Protein AF-A0A3M6TRU9-F1 (afdb_monomer)

Solvent-accessible surface area (backbone atoms only — not comparable to full-atom values): 25345 Å² total; per-residue (Å²): 114,70,69,61,53,51,52,53,50,52,50,51,53,52,49,52,50,52,54,48,52,51,54,49,50,52,52,50,31,44,65,35,56,44,31,37,96,50,96,88,47,47,78,50,64,45,60,24,43,26,52,50,21,55,48,72,69,45,82,69,74,41,58,93,42,72,67,52,50,52,57,71,60,41,39,19,52,58,57,55,55,77,76,75,67,90,88,66,91,62,97,53,48,71,50,69,52,65,97,65,50,74,43,33,30,21,78,49,79,62,82,77,49,56,65,69,57,49,50,55,36,52,53,52,25,51,42,65,53,27,77,64,22,76,40,46,79,45,83,46,95,45,66,94,75,28,46,30,33,36,21,47,31,48,31,82,28,37,47,77,98,42,88,65,47,94,74,55,43,80,36,68,54,43,36,51,28,37,48,30,41,35,93,60,14,36,30,42,34,31,59,49,46,56,50,29,73,100,41,76,64,64,44,31,44,44,62,54,45,35,32,35,48,40,25,25,56,9,38,46,50,42,69,48,81,83,28,57,38,19,51,59,66,84,67,56,62,85,87,70,69,81,27,70,63,47,48,52,41,48,21,72,71,58,40,77,80,75,70,85,58,98,64,77,84,72,81,74,79,76,78,78,85,83,81,84,89,82,82,88,84,86,90,87,78,89,81,80,84,80,82,86,83,93,79,85,89,76,87,49,66,68,60,55,48,52,53,47,35,44,64,29,22,40,31,32,94,50,99,87,41,54,73,51,64,43,61,23,40,26,51,51,21,54,75,73,69,46,81,69,74,36,59,92,40,72,67,53,50,54,61,68,71,50,88,73,77,87,63,52,79,29,44,78,84,48,51,82,59,99,72,80,81,71,88,75,76,94,66,46,78,42,28,30,18,77,56,75,65,89,93,53,60,63,72,56,51,52,52,51,53,53,51,58,52,45,63,48,30,78,76,66,77,34,45,80,44,81,34,97,39,66,90,69,22,77,41,76,44,116

Nearest PDB structures (foldseek):
  5ue3-assembly1_A  TM=8.868E-01  e=1.217E-22  Homo sapiens
  5th6-assembly1_A  TM=9.039E-01  e=9.394E-22  Homo sapiens
  8h78-assembly1_A  TM=9.437E-01  e=1.225E-17  Homo sapiens
  2xs3-assembly2_B  TM=9.083E-01  e=6.452E-16  Tannerella forsythia
  4r3v-assembly2_B  TM=8.430E-01  e=5.299E-15  Tannerella forsythia 92A2

Structure (mmCIF, N/CA/C/O backbone):
data_AF-A0A3M6TRU9-F1
#
_entry.id   AF-A0A3M6TRU9-F1
#
loop_
_atom_site.group_PDB
_atom_site.id
_atom_site.type_symbol
_atom_site.label_atom_id
_atom_site.label_alt_id
_atom_site.label_comp_id
_atom_site.label_asym_id
_atom_site.label_entity_id
_atom_site.label_seq_id
_atom_site.pdbx_PDB_ins_code
_atom_site.Cartn_x
_atom_site.Cartn_y
_atom_site.Cartn_z
_atom_site.occupancy
_atom_site.B_iso_or_equiv
_atom_site.auth_seq_id
_atom_site.auth_comp_id
_atom_site.auth_asym_id
_atom_site.auth_atom_id
_atom_site.pdbx_PDB_model_num
ATOM 1 N N . MET A 1 1 ? -45.581 21.529 14.603 1.00 54.41 1 MET A N 1
ATOM 2 C CA . MET A 1 1 ? -45.260 21.279 13.176 1.00 54.41 1 MET A CA 1
ATOM 3 C C . MET A 1 1 ? -43.757 21.265 12.889 1.00 54.41 1 MET A C 1
ATOM 5 O O . MET A 1 1 ? -43.325 20.360 12.195 1.00 54.41 1 MET A O 1
ATOM 9 N N . LEU A 1 2 ? -42.941 22.164 13.459 1.00 49.53 2 LEU A N 1
ATOM 10 C CA . LEU A 1 2 ? -41.478 22.194 13.240 1.00 49.53 2 LEU A CA 1
ATOM 11 C C . LEU A 1 2 ? -40.724 20.913 13.668 1.00 49.53 2 LEU A C 1
ATOM 13 O O . LEU A 1 2 ? -39.857 20.449 12.937 1.00 49.53 2 LEU A O 1
ATOM 17 N N . CYS A 1 3 ? -41.087 20.295 14.799 1.00 45.25 3 CYS A N 1
ATOM 18 C CA . CYS A 1 3 ? -40.410 19.084 15.295 1.00 45.25 3 CYS A CA 1
ATOM 19 C C . CYS A 1 3 ? -40.640 17.851 14.391 1.00 45.25 3 CYS A C 1
ATOM 21 O O . CYS A 1 3 ? -39.724 17.075 14.136 1.00 45.25 3 CYS A O 1
ATOM 23 N N . SER A 1 4 ? -41.846 17.706 13.829 1.00 47.38 4 SER A N 1
ATOM 24 C CA . SER A 1 4 ? -42.196 16.598 12.927 1.00 47.38 4 SER A CA 1
ATOM 25 C C . SER A 1 4 ? -41.513 16.713 11.559 1.00 47.38 4 SER A C 1
ATOM 27 O O . SER A 1 4 ? -41.102 15.702 10.999 1.00 47.38 4 SER A O 1
ATOM 29 N N . VAL A 1 5 ? -41.340 17.936 11.042 1.00 54.66 5 VAL A N 1
ATOM 30 C CA . VAL A 1 5 ? -40.625 18.194 9.778 1.00 54.66 5 VAL A CA 1
ATOM 31 C C . VAL A 1 5 ? -39.122 17.930 9.933 1.00 54.66 5 VAL A C 1
ATOM 33 O O . VAL A 1 5 ? -38.517 17.337 9.046 1.00 54.66 5 VAL A O 1
ATOM 36 N N . LEU A 1 6 ? -38.530 18.282 11.081 1.00 45.75 6 LEU A N 1
ATOM 37 C CA . LEU A 1 6 ? -37.118 18.006 11.371 1.00 45.75 6 LEU A CA 1
ATOM 38 C C . LEU A 1 6 ? -36.835 16.496 11.496 1.00 45.75 6 LEU A C 1
ATOM 40 O O . LEU A 1 6 ? -35.834 16.010 10.977 1.00 45.75 6 LEU A O 1
ATOM 44 N N . LEU A 1 7 ? -37.742 15.738 12.123 1.00 45.69 7 LEU A N 1
ATOM 45 C CA . LEU A 1 7 ? -37.625 14.281 12.261 1.00 45.69 7 LEU A CA 1
ATOM 46 C C . LEU A 1 7 ? -37.757 13.556 10.905 1.00 45.69 7 LEU A C 1
ATOM 48 O O . LEU A 1 7 ? -37.008 12.622 10.620 1.00 45.69 7 LEU A O 1
ATOM 52 N N . LEU A 1 8 ? -38.666 14.014 10.037 1.00 46.66 8 LEU A N 1
ATOM 53 C CA . LEU A 1 8 ? -38.823 13.516 8.661 1.00 46.66 8 LEU A CA 1
ATOM 54 C C . LEU A 1 8 ? -37.617 13.870 7.767 1.00 46.66 8 LEU A C 1
ATOM 56 O O . LEU A 1 8 ? -37.179 13.057 6.952 1.00 46.66 8 LEU A O 1
ATOM 60 N N . ALA A 1 9 ? -37.029 15.056 7.940 1.00 50.78 9 ALA A N 1
ATOM 61 C CA . ALA A 1 9 ? -35.818 15.458 7.225 1.00 50.78 9 ALA A CA 1
ATOM 62 C C . ALA A 1 9 ? -34.584 14.646 7.666 1.00 50.78 9 ALA A C 1
ATOM 64 O O . ALA A 1 9 ? -33.807 14.201 6.826 1.00 50.78 9 AL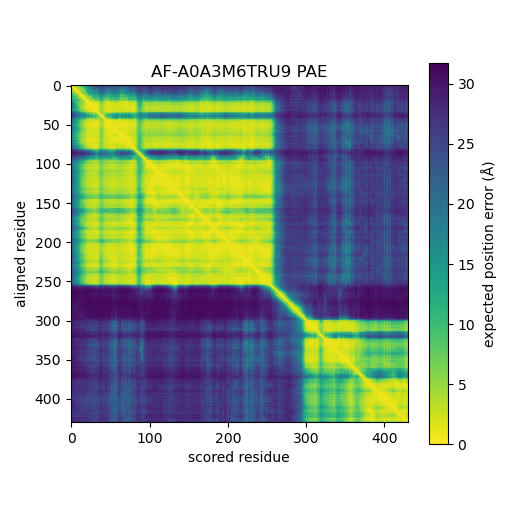A A O 1
ATOM 65 N N . LEU A 1 10 ? -34.415 14.393 8.967 1.00 49.97 10 LEU A N 1
ATOM 66 C CA . LEU A 1 10 ? -33.306 13.584 9.487 1.00 49.97 10 LEU A CA 1
ATOM 67 C C . LEU A 1 10 ? -33.413 12.112 9.067 1.00 49.97 10 LEU A C 1
ATOM 69 O O . LEU A 1 10 ? -32.410 11.503 8.700 1.00 49.97 10 LEU A O 1
ATOM 73 N N . THR A 1 11 ? -34.623 11.548 9.070 1.00 56.81 11 THR A N 1
ATOM 74 C CA . THR A 1 11 ? -34.861 10.161 8.633 1.00 56.81 11 THR A CA 1
ATOM 75 C C . THR A 1 11 ? -34.669 9.980 7.128 1.00 56.81 11 THR A C 1
ATOM 77 O O . THR A 1 11 ? -34.072 8.988 6.719 1.00 56.81 11 THR A O 1
ATOM 80 N N . SER A 1 12 ? -35.076 10.948 6.300 1.00 52.72 12 SER A N 1
ATOM 81 C CA . SER A 1 12 ? -34.818 10.917 4.850 1.00 52.72 12 SER A CA 1
ATOM 82 C C . SER A 1 12 ? -33.333 11.068 4.504 1.00 52.72 12 SER A C 1
ATOM 84 O O . SER A 1 12 ? -32.842 10.334 3.650 1.00 52.72 12 SER A O 1
ATOM 86 N N . HIS A 1 13 ? -32.585 11.930 5.202 1.00 53.56 13 HIS A N 1
ATOM 87 C CA . HIS A 1 13 ? -31.131 12.040 5.019 1.00 53.56 13 HIS A CA 1
ATOM 88 C C . HIS A 1 13 ? -30.382 10.790 5.498 1.00 53.56 13 HIS A C 1
ATOM 90 O O . HIS A 1 13 ? -29.443 10.349 4.838 1.00 53.56 13 HIS A O 1
ATOM 96 N N . ALA A 1 14 ? -30.791 10.200 6.625 1.00 56.88 14 ALA A N 1
ATOM 97 C CA . ALA A 1 14 ? -30.213 8.951 7.117 1.00 56.88 14 ALA A CA 1
ATOM 98 C C . ALA A 1 14 ? -30.498 7.780 6.164 1.00 56.88 14 ALA A C 1
ATOM 100 O O . ALA A 1 14 ? -29.607 6.979 5.901 1.00 56.88 14 ALA A O 1
ATOM 101 N N . PHE A 1 15 ? -31.709 7.712 5.601 1.00 52.09 15 PHE A N 1
ATOM 102 C CA . PHE A 1 15 ? -32.072 6.703 4.609 1.00 52.09 15 PHE A CA 1
ATOM 103 C C . PHE A 1 15 ? -31.295 6.879 3.297 1.00 52.09 15 PHE A C 1
ATOM 105 O O . PHE A 1 15 ? -30.758 5.907 2.778 1.00 52.09 15 PHE A O 1
ATOM 112 N N . ALA A 1 16 ? -31.161 8.110 2.794 1.00 53.97 16 ALA A N 1
ATOM 113 C CA . ALA A 1 16 ? -30.365 8.390 1.599 1.00 53.97 16 ALA A CA 1
ATOM 114 C C . ALA A 1 16 ? -28.883 8.023 1.795 1.00 53.97 16 ALA A C 1
ATOM 116 O O . ALA A 1 16 ? -28.309 7.350 0.945 1.00 53.97 16 ALA A O 1
ATOM 117 N N . ARG A 1 17 ? -28.290 8.382 2.945 1.00 58.81 17 ARG A N 1
ATOM 118 C CA . ARG A 1 17 ? -26.924 7.969 3.310 1.00 58.81 17 ARG A CA 1
ATOM 119 C C . ARG A 1 17 ? -26.775 6.453 3.411 1.00 58.81 17 ARG A C 1
ATOM 121 O O . ARG A 1 17 ? -25.788 5.911 2.940 1.00 58.81 17 ARG A O 1
ATOM 128 N N . TYR A 1 18 ? -27.757 5.767 3.987 1.00 57.12 18 TYR A N 1
ATOM 129 C CA . TYR A 1 18 ? -27.739 4.309 4.100 1.00 57.12 18 TYR A CA 1
ATOM 130 C C . TYR A 1 18 ? -27.767 3.611 2.730 1.00 57.12 18 TYR A C 1
ATOM 132 O O . TYR A 1 18 ? -27.031 2.650 2.512 1.00 57.12 18 TYR A O 1
ATOM 140 N N . VAL A 1 19 ? -28.593 4.097 1.797 1.00 58.22 19 VAL A N 1
ATOM 141 C CA . VAL A 1 19 ? -28.664 3.567 0.422 1.00 58.22 19 VAL A CA 1
ATOM 142 C C . VAL A 1 19 ? -27.365 3.842 -0.348 1.00 58.22 19 VAL A C 1
ATOM 144 O O . VAL A 1 19 ? -26.898 2.977 -1.094 1.00 58.22 19 VAL A O 1
ATOM 147 N N . ASP A 1 20 ? -26.757 5.009 -0.133 1.00 77.31 20 ASP A N 1
ATOM 148 C CA . ASP A 1 20 ? -25.454 5.374 -0.698 1.00 77.31 20 ASP A CA 1
ATOM 149 C C . ASP A 1 20 ? -24.331 4.462 -0.170 1.00 77.31 20 ASP A C 1
ATOM 151 O O . ASP A 1 20 ? -23.614 3.843 -0.954 1.00 77.31 20 ASP A O 1
ATOM 155 N N . ASP A 1 21 ? -24.261 4.256 1.150 1.00 76.94 21 ASP A N 1
ATOM 156 C CA . ASP A 1 21 ? -23.263 3.393 1.794 1.00 76.94 21 ASP A CA 1
ATOM 157 C C . ASP A 1 21 ? -23.361 1.929 1.335 1.00 76.94 21 ASP A C 1
ATOM 159 O O . ASP A 1 21 ? -22.338 1.271 1.135 1.00 76.94 21 ASP A O 1
ATOM 163 N N . GLN A 1 22 ? -24.574 1.406 1.126 1.00 76.62 22 GLN A N 1
ATOM 164 C CA . GLN A 1 22 ? -24.759 0.061 0.573 1.00 76.62 22 GLN A CA 1
ATOM 165 C C . GLN A 1 22 ? -24.294 -0.043 -0.879 1.00 76.62 22 GLN A C 1
ATOM 167 O O . GLN A 1 22 ? -23.639 -1.021 -1.243 1.00 76.62 22 GLN A O 1
ATOM 172 N N . SER A 1 23 ? -24.621 0.953 -1.702 1.00 76.25 23 SER A N 1
ATOM 173 C CA . SER A 1 23 ? -24.220 0.987 -3.113 1.00 76.25 23 SER A CA 1
ATOM 174 C C . SER A 1 23 ? -22.699 1.084 -3.238 1.00 76.25 23 SER A C 1
ATOM 176 O O . SER A 1 23 ? -22.082 0.324 -3.987 1.00 76.25 23 SER A O 1
ATOM 178 N N . PHE A 1 24 ? -22.085 1.952 -2.433 1.00 83.44 24 PHE A N 1
ATOM 179 C CA . PHE A 1 24 ? -20.639 2.064 -2.297 1.00 83.44 24 PHE A CA 1
ATOM 180 C C . PHE A 1 24 ? -20.002 0.732 -1.878 1.00 83.44 24 PHE A C 1
ATOM 182 O O . PHE A 1 24 ? -19.100 0.247 -2.557 1.00 83.44 24 PHE A O 1
ATOM 189 N N . ALA A 1 25 ? -20.501 0.094 -0.814 1.00 85.00 25 ALA A N 1
ATOM 190 C CA . ALA A 1 25 ? -19.953 -1.169 -0.322 1.00 85.00 25 ALA A CA 1
ATOM 191 C C . ALA A 1 25 ? -20.075 -2.308 -1.347 1.00 85.00 25 ALA A C 1
ATOM 193 O O . ALA A 1 25 ? -19.165 -3.125 -1.471 1.00 85.00 25 ALA A O 1
ATOM 194 N N . LEU A 1 26 ? -21.168 -2.368 -2.111 1.00 82.75 26 LEU A N 1
ATOM 195 C CA . LEU A 1 26 ? -21.329 -3.348 -3.188 1.00 82.75 26 LEU A CA 1
ATOM 196 C C . LEU A 1 26 ? -20.301 -3.140 -4.303 1.00 82.75 26 LEU A C 1
ATOM 198 O O . LEU A 1 26 ? -19.664 -4.104 -4.731 1.00 82.75 26 LEU A O 1
ATOM 202 N N . ASN A 1 27 ? -20.107 -1.891 -4.733 1.00 81.06 27 ASN A N 1
ATOM 203 C CA . ASN A 1 27 ? -19.100 -1.549 -5.735 1.00 81.06 27 ASN A CA 1
ATOM 204 C C . ASN A 1 27 ? -17.692 -1.884 -5.238 1.00 81.06 27 ASN A C 1
ATOM 206 O O . ASN A 1 27 ? -16.941 -2.539 -5.955 1.00 81.06 27 ASN A O 1
ATOM 210 N N . PHE A 1 28 ? -17.378 -1.529 -3.990 1.00 87.50 28 PHE A N 1
ATOM 211 C CA . PHE A 1 28 ? -16.123 -1.868 -3.324 1.00 87.50 28 PHE A CA 1
ATOM 212 C C . PHE A 1 28 ? -15.882 -3.383 -3.317 1.00 87.50 28 PHE A C 1
ATOM 214 O O . PHE A 1 28 ? -14.852 -3.867 -3.783 1.00 87.50 28 PHE A O 1
ATOM 221 N N . LEU A 1 29 ? -16.848 -4.163 -2.825 1.00 87.06 29 LEU A N 1
ATOM 222 C CA . LEU A 1 29 ? -16.696 -5.611 -2.688 1.00 87.06 29 LEU A CA 1
ATOM 223 C C . LEU A 1 29 ? -16.584 -6.307 -4.049 1.00 87.06 29 LEU A C 1
ATOM 225 O O . LEU A 1 29 ? -15.910 -7.328 -4.145 1.00 87.06 29 LEU A O 1
ATOM 229 N N . ASN A 1 30 ? -17.214 -5.774 -5.096 1.00 82.12 30 ASN A N 1
ATOM 230 C CA . ASN A 1 30 ? -17.050 -6.278 -6.457 1.00 82.12 30 ASN A CA 1
ATOM 231 C C . ASN A 1 30 ? -15.680 -5.901 -7.047 1.00 82.12 30 ASN A C 1
ATOM 233 O O . ASN A 1 30 ? -14.997 -6.760 -7.599 1.00 82.12 30 ASN A O 1
ATOM 237 N N . HIS A 1 31 ? -15.262 -4.642 -6.891 1.00 81.44 31 HIS A N 1
ATOM 238 C CA . HIS A 1 31 ? -13.984 -4.133 -7.394 1.00 81.44 31 HIS A CA 1
ATOM 239 C C . HIS A 1 31 ? -12.798 -4.908 -6.798 1.00 81.44 31 HIS A C 1
ATOM 241 O O . HIS A 1 31 ? -11.970 -5.441 -7.534 1.00 81.44 31 HIS A O 1
ATOM 247 N N . TYR A 1 32 ? -12.787 -5.094 -5.474 1.00 85.06 32 TYR A N 1
ATOM 248 C CA . TYR A 1 32 ? -11.740 -5.837 -4.765 1.00 85.06 32 TYR A CA 1
ATOM 249 C C . TYR A 1 32 ? -11.974 -7.359 -4.710 1.00 85.06 32 TYR A C 1
ATOM 251 O O . TYR A 1 32 ? -11.288 -8.064 -3.974 1.00 85.06 32 TYR A O 1
ATOM 259 N N . GLN A 1 33 ? -12.917 -7.878 -5.508 1.00 83.50 33 GLN A N 1
ATOM 260 C CA . GLN A 1 33 ? -13.198 -9.308 -5.720 1.00 83.50 33 GLN A CA 1
ATOM 261 C C . GLN A 1 33 ? -13.670 -10.109 -4.490 1.00 83.50 33 GLN A C 1
ATOM 263 O O . GLN A 1 33 ? -13.622 -11.344 -4.478 1.00 83.50 33 GLN A O 1
ATOM 268 N N . TYR A 1 34 ? -14.212 -9.436 -3.475 1.00 81.69 34 TYR A N 1
ATOM 269 C CA . TYR A 1 34 ? -14.930 -10.089 -2.375 1.00 81.69 34 TYR A CA 1
ATOM 270 C C . TYR A 1 34 ? -16.265 -10.700 -2.820 1.00 81.69 34 TYR A C 1
ATOM 272 O O . TYR A 1 34 ? -16.681 -11.758 -2.322 1.00 81.69 34 TYR A O 1
ATOM 280 N N . LEU A 1 35 ? -16.909 -10.035 -3.780 1.00 79.81 35 LEU A N 1
ATOM 281 C CA . LEU A 1 35 ? -18.018 -10.539 -4.575 1.00 79.81 35 LEU A CA 1
ATOM 282 C C . LEU A 1 35 ? -17.511 -10.919 -5.965 1.00 79.81 35 LEU A C 1
ATOM 284 O O . LEU A 1 35 ? -16.601 -10.294 -6.504 1.00 79.81 35 LEU A O 1
ATOM 288 N N . SER A 1 36 ? -18.101 -11.957 -6.550 1.00 69.12 36 SER A N 1
ATOM 289 C CA . SER A 1 36 ? -17.770 -12.386 -7.904 1.00 69.12 36 SER A CA 1
ATOM 290 C C . SER A 1 36 ? -18.999 -12.297 -8.798 1.00 69.12 36 SER A C 1
ATOM 292 O O . SER A 1 36 ? -20.025 -12.881 -8.460 1.00 69.12 36 SER A O 1
ATOM 294 N N . PRO A 1 37 ? -18.894 -11.686 -9.987 1.00 57.47 37 PRO A N 1
ATOM 295 C CA . PRO A 1 37 ? -19.997 -11.645 -10.944 1.00 57.47 37 PRO A CA 1
ATOM 296 C C . PRO A 1 37 ? -20.242 -13.003 -11.631 1.00 57.47 37 PRO A C 1
ATOM 298 O O . PRO A 1 37 ? -21.228 -13.182 -12.344 1.00 57.47 37 PRO A O 1
ATOM 301 N N . THR A 1 38 ? -19.351 -13.985 -11.452 1.00 62.38 38 THR A N 1
ATOM 302 C CA . THR A 1 38 ? -19.461 -15.300 -12.102 1.00 62.38 38 THR A CA 1
ATOM 303 C C . THR A 1 38 ? -20.422 -16.216 -11.351 1.00 62.38 38 THR A C 1
ATOM 305 O O . THR A 1 38 ? -20.398 -16.255 -10.126 1.00 62.38 38 THR A O 1
ATOM 308 N N . ARG A 1 39 ? -21.216 -17.043 -12.052 1.00 56.22 39 ARG A N 1
ATOM 309 C CA . ARG A 1 39 ? -22.189 -17.968 -11.419 1.00 56.22 39 ARG A CA 1
ATOM 310 C C . ARG A 1 39 ? -21.586 -18.894 -10.347 1.00 56.22 39 ARG A C 1
ATOM 312 O O . ARG A 1 39 ? -22.315 -19.337 -9.473 1.00 56.22 39 ARG A O 1
ATOM 319 N N . ALA A 1 40 ? -20.286 -19.184 -10.420 1.00 52.88 40 ALA A N 1
ATOM 320 C CA . ALA A 1 40 ? -19.575 -20.060 -9.487 1.00 52.88 40 ALA A CA 1
ATOM 321 C C . ALA A 1 40 ? -18.878 -19.323 -8.325 1.00 52.88 40 ALA A C 1
ATOM 323 O O . ALA A 1 40 ? -18.284 -19.970 -7.465 1.00 52.88 40 ALA A O 1
ATOM 324 N N . GLY A 1 41 ? -18.887 -17.989 -8.314 1.00 57.75 41 GLY A N 1
ATOM 325 C CA . GLY A 1 41 ? -18.201 -17.195 -7.302 1.00 57.75 41 GLY A CA 1
ATOM 326 C C . GLY A 1 41 ? -19.087 -16.783 -6.122 1.00 57.75 41 GLY A C 1
ATOM 327 O O . GLY A 1 41 ? -20.241 -17.192 -6.011 1.00 57.75 41 GLY A O 1
ATOM 328 N N . ASN A 1 42 ? -18.525 -16.003 -5.194 1.00 62.09 42 ASN A N 1
ATOM 329 C CA . ASN A 1 42 ? -19.256 -15.551 -4.012 1.00 62.09 42 ASN A CA 1
ATOM 330 C C . ASN A 1 42 ? -20.270 -14.457 -4.379 1.00 62.09 42 ASN A C 1
ATOM 332 O O . ASN A 1 42 ? -19.865 -13.349 -4.721 1.00 62.09 42 ASN A O 1
ATOM 336 N N . HIS A 1 43 ? -21.561 -14.762 -4.256 1.00 70.50 43 HIS A N 1
ATOM 337 C CA . HIS A 1 43 ? -22.666 -13.803 -4.419 1.00 70.50 43 HIS A CA 1
ATOM 338 C C . HIS A 1 43 ? -23.230 -13.317 -3.080 1.00 70.50 43 HIS A C 1
ATOM 340 O O . HIS A 1 43 ? -24.136 -12.490 -3.049 1.00 70.50 43 HIS A O 1
ATOM 346 N N . ASP A 1 44 ? -22.728 -13.855 -1.967 1.00 82.12 44 ASP A N 1
ATOM 347 C CA . ASP A 1 44 ? -23.236 -13.557 -0.635 1.00 82.12 44 ASP A CA 1
ATOM 348 C C . ASP A 1 44 ? -22.512 -12.335 -0.053 1.00 82.12 44 ASP A C 1
ATOM 350 O O . ASP A 1 44 ? -21.312 -12.370 0.250 1.00 82.12 44 ASP A O 1
ATOM 354 N N . LEU A 1 45 ? -23.274 -11.250 0.106 1.00 83.19 45 LEU A N 1
ATOM 355 C CA . LEU A 1 45 ? -22.813 -9.979 0.659 1.00 83.19 45 LEU A CA 1
ATOM 356 C C . LEU A 1 45 ? -22.295 -10.117 2.097 1.00 83.19 45 LEU A C 1
ATOM 358 O O . LEU A 1 45 ? -21.269 -9.534 2.437 1.00 83.19 45 LEU A O 1
ATOM 362 N N . VAL A 1 46 ? -22.960 -10.905 2.942 1.00 82.19 46 VAL A N 1
ATOM 363 C CA . VAL A 1 46 ? -22.544 -11.099 4.339 1.00 82.19 46 VAL A CA 1
ATOM 364 C C . VAL A 1 46 ? -21.219 -11.851 4.383 1.00 82.19 46 VAL A C 1
ATOM 366 O O . VAL A 1 46 ? -20.325 -11.486 5.144 1.00 82.19 46 VAL A O 1
ATOM 369 N N . VAL A 1 47 ? -21.056 -12.876 3.545 1.00 82.50 47 VAL A N 1
ATOM 370 C CA . VAL A 1 47 ? -19.786 -13.608 3.422 1.00 82.50 47 VAL A CA 1
ATOM 371 C C . VAL A 1 47 ? -18.680 -12.705 2.875 1.00 82.50 47 VAL A C 1
ATOM 373 O O . VAL A 1 47 ? -17.557 -12.760 3.373 1.00 82.50 47 VAL A O 1
ATOM 376 N N . ALA A 1 48 ? -18.982 -11.860 1.887 1.00 84.12 48 ALA A N 1
ATOM 377 C CA . ALA A 1 48 ? -18.028 -10.903 1.331 1.00 84.12 48 ALA A CA 1
ATOM 378 C C . ALA A 1 48 ? -17.538 -9.910 2.399 1.00 84.12 48 ALA A C 1
ATOM 380 O O . ALA A 1 48 ? -16.331 -9.735 2.562 1.00 84.12 48 ALA A O 1
ATOM 381 N N . ILE A 1 49 ? -18.459 -9.347 3.189 1.00 85.12 49 ILE A N 1
ATOM 382 C CA . ILE A 1 49 ? -18.132 -8.453 4.308 1.00 85.12 49 ILE A CA 1
ATOM 383 C C . ILE A 1 49 ? -17.273 -9.172 5.352 1.00 85.12 49 ILE A C 1
ATOM 385 O O . ILE A 1 49 ? -16.268 -8.620 5.789 1.00 85.12 49 ILE A O 1
ATOM 389 N N . LYS A 1 50 ? -17.617 -10.412 5.729 1.00 81.50 50 LYS A N 1
ATOM 390 C CA . LYS A 1 50 ? -16.813 -11.182 6.694 1.00 81.50 50 LYS A CA 1
ATOM 391 C C . LYS A 1 50 ? -15.386 -11.400 6.205 1.00 81.50 50 LYS A C 1
ATOM 393 O O . LYS A 1 50 ? -14.457 -11.186 6.969 1.00 81.50 50 LYS A O 1
ATOM 398 N N . LYS A 1 51 ? -15.208 -11.765 4.933 1.00 82.50 51 LYS A N 1
ATOM 399 C CA . LYS A 1 51 ? -13.876 -11.952 4.341 1.00 82.50 51 LYS A CA 1
ATOM 400 C C . LYS A 1 51 ? -13.068 -10.659 4.319 1.00 82.50 51 LYS A C 1
ATOM 402 O O . LYS A 1 51 ? -11.882 -10.685 4.621 1.00 82.50 51 LYS A O 1
ATOM 407 N N . PHE A 1 52 ? -13.708 -9.536 4.004 1.00 86.56 52 PHE A N 1
ATOM 408 C CA . PHE A 1 52 ? -13.072 -8.222 4.074 1.00 86.56 52 PHE A CA 1
ATOM 409 C C . PHE A 1 52 ? -12.635 -7.869 5.503 1.00 86.56 52 PHE A C 1
ATOM 411 O O . PHE A 1 52 ? -11.501 -7.439 5.725 1.00 86.56 52 PHE A O 1
ATOM 418 N N . GLN A 1 53 ? -13.509 -8.095 6.485 1.00 85.12 53 GLN A N 1
ATOM 419 C CA . GLN A 1 53 ? -13.204 -7.868 7.898 1.00 85.12 53 GLN A CA 1
ATOM 420 C C . GLN A 1 53 ? -12.053 -8.760 8.374 1.00 85.12 53 GLN A C 1
ATOM 422 O O . GLN A 1 53 ? -11.119 -8.264 8.995 1.00 85.12 53 GLN A O 1
ATOM 427 N N . GLU A 1 54 ? -12.078 -10.050 8.032 1.00 81.38 54 GLU A N 1
ATOM 428 C CA . GLU A 1 54 ? -10.990 -10.992 8.315 1.00 81.38 54 GLU A CA 1
ATOM 429 C C . GLU A 1 54 ? -9.662 -10.519 7.712 1.00 81.38 54 GLU A C 1
ATOM 431 O O . GLU A 1 54 ? -8.657 -10.462 8.417 1.00 81.38 54 GLU A O 1
ATOM 436 N N . PHE A 1 55 ? -9.658 -10.133 6.434 1.00 81.06 55 PHE A N 1
ATOM 437 C CA . PHE A 1 55 ? -8.450 -9.724 5.718 1.00 81.06 55 PHE A CA 1
ATOM 438 C C . PHE A 1 55 ? -7.821 -8.445 6.292 1.00 81.06 55 PHE A C 1
ATOM 440 O O . PHE A 1 55 ? -6.604 -8.351 6.438 1.00 81.06 55 PHE A O 1
ATOM 447 N N . THR A 1 56 ? -8.654 -7.474 6.665 1.00 80.25 56 THR A N 1
ATOM 448 C CA . THR A 1 56 ? -8.212 -6.199 7.254 1.00 80.25 56 THR A CA 1
ATOM 449 C C . THR A 1 56 ? -7.993 -6.264 8.770 1.00 80.25 56 THR A C 1
ATOM 451 O O . THR A 1 56 ? -7.524 -5.296 9.374 1.00 80.25 56 THR A O 1
ATOM 454 N N . GLY A 1 57 ? -8.311 -7.386 9.420 1.00 78.56 57 GLY A N 1
ATOM 455 C CA . GLY A 1 57 ? -8.204 -7.555 10.872 1.00 78.56 57 GLY A CA 1
ATOM 456 C C . GLY A 1 57 ? -9.259 -6.789 11.681 1.00 78.56 57 GLY A C 1
ATOM 457 O O . GLY A 1 57 ? -9.013 -6.438 12.835 1.00 78.56 57 GLY A O 1
ATOM 458 N N . LEU A 1 58 ? -10.416 -6.496 11.087 1.00 76.94 58 LEU A N 1
ATOM 459 C CA . LEU A 1 58 ? -11.579 -5.946 11.786 1.00 76.94 58 LEU A CA 1
ATOM 460 C C . LEU A 1 58 ? -12.363 -7.049 12.526 1.00 76.94 58 LEU A C 1
ATOM 462 O O . LEU A 1 58 ? -12.266 -8.229 12.178 1.00 76.94 58 LEU A O 1
ATOM 466 N N . PRO A 1 59 ? -13.204 -6.693 13.518 1.00 77.69 59 PRO A N 1
ATOM 467 C CA . PRO A 1 59 ? -14.168 -7.630 14.084 1.00 77.69 59 PRO A CA 1
ATOM 468 C C . PRO A 1 59 ? -15.076 -8.226 12.998 1.00 77.69 59 PRO A C 1
ATOM 470 O O . PRO A 1 59 ? -15.717 -7.501 12.240 1.00 77.69 59 PRO A O 1
ATOM 473 N N . VAL A 1 60 ? -15.159 -9.558 12.942 1.00 83.12 60 VAL A N 1
ATOM 474 C CA . VAL A 1 60 ? -15.895 -10.291 11.898 1.00 83.12 60 VAL A CA 1
ATOM 475 C C . VAL A 1 60 ? -17.393 -10.332 12.220 1.00 83.12 60 VAL A C 1
ATOM 477 O O . VAL A 1 60 ? -17.944 -11.341 12.665 1.00 83.12 60 VAL A O 1
ATOM 480 N N . THR A 1 61 ? -18.069 -9.199 12.045 1.00 78.25 61 THR A N 1
ATOM 481 C CA . THR A 1 61 ? -19.504 -9.036 12.318 1.00 78.25 61 THR A CA 1
ATOM 482 C C . THR A 1 61 ? -20.380 -9.511 11.157 1.00 78.25 61 THR A C 1
ATOM 484 O O . THR A 1 61 ? -21.538 -9.878 11.368 1.00 78.25 61 THR A O 1
ATOM 487 N N . GLY A 1 62 ? -19.848 -9.507 9.930 1.00 79.62 62 GLY A N 1
ATOM 488 C CA . GLY A 1 62 ? -20.619 -9.678 8.696 1.00 79.62 62 GLY A CA 1
ATOM 489 C C . GLY A 1 62 ? -21.615 -8.550 8.431 1.00 79.62 62 GLY A C 1
ATOM 490 O O . GLY A 1 62 ? -22.545 -8.730 7.648 1.00 79.62 62 GLY A O 1
ATOM 491 N N . LYS A 1 63 ? -21.457 -7.412 9.112 1.00 83.19 63 LYS A N 1
ATOM 492 C CA . LYS A 1 63 ? -22.309 -6.232 8.984 1.00 83.19 63 LYS A CA 1
ATOM 493 C C . LYS A 1 63 ? -21.502 -5.073 8.423 1.00 83.19 63 LYS A C 1
ATOM 495 O O . LYS A 1 63 ? -20.322 -4.930 8.716 1.00 83.19 63 LYS A O 1
ATOM 500 N N . LEU A 1 64 ? -22.178 -4.216 7.669 1.00 77.31 64 LEU A N 1
ATOM 501 C CA . LEU A 1 64 ? -21.633 -2.948 7.201 1.00 77.31 64 LEU A CA 1
ATOM 502 C C . LEU A 1 64 ? -21.674 -1.912 8.342 1.00 77.31 64 LEU A C 1
ATOM 504 O O . LEU A 1 64 ? -22.465 -0.975 8.325 1.00 77.31 64 LEU A O 1
ATOM 508 N N . ASP A 1 65 ? -20.905 -2.169 9.401 1.00 77.56 65 ASP A N 1
ATOM 509 C CA . ASP A 1 65 ? -20.780 -1.284 10.562 1.00 77.56 65 ASP A CA 1
ATOM 510 C C . ASP A 1 65 ? -19.837 -0.095 10.292 1.00 77.56 65 ASP A C 1
ATOM 512 O O . ASP A 1 65 ? -19.172 -0.031 9.256 1.00 77.56 65 ASP A O 1
ATOM 516 N N . GLU A 1 66 ? -19.795 0.875 11.216 1.00 78.50 66 GLU A N 1
ATOM 517 C CA . GLU A 1 66 ? -19.021 2.119 11.046 1.00 78.50 66 GLU A CA 1
ATOM 518 C C . GLU A 1 66 ? -17.535 1.840 10.779 1.00 78.50 66 GLU A C 1
ATOM 520 O O . GLU A 1 66 ? -16.940 2.491 9.924 1.00 78.50 66 GLU A O 1
ATOM 525 N N . LEU A 1 67 ? -16.941 0.849 11.456 1.00 75.75 67 LEU A N 1
ATOM 526 C CA . LEU A 1 67 ? -15.535 0.481 11.260 1.00 75.75 67 LEU A CA 1
ATOM 527 C C . LEU A 1 67 ? -15.301 -0.145 9.886 1.00 75.75 67 LEU A C 1
ATOM 529 O O . LEU A 1 67 ? -14.316 0.178 9.225 1.00 75.75 67 LEU A O 1
ATOM 533 N N . THR A 1 68 ? -16.217 -1.005 9.444 1.00 79.56 68 THR A N 1
ATOM 534 C CA . THR A 1 68 ? -16.163 -1.623 8.118 1.00 79.56 68 THR A CA 1
ATOM 535 C C . THR A 1 68 ? -16.250 -0.564 7.023 1.00 79.56 68 THR A C 1
ATOM 537 O O . THR A 1 68 ? -15.405 -0.546 6.132 1.00 79.56 68 THR A O 1
ATOM 540 N N . LEU A 1 69 ? -17.208 0.363 7.111 1.00 81.81 69 LEU A N 1
ATOM 541 C CA . LEU A 1 69 ? -17.343 1.459 6.145 1.00 81.81 69 LEU A CA 1
ATOM 542 C C . LEU A 1 69 ? -16.156 2.417 6.176 1.00 81.81 69 LEU A C 1
ATOM 544 O O . LEU A 1 69 ? -15.671 2.812 5.119 1.00 81.81 69 LEU A O 1
ATOM 548 N N . ALA A 1 70 ? -15.671 2.778 7.365 1.00 80.31 70 ALA A N 1
ATOM 549 C CA . ALA A 1 70 ? -14.499 3.635 7.503 1.00 80.31 70 ALA A CA 1
ATOM 550 C C . ALA A 1 70 ? -13.261 2.990 6.866 1.00 80.31 70 ALA A C 1
ATOM 552 O O . ALA A 1 70 ? -12.519 3.667 6.161 1.00 80.31 70 ALA A O 1
ATOM 553 N N . GLN A 1 71 ? -13.073 1.680 7.052 1.00 87.25 71 GLN A N 1
ATOM 554 C CA . GLN A 1 71 ? -11.995 0.943 6.401 1.00 87.25 71 GLN A CA 1
ATOM 555 C C . GLN A 1 71 ? -12.210 0.850 4.886 1.00 87.25 71 GLN A C 1
ATOM 557 O O . GLN A 1 71 ? -11.250 1.010 4.150 1.00 87.25 71 GLN A O 1
ATOM 562 N N . MET A 1 72 ? -13.430 0.637 4.382 1.00 88.00 72 MET A N 1
ATOM 563 C CA . MET A 1 72 ? -13.690 0.623 2.931 1.00 88.00 72 MET A CA 1
ATOM 564 C C . MET A 1 72 ? -13.417 1.980 2.266 1.00 88.00 72 MET A C 1
ATOM 566 O O . MET A 1 72 ? -12.956 2.012 1.132 1.00 88.00 72 MET A O 1
ATOM 570 N N . LYS A 1 73 ? -13.681 3.087 2.971 1.00 85.31 73 LYS A N 1
ATOM 571 C CA . LYS A 1 73 ? -13.460 4.463 2.491 1.00 85.31 73 LYS A CA 1
ATOM 572 C C . LYS A 1 73 ? -12.028 4.966 2.699 1.00 85.31 73 LYS A C 1
ATOM 574 O O . LYS A 1 73 ? -11.717 6.077 2.281 1.00 85.31 73 LYS A O 1
ATOM 579 N N . ALA A 1 74 ? -11.180 4.206 3.391 1.00 86.62 74 ALA A N 1
ATOM 580 C CA . ALA A 1 74 ? -9.800 4.605 3.622 1.00 86.62 74 ALA A CA 1
ATOM 581 C C . ALA A 1 74 ? -8.981 4.494 2.319 1.00 86.62 74 ALA A C 1
ATOM 583 O O . ALA A 1 74 ? -9.171 3.520 1.586 1.00 86.62 74 ALA A O 1
ATOM 584 N N . PRO A 1 75 ? -8.056 5.437 2.054 1.00 91.56 75 PRO A N 1
ATOM 585 C CA . PRO A 1 75 ? -7.239 5.409 0.847 1.00 91.56 75 PRO A CA 1
ATOM 586 C C . PRO A 1 75 ? -6.410 4.126 0.746 1.00 91.56 75 PRO A C 1
ATOM 588 O O . PRO A 1 75 ? -5.829 3.672 1.741 1.00 91.56 75 PRO A O 1
ATOM 591 N N . ARG A 1 76 ? -6.350 3.533 -0.445 1.00 96.56 76 ARG A N 1
ATOM 592 C CA . ARG A 1 76 ? -5.729 2.227 -0.677 1.00 96.56 76 ARG A CA 1
ATOM 593 C C . ARG A 1 76 ? -5.270 2.020 -2.121 1.00 96.56 76 ARG A C 1
ATOM 595 O O . ARG A 1 76 ? -5.596 2.800 -3.010 1.00 96.56 76 ARG A O 1
ATOM 602 N N . CYS A 1 77 ? -4.549 0.927 -2.343 1.00 96.75 77 CYS A N 1
ATOM 603 C CA . CYS A 1 77 ? -4.290 0.373 -3.668 1.00 96.75 77 CYS A CA 1
ATOM 604 C C . CYS A 1 77 ? -5.585 -0.176 -4.300 1.00 96.75 77 CYS A C 1
ATOM 606 O O . CYS A 1 77 ? -6.428 -0.771 -3.612 1.00 96.75 77 CYS A O 1
ATOM 608 N N . GLY A 1 78 ? -5.713 -0.000 -5.619 1.00 91.25 78 GLY A N 1
ATOM 609 C CA . GLY A 1 78 ? -6.806 -0.467 -6.480 1.00 91.25 78 GLY A CA 1
ATOM 610 C C . GLY A 1 78 ? -6.722 -1.942 -6.878 1.00 91.25 78 GLY A C 1
ATOM 611 O O . GLY A 1 78 ? -7.598 -2.453 -7.571 1.00 91.25 78 GLY A O 1
ATOM 612 N N . MET A 1 79 ? -5.685 -2.662 -6.448 1.00 88.94 79 MET A N 1
ATOM 613 C CA . MET A 1 79 ? -5.551 -4.082 -6.758 1.00 88.94 79 MET A CA 1
ATOM 614 C C . MET A 1 79 ? -6.536 -4.951 -5.962 1.00 88.94 79 MET A C 1
ATOM 616 O O . MET A 1 79 ? -6.791 -4.681 -4.786 1.00 88.94 79 MET A O 1
ATOM 620 N N . PRO A 1 80 ? -7.078 -6.035 -6.552 1.00 85.06 80 PRO A N 1
ATOM 621 C CA . PRO A 1 80 ? -7.914 -6.980 -5.818 1.00 85.06 80 PRO A CA 1
ATOM 622 C C . PRO A 1 80 ? -7.194 -7.625 -4.631 1.00 85.06 80 PRO A C 1
ATOM 624 O O . PRO A 1 80 ? -6.020 -7.993 -4.725 1.00 85.06 80 PRO A O 1
ATOM 627 N N . ASP A 1 81 ? -7.927 -7.847 -3.539 1.00 84.94 81 ASP A N 1
ATOM 628 C CA . ASP A 1 81 ? -7.386 -8.518 -2.358 1.00 84.94 81 ASP A CA 1
ATOM 629 C C . ASP A 1 81 ? -7.275 -10.040 -2.588 1.00 84.94 81 ASP A C 1
ATOM 631 O O . ASP A 1 81 ? -8.124 -10.646 -3.256 1.00 84.94 81 ASP A O 1
ATOM 635 N N . PRO A 1 82 ? -6.235 -10.712 -2.057 1.00 72.75 82 PRO A N 1
ATOM 636 C CA . PRO A 1 82 ? -6.039 -12.141 -2.258 1.00 72.75 82 PRO A CA 1
ATOM 637 C C . PRO A 1 82 ? -7.107 -12.949 -1.516 1.00 72.75 82 PRO A C 1
ATOM 639 O O . PRO A 1 82 ? -7.015 -13.248 -0.326 1.00 72.75 82 PRO A O 1
ATOM 642 N N . MET A 1 83 ? -8.114 -13.389 -2.261 1.00 64.06 83 MET A N 1
ATOM 643 C CA . MET A 1 83 ? -9.138 -14.305 -1.775 1.00 64.06 83 MET A CA 1
ATOM 644 C C . MET A 1 83 ? -8.563 -15.724 -1.778 1.00 64.06 83 MET A C 1
ATOM 646 O O . MET A 1 83 ? -8.562 -16.413 -2.801 1.00 64.06 83 MET A O 1
ATOM 650 N N . GLY A 1 84 ? -8.006 -16.155 -0.643 1.00 52.34 84 GLY A N 1
ATOM 651 C CA . GLY A 1 84 ? -7.372 -17.467 -0.510 1.00 52.34 84 GLY A CA 1
ATOM 652 C C . GLY A 1 84 ? -8.251 -18.601 -1.056 1.00 52.34 84 GLY A C 1
ATOM 653 O O . GLY A 1 84 ? -9.429 -18.718 -0.712 1.00 52.34 84 GLY A O 1
ATOM 654 N N . LYS A 1 85 ? -7.682 -19.479 -1.895 1.00 38.50 85 LYS A N 1
ATOM 655 C CA . LYS A 1 85 ? -8.320 -20.771 -2.185 1.00 38.50 85 LYS A CA 1
ATOM 656 C C . LYS A 1 85 ? -8.370 -21.556 -0.873 1.00 38.50 85 LYS A C 1
ATOM 658 O O . LYS A 1 85 ? -7.339 -21.715 -0.219 1.00 38.50 85 LYS A O 1
ATOM 663 N N . GLN A 1 86 ? -9.554 -22.034 -0.484 1.00 31.33 86 GLN A N 1
ATOM 664 C CA . GLN A 1 86 ? -9.719 -22.915 0.676 1.00 31.33 86 GLN A CA 1
ATOM 665 C C . GLN A 1 86 ? -8.691 -24.059 0.600 1.00 31.33 86 GLN A C 1
ATOM 667 O O . GLN A 1 86 ? -8.689 -24.816 -0.369 1.00 31.33 86 GLN A O 1
ATOM 672 N N . GLY A 1 87 ? -7.801 -24.166 1.595 1.00 34.00 87 GLY A N 1
ATOM 673 C CA . GLY A 1 87 ? -6.954 -25.355 1.777 1.00 34.00 87 GLY A CA 1
ATOM 674 C C . GLY A 1 87 ? -5.474 -25.148 2.117 1.00 34.00 87 GLY A C 1
ATOM 675 O O . GLY A 1 87 ? -4.834 -26.109 2.536 1.00 34.00 87 GLY A O 1
ATOM 676 N N . ARG A 1 88 ? -4.892 -23.947 1.995 1.00 31.73 88 ARG A N 1
ATOM 677 C CA . ARG A 1 88 ? -3.544 -23.663 2.536 1.00 31.73 88 ARG A CA 1
ATOM 678 C C . ARG A 1 88 ? -3.316 -22.156 2.643 1.00 31.73 88 ARG A C 1
ATOM 680 O O . ARG A 1 88 ? -3.240 -21.480 1.622 1.00 31.73 88 ARG A O 1
ATOM 687 N N . VAL A 1 89 ? -3.186 -21.637 3.864 1.00 37.53 89 VAL A N 1
ATOM 688 C CA . VAL A 1 89 ? -2.756 -20.249 4.097 1.00 37.53 89 VAL A CA 1
ATOM 689 C C . VAL A 1 89 ? -1.293 -20.157 3.662 1.00 37.53 89 VAL A C 1
ATOM 691 O O . VAL A 1 89 ? -0.407 -20.687 4.334 1.00 37.53 89 VAL A O 1
ATOM 694 N N . LYS A 1 90 ? -1.019 -19.573 2.492 1.00 40.31 90 LYS A N 1
ATOM 695 C CA . LYS A 1 90 ? 0.349 -19.158 2.168 1.00 40.31 90 LYS A CA 1
ATOM 696 C C . LYS A 1 90 ? 0.652 -17.916 3.008 1.00 40.31 90 LYS A C 1
ATOM 698 O O . LYS A 1 90 ? -0.196 -17.040 3.102 1.00 40.31 90 LYS A O 1
ATOM 703 N N . ARG A 1 91 ? 1.839 -17.871 3.624 1.00 44.22 91 ARG A N 1
ATOM 704 C CA . ARG A 1 91 ? 2.289 -16.753 4.480 1.00 44.22 91 ARG A CA 1
ATOM 705 C C . ARG A 1 91 ? 2.280 -15.410 3.738 1.00 44.22 91 ARG A C 1
ATOM 707 O O . ARG A 1 91 ? 1.936 -14.405 4.326 1.00 44.22 91 ARG A O 1
ATOM 714 N N . TYR A 1 92 ? 2.576 -15.462 2.444 1.00 47.91 92 TYR A N 1
ATOM 715 C CA . TYR A 1 92 ? 2.537 -14.373 1.477 1.00 47.91 92 TYR A CA 1
ATOM 716 C C . TYR A 1 92 ? 1.907 -14.907 0.188 1.00 47.91 92 TYR A C 1
ATOM 718 O O . TYR A 1 92 ? 1.999 -16.109 -0.105 1.00 47.91 92 TYR A O 1
ATOM 726 N N . SER A 1 93 ? 1.287 -14.038 -0.602 1.00 57.44 93 SER A N 1
ATOM 727 C CA . SER A 1 93 ? 0.658 -14.446 -1.855 1.00 57.44 93 SER A CA 1
ATOM 728 C C . SER A 1 93 ? 1.348 -13.804 -3.052 1.00 57.44 93 SER A C 1
ATOM 730 O O . SER A 1 93 ? 1.753 -12.647 -3.006 1.00 57.44 93 SER A O 1
ATOM 732 N N . THR A 1 94 ? 1.550 -14.584 -4.112 1.00 62.75 94 THR A N 1
ATOM 733 C CA . THR A 1 94 ? 2.296 -14.163 -5.302 1.00 62.75 94 THR A CA 1
ATOM 734 C C . THR A 1 94 ? 1.557 -14.549 -6.575 1.00 62.75 94 THR A C 1
ATOM 736 O O . THR A 1 94 ? 0.834 -15.549 -6.611 1.00 62.75 94 THR A O 1
ATOM 739 N N . SER A 1 95 ? 1.740 -13.754 -7.626 1.00 67.81 95 SER A N 1
ATOM 740 C CA . SER A 1 95 ? 1.092 -13.916 -8.924 1.00 67.81 95 SER A CA 1
ATOM 741 C C . SER A 1 95 ? 2.121 -13.751 -10.043 1.00 67.81 95 SER A C 1
ATOM 743 O O . SER A 1 95 ? 2.360 -12.658 -10.551 1.00 67.81 95 SER A O 1
ATOM 745 N N . GLY A 1 96 ? 2.758 -14.863 -10.413 1.00 80.31 96 GLY A N 1
ATOM 746 C CA . GLY A 1 96 ? 3.790 -14.888 -11.450 1.00 80.31 96 GLY A CA 1
ATOM 747 C C . GLY A 1 96 ? 5.127 -14.275 -11.019 1.00 80.31 96 GLY A C 1
ATOM 748 O O . GLY A 1 96 ? 5.332 -13.913 -9.863 1.00 80.31 96 GLY A O 1
ATOM 749 N N . ARG A 1 97 ? 6.071 -14.226 -11.964 1.00 88.69 97 ARG A N 1
ATOM 750 C CA . ARG A 1 97 ? 7.382 -13.581 -11.813 1.00 88.69 97 ARG A CA 1
ATOM 751 C C . ARG A 1 97 ? 7.960 -13.214 -13.172 1.00 88.69 97 ARG A C 1
ATOM 753 O O . ARG A 1 97 ? 7.633 -13.850 -14.174 1.00 88.69 97 ARG A O 1
ATOM 760 N N . TRP A 1 98 ? 8.902 -12.281 -13.190 1.00 93.50 98 TRP A N 1
ATOM 761 C CA . TRP A 1 98 ? 9.757 -12.071 -14.352 1.00 93.50 98 TRP A CA 1
ATOM 762 C C . TRP A 1 98 ? 10.767 -13.217 -14.503 1.00 93.50 98 TRP A C 1
ATOM 764 O O . TRP A 1 98 ? 11.385 -13.668 -13.537 1.00 93.50 98 TRP A O 1
ATOM 774 N N . ASN A 1 99 ? 10.972 -13.680 -15.737 1.00 93.06 99 ASN A N 1
ATOM 775 C CA . ASN A 1 99 ? 11.953 -14.733 -16.041 1.00 93.06 99 ASN A CA 1
ATOM 776 C C . ASN A 1 99 ? 13.385 -14.202 -16.215 1.00 93.06 99 ASN A C 1
ATOM 778 O O . ASN A 1 99 ? 14.314 -14.981 -16.415 1.00 93.06 99 ASN A O 1
ATOM 782 N N . LYS A 1 100 ? 13.573 -12.884 -16.114 1.00 93.88 100 LYS A N 1
ATOM 783 C CA . LYS A 1 100 ? 14.870 -12.207 -16.171 1.00 93.88 100 LYS A CA 1
ATOM 784 C C . LYS A 1 100 ? 15.158 -11.470 -14.863 1.00 93.88 100 LYS A C 1
ATOM 786 O O . LYS A 1 100 ? 14.278 -11.334 -14.018 1.00 93.88 100 LYS A O 1
ATOM 791 N N . ARG A 1 101 ? 16.416 -11.062 -14.675 1.00 94.31 101 ARG A N 1
ATOM 792 C CA . ARG A 1 101 ? 16.894 -10.382 -13.455 1.00 94.31 101 ARG A CA 1
ATOM 793 C C . ARG A 1 101 ? 17.154 -8.891 -13.639 1.00 94.31 101 ARG A C 1
ATOM 795 O O . ARG A 1 101 ? 17.132 -8.155 -12.662 1.00 94.31 101 ARG A O 1
ATOM 802 N N . HIS A 1 102 ? 17.390 -8.459 -14.872 1.00 98.00 102 HIS A N 1
ATOM 803 C CA . HIS A 1 102 ? 17.490 -7.048 -15.210 1.00 98.00 102 HIS A CA 1
ATOM 804 C C . HIS A 1 102 ? 16.185 -6.597 -15.858 1.00 98.00 102 HIS A C 1
ATOM 806 O O . HIS A 1 102 ? 15.792 -7.165 -16.881 1.00 98.00 102 HIS A O 1
ATOM 812 N N . LEU A 1 103 ? 15.521 -5.625 -15.241 1.00 98.31 103 LEU A N 1
ATOM 813 C CA . LEU A 1 103 ? 14.260 -5.054 -15.700 1.00 98.31 103 LEU A CA 1
ATOM 814 C C . LEU A 1 103 ? 14.474 -3.590 -16.087 1.00 98.31 103 LEU A C 1
ATOM 816 O O . LEU A 1 103 ? 15.173 -2.852 -15.396 1.00 98.31 103 LEU A O 1
ATOM 820 N N . THR A 1 104 ? 13.878 -3.160 -17.190 1.00 98.38 104 THR A N 1
ATOM 821 C CA . THR A 1 104 ? 13.899 -1.758 -17.616 1.00 98.38 104 THR A CA 1
ATOM 822 C C . THR A 1 104 ? 12.595 -1.071 -17.240 1.00 98.38 104 THR A C 1
ATOM 824 O O . THR A 1 104 ? 11.540 -1.707 -17.231 1.00 98.38 104 THR A O 1
ATOM 827 N N . TYR A 1 105 ? 12.643 0.230 -16.956 1.00 98.50 105 TYR A N 1
ATOM 828 C CA . TYR A 1 105 ? 11.438 1.008 -16.683 1.00 98.50 105 TYR A CA 1
ATOM 829 C C . TYR A 1 105 ? 11.375 2.317 -17.469 1.00 98.50 105 TYR A C 1
ATOM 831 O O . TYR A 1 105 ? 12.397 2.939 -17.765 1.00 98.50 105 TYR A O 1
ATOM 839 N N . PHE A 1 106 ? 10.155 2.710 -17.829 1.00 98.44 106 PHE A N 1
ATOM 840 C CA . PHE A 1 106 ? 9.833 3.965 -18.505 1.00 98.44 106 PHE A CA 1
ATOM 841 C C . PHE A 1 106 ? 8.806 4.736 -17.677 1.00 98.44 106 PHE A C 1
ATOM 843 O O . PHE A 1 106 ? 7.881 4.127 -17.139 1.00 98.44 106 PHE A O 1
ATOM 850 N N . VAL A 1 107 ? 8.960 6.060 -17.611 1.00 98.06 107 VAL A N 1
ATOM 851 C CA . VAL A 1 107 ? 8.102 6.952 -16.825 1.00 98.06 107 VAL A CA 1
ATOM 852 C C . VAL A 1 107 ? 7.441 7.981 -17.737 1.00 98.06 107 VAL A C 1
ATOM 854 O O . VAL A 1 107 ? 8.114 8.747 -18.429 1.00 98.06 107 VAL A O 1
ATOM 857 N N . GLU A 1 108 ? 6.116 8.022 -17.698 1.00 97.56 108 GLU A N 1
ATOM 858 C CA . GLU A 1 108 ? 5.315 9.171 -18.100 1.00 97.56 108 GLU A CA 1
ATOM 859 C C . GLU A 1 108 ? 4.935 9.941 -16.831 1.00 97.56 108 GLU A C 1
ATOM 861 O O . GLU A 1 108 ? 4.275 9.400 -15.954 1.00 97.56 108 GLU A O 1
ATOM 866 N N . TYR A 1 109 ? 5.451 11.162 -16.693 1.00 98.25 109 TYR A N 1
ATOM 867 C CA . TYR A 1 109 ? 5.472 11.906 -15.429 1.00 98.25 109 TYR A CA 1
ATOM 868 C C . TYR A 1 109 ? 4.144 12.600 -15.108 1.00 98.25 109 TYR A C 1
ATOM 870 O O . TYR A 1 109 ? 3.544 13.192 -16.006 1.00 98.25 109 TYR A O 1
ATOM 878 N N . GLY A 1 110 ? 3.782 12.627 -13.823 1.00 97.62 110 GLY A N 1
ATOM 879 C CA . GLY A 1 110 ? 2.677 13.431 -13.283 1.00 97.62 110 GLY A CA 1
ATOM 880 C C . GLY A 1 110 ? 3.051 14.906 -13.085 1.00 97.62 110 GLY A C 1
ATOM 881 O O . GLY A 1 110 ? 4.192 15.313 -13.345 1.00 97.62 110 GLY A O 1
ATOM 882 N N . ALA A 1 111 ? 2.102 15.715 -12.615 1.00 97.81 111 ALA A N 1
ATOM 883 C CA . ALA A 1 111 ? 2.212 17.172 -12.533 1.00 97.81 111 ALA A CA 1
ATOM 884 C C . ALA A 1 111 ? 2.712 17.712 -11.179 1.00 97.81 111 ALA A C 1
ATOM 886 O O . ALA A 1 111 ? 3.355 18.765 -11.156 1.00 97.81 111 ALA A O 1
ATOM 887 N N . ASP A 1 112 ? 2.450 17.019 -10.067 1.00 97.81 112 ASP A N 1
ATOM 888 C CA . ASP A 1 112 ? 2.653 17.571 -8.713 1.00 97.81 112 ASP A CA 1
ATOM 889 C C . ASP A 1 112 ? 4.121 17.749 -8.305 1.00 97.81 112 ASP A C 1
ATOM 891 O O . ASP A 1 112 ? 4.480 18.668 -7.562 1.00 97.81 112 ASP A O 1
ATOM 895 N N . LEU A 1 113 ? 4.993 16.861 -8.785 1.00 97.94 113 LEU A N 1
ATOM 896 C CA . LEU A 1 113 ? 6.424 16.858 -8.484 1.00 97.94 113 LEU A CA 1
ATOM 897 C C . LEU A 1 113 ? 7.234 17.107 -9.755 1.00 97.94 113 LEU A C 1
ATOM 899 O O . LEU A 1 113 ? 6.852 16.700 -10.850 1.00 97.94 113 LEU A O 1
ATOM 903 N N . SER A 1 114 ? 8.411 17.724 -9.628 1.00 98.50 114 SER A N 1
ATOM 904 C CA . SER A 1 114 ? 9.312 17.865 -10.777 1.00 98.50 114 SER A CA 1
ATOM 905 C C . SER A 1 114 ? 9.740 16.492 -11.309 1.00 98.50 114 SER A C 1
ATOM 907 O O . SER A 1 114 ? 9.886 15.542 -10.540 1.00 98.50 114 SER A O 1
ATOM 909 N N . ARG A 1 115 ? 10.010 16.389 -12.617 1.00 98.31 115 ARG A N 1
ATOM 910 C CA . ARG A 1 115 ? 10.454 15.127 -13.246 1.00 98.31 115 ARG A CA 1
ATOM 911 C C . ARG A 1 115 ? 11.654 14.508 -12.529 1.00 98.31 115 ARG A C 1
ATOM 913 O O . ARG A 1 115 ? 11.613 13.341 -12.180 1.00 98.31 115 ARG A O 1
ATOM 920 N N . SER A 1 116 ? 12.653 15.328 -12.193 1.00 98.31 116 SER A N 1
ATOM 921 C CA . SER A 1 116 ? 13.826 14.884 -11.428 1.00 98.31 116 SER A CA 1
ATOM 922 C C . SER A 1 116 ? 13.466 14.345 -10.042 1.00 98.31 116 SER A C 1
ATOM 924 O O . SER A 1 116 ? 14.090 13.397 -9.587 1.00 98.31 116 SER A O 1
ATOM 926 N N . LYS A 1 117 ? 12.470 14.924 -9.359 1.00 98.56 117 LYS A N 1
ATOM 927 C CA . LYS A 1 117 ? 12.024 14.412 -8.060 1.00 98.56 117 LYS A CA 1
ATOM 928 C C . LYS A 1 117 ? 11.290 13.079 -8.212 1.00 98.56 117 LYS A C 1
ATOM 930 O O . LYS A 1 117 ? 11.488 12.192 -7.391 1.00 98.56 117 LYS A O 1
ATOM 935 N N . GLN A 1 118 ? 10.472 12.936 -9.252 1.00 98.62 118 GLN A N 1
ATOM 936 C CA . GLN A 1 118 ? 9.818 11.666 -9.570 1.00 98.62 118 GLN A CA 1
ATOM 937 C C . GLN A 1 118 ? 10.852 10.585 -9.922 1.00 98.62 118 GLN A C 1
ATOM 939 O O . GLN A 1 118 ? 10.752 9.477 -9.406 1.00 98.62 118 GLN A O 1
ATOM 944 N N . ASP A 1 119 ? 11.884 10.921 -10.704 1.00 98.50 119 ASP A N 1
ATOM 945 C CA . ASP A 1 119 ? 13.005 10.019 -11.006 1.00 98.50 119 ASP A CA 1
ATOM 946 C C . ASP A 1 119 ? 13.702 9.535 -9.721 1.00 98.50 119 ASP A C 1
ATOM 948 O O . ASP A 1 119 ? 13.817 8.326 -9.519 1.00 98.50 119 ASP A O 1
ATOM 952 N N . ASP A 1 120 ? 14.076 10.453 -8.813 1.00 98.44 120 ASP A N 1
ATOM 953 C CA . ASP A 1 120 ? 14.679 10.106 -7.513 1.00 98.44 120 ASP A CA 1
ATOM 954 C C . ASP A 1 120 ? 13.791 9.128 -6.719 1.00 98.44 120 ASP A C 1
ATOM 956 O O . ASP A 1 120 ? 14.270 8.168 -6.108 1.00 98.44 120 ASP A O 1
ATOM 960 N N . VAL A 1 121 ? 12.480 9.396 -6.692 1.00 98.50 121 VAL A N 1
ATOM 961 C CA . VAL A 1 121 ? 11.500 8.604 -5.941 1.00 98.50 121 VAL A CA 1
ATOM 962 C C . VAL A 1 121 ? 11.352 7.210 -6.541 1.00 98.50 121 VAL A C 1
ATOM 964 O O . VAL A 1 121 ? 11.394 6.231 -5.795 1.00 98.50 121 VAL A O 1
ATOM 967 N N . PHE A 1 122 ? 11.209 7.093 -7.861 1.00 98.75 122 PHE A N 1
ATOM 968 C CA . PHE A 1 122 ? 11.028 5.803 -8.524 1.00 98.75 122 PHE A CA 1
ATOM 969 C C . PHE A 1 122 ? 12.297 4.951 -8.492 1.00 98.75 122 PHE A C 1
ATOM 971 O O . PHE A 1 122 ? 12.211 3.747 -8.240 1.00 98.75 122 PHE A O 1
ATOM 978 N N . GLU A 1 123 ? 13.475 5.560 -8.648 1.00 98.44 123 GLU A N 1
ATOM 979 C CA . GLU A 1 123 ? 14.749 4.866 -8.453 1.00 98.44 123 GLU A CA 1
ATOM 980 C C . GLU A 1 123 ? 14.855 4.324 -7.023 1.00 98.44 123 GLU A C 1
ATOM 982 O O . GLU A 1 123 ? 15.126 3.137 -6.819 1.00 98.44 123 GLU A O 1
ATOM 987 N N . LYS A 1 124 ? 14.564 5.162 -6.021 1.00 98.31 124 LYS A N 1
ATOM 988 C CA . LYS A 1 124 ? 14.567 4.750 -4.614 1.00 98.31 124 LYS A CA 1
ATOM 989 C C . LYS A 1 124 ? 13.537 3.655 -4.334 1.00 98.31 124 LYS A C 1
ATOM 991 O O . LYS A 1 124 ? 13.838 2.726 -3.586 1.00 98.31 124 LYS A O 1
ATOM 996 N N . ALA A 1 125 ? 12.351 3.734 -4.932 1.00 98.50 125 ALA A N 1
ATOM 997 C CA . ALA A 1 125 ? 11.302 2.738 -4.761 1.00 98.50 125 ALA A CA 1
ATOM 998 C C . ALA A 1 125 ? 11.722 1.362 -5.301 1.00 98.50 125 ALA A C 1
ATOM 1000 O O . ALA A 1 125 ? 11.578 0.350 -4.616 1.00 98.50 125 ALA A O 1
ATOM 1001 N N . LEU A 1 126 ? 12.312 1.318 -6.498 1.00 98.44 126 LEU A N 1
ATOM 1002 C CA . LEU A 1 126 ? 12.860 0.087 -7.077 1.00 98.44 126 LEU A CA 1
ATOM 1003 C C . LEU A 1 126 ? 14.064 -0.434 -6.287 1.00 98.44 126 LEU A C 1
ATOM 1005 O O . LEU A 1 126 ? 14.247 -1.650 -6.180 1.00 98.44 126 LEU A O 1
ATOM 1009 N N . LYS A 1 127 ? 14.844 0.467 -5.677 1.00 97.06 127 LYS A N 1
ATOM 1010 C CA . LYS A 1 127 ? 15.982 0.097 -4.836 1.00 97.06 127 LYS A CA 1
ATOM 1011 C C . LYS A 1 127 ? 15.574 -0.751 -3.627 1.00 97.06 127 LYS A C 1
ATOM 1013 O O . LYS A 1 127 ? 16.250 -1.738 -3.340 1.00 97.06 127 LYS A O 1
ATOM 1018 N N . PHE A 1 128 ? 14.453 -0.431 -2.966 1.00 97.44 128 PHE A N 1
ATOM 1019 C CA . PHE A 1 128 ? 13.923 -1.261 -1.871 1.00 97.44 128 PHE A CA 1
ATOM 1020 C C . PHE A 1 128 ? 13.806 -2.730 -2.283 1.00 97.44 128 PHE A C 1
ATOM 1022 O O . PHE A 1 128 ? 14.198 -3.621 -1.533 1.00 97.44 128 PHE A O 1
ATOM 1029 N N . TRP A 1 129 ? 13.315 -2.981 -3.497 1.00 97.31 129 TRP A N 1
ATOM 1030 C CA . TRP A 1 129 ? 13.139 -4.330 -4.014 1.00 97.31 129 TRP A CA 1
ATOM 1031 C C . TRP A 1 129 ? 14.438 -4.952 -4.532 1.00 97.31 129 TRP A C 1
ATOM 1033 O O . TRP A 1 129 ? 14.661 -6.144 -4.303 1.00 97.31 129 TRP A O 1
ATOM 1043 N N . SER A 1 130 ? 15.317 -4.198 -5.205 1.00 96.81 130 SER A N 1
ATOM 1044 C CA . SER A 1 130 ? 16.596 -4.744 -5.694 1.00 96.81 130 SER A CA 1
ATOM 1045 C C . SER A 1 130 ? 17.500 -5.211 -4.556 1.00 96.81 130 SER A C 1
ATOM 1047 O O . SER A 1 130 ? 18.133 -6.260 -4.680 1.00 96.81 130 SER A O 1
ATOM 1049 N N . ASP A 1 131 ? 17.505 -4.480 -3.436 1.00 94.81 131 ASP A N 1
ATOM 1050 C CA . ASP A 1 131 ? 18.380 -4.741 -2.285 1.00 94.81 131 ASP A CA 1
ATOM 1051 C C . ASP A 1 131 ? 18.152 -6.126 -1.656 1.00 94.81 131 ASP A C 1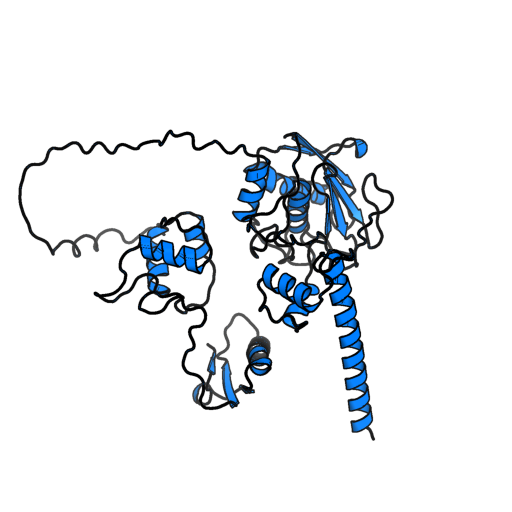
ATOM 1053 O O . ASP A 1 131 ? 19.057 -6.675 -1.030 1.00 94.81 131 ASP A O 1
ATOM 1057 N N . VAL A 1 132 ? 16.968 -6.720 -1.848 1.00 91.44 132 VAL A N 1
ATOM 1058 C CA . VAL A 1 132 ? 16.572 -7.977 -1.190 1.00 91.44 132 VAL A CA 1
ATOM 1059 C C . VAL A 1 132 ? 16.217 -9.119 -2.148 1.00 91.44 132 VAL A C 1
ATOM 1061 O O . VAL A 1 132 ? 15.901 -10.213 -1.681 1.00 91.44 132 VAL A O 1
ATOM 1064 N N . SER A 1 133 ? 16.253 -8.907 -3.469 1.00 88.69 133 SER A N 1
ATOM 1065 C CA . SER A 1 133 ? 15.728 -9.873 -4.459 1.00 88.69 133 SER A CA 1
ATOM 1066 C C . SER A 1 133 ? 16.733 -10.367 -5.503 1.00 88.69 133 SER A C 1
ATOM 1068 O O . SER A 1 133 ? 16.457 -11.344 -6.203 1.00 88.69 133 SER A O 1
ATOM 1070 N N . GLY A 1 134 ? 17.882 -9.698 -5.646 1.00 91.81 134 GLY A N 1
ATOM 1071 C CA . GLY A 1 134 ? 18.822 -9.952 -6.744 1.00 91.81 134 GLY A CA 1
ATOM 1072 C C . GLY A 1 134 ? 18.328 -9.463 -8.114 1.00 91.81 134 GLY A C 1
ATOM 1073 O O . GLY A 1 134 ? 18.893 -9.841 -9.143 1.00 91.81 134 GLY A O 1
ATOM 1074 N N . LEU A 1 135 ? 17.262 -8.656 -8.146 1.00 96.44 135 LEU A N 1
ATOM 1075 C CA . LEU A 1 135 ? 16.847 -7.902 -9.326 1.00 96.44 135 LEU A CA 1
ATOM 1076 C C . LEU A 1 135 ? 17.695 -6.638 -9.488 1.00 96.44 135 LEU A C 1
ATOM 1078 O O . LEU A 1 135 ? 18.237 -6.105 -8.525 1.00 96.44 135 LEU A O 1
ATOM 1082 N N . SER A 1 136 ? 17.781 -6.138 -10.716 1.00 97.75 136 SER A N 1
ATOM 1083 C CA . SER A 1 136 ? 18.398 -4.850 -11.037 1.00 97.75 136 SER A CA 1
ATOM 1084 C C . SER A 1 136 ? 17.520 -4.082 -12.013 1.00 97.75 136 SER A C 1
ATOM 1086 O O . SER A 1 136 ? 16.812 -4.690 -12.821 1.00 97.75 136 SER A O 1
ATOM 1088 N N . PHE A 1 137 ? 17.588 -2.755 -11.944 1.00 98.56 137 PHE A N 1
ATOM 1089 C CA . PHE A 1 137 ? 16.711 -1.872 -12.699 1.00 98.56 137 PHE A CA 1
ATOM 1090 C C . PHE A 1 137 ? 17.505 -0.809 -13.451 1.00 98.56 137 PHE A C 1
ATOM 1092 O O . PHE A 1 137 ? 18.531 -0.339 -12.962 1.00 98.56 137 PHE A O 1
ATOM 1099 N N . SER A 1 138 ? 17.039 -0.427 -14.637 1.00 98.00 138 SER A N 1
ATOM 1100 C CA . SER A 1 138 ? 17.561 0.729 -15.372 1.00 98.00 138 SER A CA 1
ATOM 1101 C C . SER A 1 138 ? 16.449 1.467 -16.112 1.00 98.00 138 SER A C 1
ATOM 1103 O O . SER A 1 138 ? 15.445 0.872 -16.512 1.00 98.00 138 SER A O 1
ATOM 1105 N N . THR A 1 139 ? 16.612 2.775 -16.294 1.00 97.38 139 THR A N 1
ATOM 1106 C CA . THR A 1 139 ? 15.680 3.569 -17.098 1.00 97.38 139 THR A CA 1
ATOM 1107 C C . THR A 1 139 ? 15.850 3.262 -18.586 1.00 97.38 139 THR A C 1
ATOM 1109 O O . THR A 1 139 ? 16.949 2.993 -19.074 1.00 97.38 139 THR A O 1
ATOM 1112 N N . THR A 1 140 ? 14.760 3.349 -19.344 1.00 96.69 140 THR A N 1
ATOM 1113 C CA . THR A 1 140 ? 14.779 3.354 -20.811 1.00 96.69 140 THR A CA 1
ATOM 1114 C C . THR A 1 140 ? 13.985 4.539 -21.347 1.00 96.69 140 THR A C 1
ATOM 1116 O O . THR A 1 140 ? 13.035 5.002 -20.726 1.00 96.69 140 THR A O 1
ATOM 1119 N N . ARG A 1 141 ? 14.358 5.032 -22.533 1.00 93.81 141 ARG A N 1
ATOM 1120 C CA . ARG A 1 141 ? 13.610 6.080 -23.256 1.00 93.81 141 ARG A CA 1
ATOM 1121 C C . ARG A 1 141 ? 12.523 5.514 -24.170 1.00 93.81 141 ARG A C 1
ATOM 1123 O O . ARG A 1 141 ? 11.789 6.275 -24.788 1.00 93.81 141 ARG A O 1
ATOM 1130 N N . SER A 1 142 ? 12.452 4.191 -24.303 1.00 94.25 142 SER A N 1
ATOM 1131 C CA . SER A 1 142 ? 11.521 3.511 -25.199 1.00 94.25 142 SER A CA 1
ATOM 1132 C C . SER A 1 142 ? 10.475 2.750 -24.393 1.00 94.25 142 SER A C 1
ATOM 1134 O O . SER A 1 142 ? 10.732 1.647 -23.910 1.00 94.25 142 SER A O 1
ATOM 1136 N N . ALA A 1 143 ? 9.274 3.325 -24.318 1.00 92.69 143 ALA A N 1
ATOM 1137 C CA . ALA A 1 143 ? 8.099 2.713 -23.701 1.00 92.69 143 ALA A CA 1
ATOM 1138 C C . ALA A 1 143 ? 7.816 1.287 -24.211 1.00 92.69 143 ALA A C 1
ATOM 1140 O O . ALA A 1 143 ? 7.513 0.392 -23.426 1.00 92.69 143 ALA A O 1
ATOM 1141 N N . SER A 1 144 ? 7.985 1.045 -25.516 1.00 89.94 144 SER A N 1
ATOM 1142 C CA . SER A 1 144 ? 7.717 -0.255 -26.150 1.00 89.94 144 SER A CA 1
ATOM 1143 C C . SER A 1 144 ? 8.657 -1.379 -25.709 1.00 89.94 144 SER A C 1
ATOM 1145 O O . SER A 1 144 ? 8.353 -2.546 -25.927 1.00 89.94 144 SER A O 1
ATOM 1147 N N . THR A 1 145 ? 9.812 -1.042 -25.130 1.00 90.44 145 THR A N 1
ATOM 1148 C CA . THR A 1 145 ? 10.815 -2.018 -24.662 1.00 90.44 145 THR A CA 1
ATOM 1149 C C . THR A 1 145 ? 10.943 -2.056 -23.140 1.00 90.44 145 THR A C 1
ATOM 1151 O O . THR A 1 145 ? 11.766 -2.807 -22.617 1.00 90.44 145 THR A O 1
ATOM 1154 N N . ALA A 1 146 ? 10.158 -1.240 -22.433 1.00 96.94 146 ALA A N 1
ATOM 1155 C CA . ALA A 1 146 ? 10.160 -1.183 -20.982 1.00 96.94 146 ALA A CA 1
ATOM 1156 C C . ALA A 1 146 ? 9.398 -2.373 -20.389 1.00 96.94 146 ALA A C 1
ATOM 1158 O O . ALA A 1 146 ? 8.269 -2.668 -20.798 1.00 96.94 146 ALA A O 1
ATOM 1159 N N . ASP A 1 147 ? 10.000 -3.029 -19.398 1.00 97.19 147 ASP A N 1
ATOM 1160 C CA . ASP A 1 147 ? 9.309 -4.051 -18.612 1.00 97.19 147 ASP A CA 1
ATOM 1161 C C . ASP A 1 147 ? 8.284 -3.405 -17.694 1.00 97.19 147 ASP A C 1
ATOM 1163 O O . ASP A 1 147 ? 7.120 -3.795 -17.710 1.00 97.19 147 ASP A O 1
ATOM 1167 N N . LEU A 1 148 ? 8.717 -2.386 -16.948 1.00 97.88 148 LEU A N 1
ATOM 1168 C CA . LEU A 1 148 ? 7.860 -1.608 -16.068 1.00 97.88 148 LEU A CA 1
ATOM 1169 C C . LEU A 1 1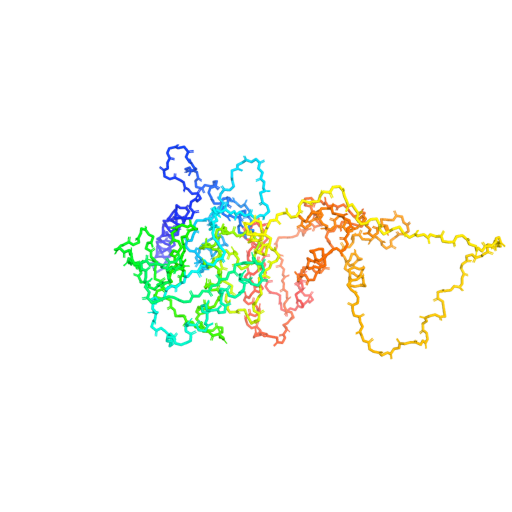48 ? 7.473 -0.290 -16.738 1.00 97.88 148 LEU A C 1
ATOM 1171 O O . LEU A 1 148 ? 8.326 0.451 -17.229 1.00 97.88 148 LEU A O 1
ATOM 1175 N N . LYS A 1 149 ? 6.179 0.007 -16.773 1.00 97.81 149 LYS A N 1
ATOM 1176 C CA . LYS A 1 149 ? 5.633 1.184 -17.457 1.00 97.81 149 LYS A CA 1
ATOM 1177 C C . LYS A 1 149 ? 4.851 2.006 -16.445 1.00 97.81 149 LYS A C 1
ATOM 1179 O O . LYS A 1 149 ? 3.787 1.587 -16.005 1.00 97.81 149 LYS A O 1
ATOM 1184 N N . ILE A 1 150 ? 5.419 3.133 -16.047 1.00 98.56 150 ILE A N 1
ATOM 1185 C CA . ILE A 1 150 ? 4.903 3.983 -14.979 1.00 98.56 150 ILE A CA 1
ATOM 1186 C C . ILE A 1 150 ? 4.199 5.169 -15.623 1.00 98.56 150 ILE A C 1
ATOM 1188 O O . ILE A 1 150 ? 4.795 5.842 -16.465 1.00 98.56 150 ILE A O 1
ATOM 1192 N N . SER A 1 151 ? 2.951 5.416 -15.248 1.00 97.75 151 SER A N 1
ATOM 1193 C CA . SER A 1 151 ? 2.178 6.545 -15.764 1.00 97.75 151 SER A CA 1
ATOM 1194 C C . SER A 1 151 ? 1.200 7.082 -14.736 1.00 97.75 151 SER A C 1
ATOM 1196 O O . SER A 1 151 ? 0.846 6.394 -13.783 1.00 97.75 151 SER A O 1
ATOM 1198 N N . PHE A 1 152 ? 0.722 8.294 -14.972 1.00 98.38 152 PHE A N 1
ATOM 1199 C CA . PHE A 1 152 ? -0.314 8.917 -14.169 1.00 98.38 152 PHE A CA 1
ATOM 1200 C C . PHE A 1 152 ? -1.559 9.148 -15.019 1.00 98.38 152 PHE A C 1
ATOM 1202 O O . PHE A 1 152 ? -1.462 9.387 -16.225 1.00 98.38 152 PHE A O 1
ATOM 1209 N N . GLY A 1 153 ? -2.734 9.059 -14.410 1.00 96.25 153 GLY A N 1
ATOM 1210 C CA . GLY A 1 153 ? -3.994 9.291 -15.103 1.00 96.25 153 GLY A CA 1
ATOM 1211 C C . GLY A 1 153 ? -5.111 9.591 -14.122 1.00 96.25 153 GLY A C 1
ATOM 1212 O O . GLY A 1 153 ? -5.051 9.161 -12.985 1.00 96.25 153 GLY A O 1
ATOM 1213 N N . SER A 1 154 ? -6.132 10.319 -14.564 1.00 94.88 154 SER A N 1
ATOM 1214 C CA . SER A 1 154 ? -7.292 10.676 -13.740 1.00 94.88 154 SER A CA 1
ATOM 1215 C C . SER A 1 154 ? -8.522 9.911 -14.213 1.00 94.88 154 SER A C 1
ATOM 1217 O O . SER A 1 154 ? -8.772 9.801 -15.418 1.00 94.88 154 SER A O 1
ATOM 1219 N N . ARG A 1 155 ? -9.311 9.388 -13.268 1.00 91.88 155 ARG A N 1
ATOM 1220 C CA . ARG A 1 155 ? -10.582 8.684 -13.518 1.00 91.88 155 ARG A CA 1
ATOM 1221 C C . ARG A 1 155 ? -10.486 7.660 -14.656 1.00 91.88 155 ARG A C 1
ATOM 1223 O O . ARG A 1 155 ? -9.724 6.699 -14.566 1.00 91.88 155 ARG A O 1
ATOM 1230 N N . ALA A 1 156 ? -11.256 7.834 -15.732 1.00 94.19 156 ALA A N 1
ATOM 1231 C CA . ALA A 1 156 ? -11.098 7.051 -16.949 1.00 94.19 156 ALA A CA 1
ATOM 1232 C C . ALA A 1 156 ? -9.804 7.471 -17.662 1.00 94.19 156 ALA A C 1
ATOM 1234 O O . ALA A 1 156 ? -9.746 8.530 -18.282 1.00 94.19 156 ALA A O 1
ATOM 1235 N N . HIS A 1 157 ? -8.790 6.613 -17.592 1.00 93.88 157 HIS A N 1
ATOM 1236 C CA . HIS A 1 157 ? -7.446 6.887 -18.099 1.00 93.88 157 HIS A CA 1
ATOM 1237 C C . HIS A 1 157 ? -6.943 5.757 -19.000 1.00 93.88 157 HIS A C 1
ATOM 1239 O O . HIS A 1 157 ? -7.456 4.642 -18.946 1.00 93.88 157 HIS A O 1
ATOM 1245 N N . GLY A 1 158 ? -5.916 6.035 -19.799 1.00 90.94 158 GLY A N 1
ATOM 1246 C CA . GLY A 1 158 ? -5.003 5.030 -20.346 1.00 90.94 158 GLY A CA 1
ATOM 1247 C C . GLY A 1 158 ? -3.648 5.133 -19.648 1.00 90.94 158 GLY A C 1
ATOM 1248 O O . GLY A 1 158 ? -3.421 6.050 -18.860 1.00 90.94 158 GLY A O 1
ATOM 1249 N N . GLY A 1 159 ? -2.756 4.196 -19.932 1.00 87.12 159 GLY A N 1
ATOM 1250 C CA . GLY A 1 159 ? -1.366 4.247 -19.499 1.00 87.12 159 GLY A CA 1
ATOM 1251 C C . GLY A 1 159 ? -0.395 4.244 -20.672 1.00 87.12 159 GLY A C 1
ATOM 1252 O O . GLY A 1 159 ? -0.766 4.245 -21.849 1.00 87.12 159 GLY A O 1
ATOM 1253 N N . VAL A 1 160 ? 0.892 4.163 -20.354 1.00 88.00 160 VAL A N 1
ATOM 1254 C CA . VAL A 1 160 ? 1.934 4.013 -21.372 1.00 88.00 160 VAL A CA 1
ATOM 1255 C C . VAL A 1 160 ? 1.690 2.738 -22.189 1.00 88.00 160 VAL A C 1
ATOM 1257 O O . VAL A 1 160 ? 1.706 1.625 -21.664 1.00 88.00 160 VAL A O 1
ATOM 1260 N N . SER A 1 161 ? 1.554 2.901 -23.509 1.00 85.50 161 SER A N 1
ATOM 1261 C CA . SER A 1 161 ? 1.219 1.821 -24.457 1.00 85.50 161 SER A CA 1
ATOM 1262 C C . SER A 1 161 ? -0.163 1.182 -24.235 1.00 85.50 161 SER A C 1
ATOM 1264 O O . SER A 1 161 ? -0.377 0.030 -24.609 1.00 85.50 161 SER A O 1
ATOM 1266 N N . GLU A 1 162 ? -1.109 1.930 -23.665 1.00 89.69 162 GLU A N 1
ATOM 1267 C CA . GLU A 1 162 ? -2.497 1.516 -23.478 1.00 89.69 162 GLU A CA 1
ATOM 1268 C C . GLU A 1 162 ? -3.460 2.641 -23.877 1.00 89.69 162 GLU A C 1
ATOM 1270 O O . GLU A 1 162 ? -3.330 3.777 -23.440 1.00 89.69 162 GLU A O 1
ATOM 1275 N N . ASN A 1 163 ? -4.491 2.307 -24.657 1.00 86.81 163 ASN A N 1
ATOM 1276 C CA . ASN A 1 163 ? -5.509 3.288 -25.044 1.00 86.81 163 ASN A CA 1
ATOM 1277 C C . ASN A 1 163 ? -6.469 3.635 -23.894 1.00 86.81 163 ASN A C 1
ATOM 1279 O O . ASN A 1 163 ? -6.819 4.795 -23.720 1.00 86.81 163 ASN A O 1
ATOM 1283 N N . GLN A 1 164 ? -6.933 2.626 -23.152 1.00 92.19 164 GLN A N 1
ATOM 1284 C CA . GLN A 1 164 ? -7.869 2.780 -22.041 1.00 92.19 164 GLN A CA 1
ATOM 1285 C C . GLN A 1 164 ? -7.659 1.652 -21.029 1.00 92.19 164 GLN A C 1
ATOM 1287 O O . GLN A 1 164 ? -7.749 0.476 -21.383 1.00 92.19 164 GLN A O 1
ATOM 1292 N N . CYS A 1 165 ? -7.450 2.030 -19.774 1.00 88.81 165 CYS A N 1
ATOM 1293 C CA . CYS A 1 165 ? -7.419 1.143 -18.627 1.00 88.81 165 CYS A CA 1
ATOM 1294 C C . CYS A 1 165 ? -8.833 0.690 -18.271 1.00 88.81 165 CYS A C 1
ATOM 1296 O O . CYS A 1 165 ? -9.764 1.496 -18.173 1.00 88.81 165 CYS A O 1
ATOM 1298 N N . GLY A 1 166 ? -8.988 -0.621 -18.070 1.00 84.94 166 GLY A N 1
ATOM 1299 C CA . GLY A 1 166 ? -10.240 -1.240 -17.625 1.00 84.94 166 GLY A CA 1
ATOM 1300 C C . GLY A 1 166 ? -10.568 -0.998 -16.148 1.00 84.94 166 GLY A C 1
ATOM 1301 O O . GLY A 1 166 ? -11.651 -1.373 -15.704 1.00 84.94 166 GLY A O 1
ATOM 1302 N N . TYR A 1 167 ? -9.652 -0.377 -15.404 1.00 84.06 167 TYR A N 1
ATOM 1303 C CA . TYR A 1 167 ? -9.786 -0.043 -13.990 1.00 84.06 167 TYR A CA 1
ATOM 1304 C C . TYR A 1 167 ? -9.717 1.484 -13.857 1.00 84.06 167 TYR A C 1
ATOM 1306 O O . TYR A 1 167 ? -8.621 2.034 -13.778 1.00 84.06 167 TYR A O 1
ATOM 1314 N N . PRO A 1 168 ? -10.851 2.199 -13.954 1.00 82.50 168 PRO A N 1
ATOM 1315 C CA . PRO A 1 168 ? -10.859 3.647 -13.781 1.00 82.50 168 PRO A CA 1
ATOM 1316 C C . PRO A 1 168 ? -10.586 4.013 -12.318 1.00 82.50 168 PRO A C 1
ATOM 1318 O O . PRO A 1 168 ? -11.025 3.297 -11.418 1.00 82.50 168 PRO A O 1
ATOM 1321 N N . PHE A 1 169 ? -9.924 5.146 -12.097 1.00 90.00 169 PHE A N 1
ATOM 1322 C CA . PHE A 1 169 ? -9.799 5.736 -10.765 1.00 90.00 169 PHE A CA 1
ATOM 1323 C C . PHE A 1 169 ? -11.094 6.433 -10.328 1.00 90.00 169 PHE A C 1
ATOM 1325 O O . PHE A 1 169 ? -11.976 6.725 -11.146 1.00 90.00 169 PHE A O 1
ATOM 1332 N N . ASP A 1 170 ? -11.211 6.699 -9.031 1.00 82.12 170 ASP A N 1
ATOM 1333 C CA . ASP A 1 170 ? -12.357 7.338 -8.383 1.00 82.12 170 ASP A CA 1
ATOM 1334 C C . ASP A 1 170 ? -12.161 8.841 -8.120 1.00 82.12 170 ASP A C 1
ATOM 1336 O O . ASP A 1 170 ? -13.120 9.531 -7.754 1.00 82.12 170 ASP A O 1
ATOM 1340 N N . GLY A 1 171 ? -10.979 9.374 -8.434 1.00 83.69 171 GLY A N 1
ATOM 1341 C CA . GLY A 1 171 ? -10.583 10.737 -8.120 1.00 83.69 171 GLY A CA 1
ATOM 1342 C C . GLY A 1 171 ? -10.018 10.825 -6.703 1.00 83.69 171 GLY A C 1
ATOM 1343 O O . GLY A 1 171 ? -9.788 9.812 -6.065 1.00 83.69 171 GLY A O 1
ATOM 1344 N N . ALA A 1 172 ? -9.858 12.042 -6.179 1.00 82.56 172 ALA A N 1
ATOM 1345 C CA . ALA A 1 172 ? -9.153 12.255 -4.914 1.00 82.56 172 ALA A CA 1
ATOM 1346 C C . ALA A 1 172 ? -9.626 11.359 -3.745 1.00 82.56 172 ALA A C 1
ATOM 1348 O O . ALA A 1 172 ? -10.814 11.301 -3.405 1.00 82.56 172 ALA A O 1
ATOM 1349 N N . SER A 1 173 ? -8.646 10.821 -3.024 1.00 86.81 173 SER A N 1
ATOM 1350 C CA . SER A 1 173 ? -8.727 9.773 -2.011 1.00 86.81 173 SER A CA 1
ATOM 1351 C C . SER A 1 173 ? -9.008 8.381 -2.598 1.00 86.81 173 SER A C 1
ATOM 1353 O O . SER A 1 173 ? -8.594 8.073 -3.700 1.00 86.81 173 SER A O 1
ATOM 1355 N N . GLY A 1 174 ? -9.631 7.479 -1.830 1.00 90.19 174 GLY A N 1
ATOM 1356 C CA . GLY A 1 174 ? -10.076 6.187 -2.363 1.00 90.19 174 GLY A CA 1
ATOM 1357 C C . GLY A 1 174 ? -8.946 5.346 -2.972 1.00 90.19 174 GLY A C 1
ATOM 1358 O O . GLY A 1 174 ? -8.134 4.786 -2.230 1.00 90.19 174 GLY A O 1
ATOM 1359 N N . THR A 1 175 ? -8.914 5.219 -4.298 1.00 92.06 175 THR A N 1
ATOM 1360 C CA . THR A 1 175 ? -7.905 4.450 -5.033 1.00 92.06 175 THR A CA 1
ATOM 1361 C C . THR A 1 175 ? -6.725 5.321 -5.454 1.00 92.06 175 THR A C 1
ATOM 1363 O O . THR A 1 175 ? -6.786 6.044 -6.437 1.00 92.06 175 THR A O 1
ATOM 1366 N N . LEU A 1 176 ? -5.591 5.159 -4.772 1.00 96.31 176 LEU A N 1
ATOM 1367 C CA . LEU A 1 176 ? -4.403 5.991 -5.005 1.00 96.31 176 LEU A CA 1
ATOM 1368 C C . LEU A 1 176 ? -3.622 5.611 -6.270 1.00 96.31 176 LEU A C 1
ATOM 1370 O O . LEU A 1 176 ? -2.962 6.441 -6.893 1.00 96.31 176 LEU A O 1
ATOM 1374 N N . ALA A 1 177 ? -3.602 4.316 -6.572 1.00 97.56 177 ALA A N 1
ATOM 1375 C CA . ALA A 1 177 ? -2.842 3.719 -7.658 1.00 97.56 177 ALA A CA 1
ATOM 1376 C C . ALA A 1 177 ? -3.273 2.260 -7.854 1.00 97.56 177 ALA A C 1
ATOM 1378 O O . ALA A 1 177 ? -3.919 1.663 -6.988 1.00 97.56 177 ALA A O 1
ATOM 1379 N N . HIS A 1 178 ? -2.885 1.670 -8.981 1.00 93.88 178 HIS A N 1
ATOM 1380 C CA . HIS A 1 178 ? -2.892 0.222 -9.182 1.00 93.88 178 HIS A CA 1
ATOM 1381 C C . HIS A 1 178 ? -1.761 -0.195 -10.116 1.00 93.88 178 HIS A C 1
ATOM 1383 O O . HIS A 1 178 ? -1.214 0.605 -10.878 1.00 93.88 178 HIS A O 1
ATOM 1389 N N . ALA A 1 179 ? -1.461 -1.487 -10.138 1.00 94.31 179 ALA A N 1
ATOM 1390 C CA . ALA A 1 179 ? -0.421 -2.048 -10.983 1.00 94.31 179 ALA A CA 1
ATOM 1391 C C . ALA A 1 179 ? -0.863 -3.332 -11.677 1.00 94.31 179 ALA A C 1
ATOM 1393 O O . ALA A 1 179 ? -1.934 -3.878 -11.449 1.00 94.31 179 ALA A O 1
ATOM 1394 N N . PHE A 1 180 ? -0.011 -3.839 -12.552 1.00 87.81 180 PHE A N 1
ATOM 1395 C CA . PHE A 1 180 ? -0.237 -5.070 -13.283 1.00 87.81 180 PHE A CA 1
ATOM 1396 C C . PHE A 1 180 ? 0.934 -6.011 -13.041 1.00 87.81 180 PHE A C 1
ATOM 1398 O O . PHE A 1 180 ? 2.099 -5.621 -13.099 1.00 87.81 180 PHE A O 1
ATOM 1405 N N . TYR A 1 181 ? 0.607 -7.273 -12.772 1.00 89.62 181 TYR A N 1
ATOM 1406 C CA . TYR A 1 181 ? 1.574 -8.321 -12.457 1.00 89.62 181 TYR A CA 1
ATOM 1407 C C . TYR A 1 181 ? 2.625 -8.537 -13.575 1.00 89.62 181 TYR A C 1
ATOM 1409 O O . TYR A 1 181 ? 2.451 -8.075 -14.712 1.00 89.62 181 TYR A O 1
ATOM 1417 N N . PRO A 1 182 ? 3.720 -9.271 -13.285 1.00 90.94 182 PRO A N 1
ATOM 1418 C CA . PRO A 1 182 ? 4.774 -9.568 -14.250 1.00 90.94 182 PRO A CA 1
ATOM 1419 C C . PRO A 1 182 ? 4.266 -10.076 -15.605 1.00 90.94 182 PRO A C 1
ATOM 1421 O O . PRO A 1 182 ? 3.317 -10.858 -15.671 1.00 90.94 182 PRO A O 1
ATOM 1424 N N . SER A 1 183 ? 4.986 -9.718 -16.673 1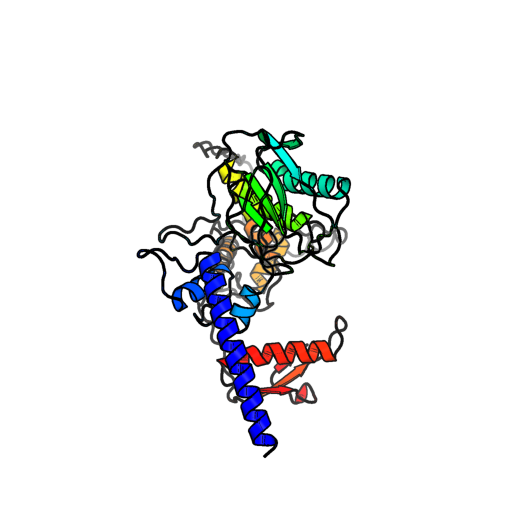.00 87.06 183 SER A N 1
ATOM 1425 C CA . SER A 1 183 ? 4.622 -9.815 -18.107 1.00 87.06 183 SER A CA 1
ATOM 1426 C C . SER A 1 183 ? 3.870 -8.602 -18.657 1.00 87.06 183 SER A C 1
ATOM 1428 O O . SER A 1 183 ? 3.994 -8.333 -19.849 1.00 87.06 183 SER A O 1
ATOM 1430 N N . ASP A 1 184 ? 3.149 -7.857 -17.816 1.00 89.44 184 ASP A N 1
ATOM 1431 C CA . ASP A 1 184 ? 2.548 -6.570 -18.188 1.00 89.44 184 ASP A CA 1
ATOM 1432 C C . ASP A 1 184 ? 3.395 -5.405 -17.643 1.00 89.44 184 ASP A C 1
ATOM 1434 O O . ASP A 1 184 ? 3.957 -4.621 -18.419 1.00 89.44 184 ASP A O 1
ATOM 1438 N N . GLY A 1 185 ? 3.553 -5.364 -16.311 1.00 89.94 185 GLY A N 1
ATOM 1439 C CA . GLY A 1 185 ? 4.451 -4.446 -15.605 1.00 89.94 185 GLY A CA 1
ATOM 1440 C C . GLY A 1 185 ? 4.010 -2.982 -15.575 1.00 89.94 185 GLY A C 1
ATOM 1441 O O . GLY A 1 185 ? 4.791 -2.125 -15.160 1.00 89.94 185 GLY A O 1
ATOM 1442 N N . ARG A 1 186 ? 2.792 -2.659 -16.015 1.00 95.00 186 ARG A N 1
ATOM 1443 C CA . ARG A 1 186 ? 2.247 -1.307 -15.858 1.00 95.00 186 ARG A CA 1
ATOM 1444 C C . ARG A 1 186 ? 1.975 -0.971 -14.391 1.00 95.00 186 ARG A C 1
ATOM 1446 O O . ARG A 1 186 ? 1.567 -1.836 -13.621 1.00 95.00 186 ARG A O 1
ATOM 1453 N N . ALA A 1 187 ? 2.180 0.285 -14.023 1.00 97.69 187 ALA A N 1
ATOM 1454 C CA . ALA A 1 187 ? 1.777 0.866 -12.748 1.00 97.69 187 ALA A CA 1
ATOM 1455 C C . ALA A 1 187 ? 1.195 2.253 -13.023 1.00 97.69 187 ALA A C 1
ATOM 1457 O O . ALA A 1 187 ? 1.863 3.090 -13.636 1.00 97.69 187 ALA A O 1
ATOM 1458 N N . HIS A 1 188 ? -0.056 2.467 -12.629 1.00 98.19 188 HIS A N 1
ATOM 1459 C CA . HIS A 1 188 ? -0.763 3.724 -12.818 1.00 98.19 188 HIS A CA 1
ATOM 1460 C C . HIS A 1 188 ? -1.006 4.384 -11.466 1.00 98.19 188 HIS A C 1
ATOM 1462 O O . HIS A 1 188 ? -1.419 3.719 -10.520 1.00 98.19 188 HIS A O 1
ATOM 1468 N N . PHE A 1 189 ? -0.792 5.690 -11.407 1.00 98.62 189 PHE A N 1
ATOM 1469 C CA . PHE A 1 189 ? -1.000 6.525 -10.229 1.00 98.62 189 PHE A CA 1
ATOM 1470 C C . PHE A 1 189 ? -2.152 7.497 -10.515 1.00 98.62 189 PHE A C 1
ATOM 1472 O O . PHE A 1 189 ? -2.214 8.035 -11.626 1.00 98.62 189 PHE A O 1
ATOM 1479 N N . ASP A 1 190 ? -3.071 7.693 -9.565 1.00 97.88 190 ASP A N 1
ATOM 1480 C CA . ASP A 1 190 ? -4.219 8.582 -9.780 1.00 97.88 190 ASP A CA 1
ATOM 1481 C C . ASP A 1 190 ? -3.786 10.050 -9.732 1.00 97.88 190 ASP A C 1
ATOM 1483 O O . ASP A 1 190 ? -3.410 10.565 -8.687 1.00 97.88 190 ASP A O 1
ATOM 1487 N N . GLU A 1 191 ? -3.850 10.737 -10.868 1.00 97.50 191 GLU A N 1
ATOM 1488 C CA . GLU A 1 191 ? -3.446 12.142 -11.008 1.00 97.50 191 GLU A CA 1
ATOM 1489 C C . GLU A 1 191 ? -4.404 13.116 -10.289 1.00 97.50 191 GLU A C 1
ATOM 1491 O O . GLU A 1 191 ? -4.102 14.300 -10.165 1.00 97.50 191 GLU A O 1
ATOM 1496 N N . ASP A 1 192 ? -5.565 12.646 -9.813 1.00 95.25 192 ASP A N 1
ATOM 1497 C CA . ASP A 1 192 ? -6.428 13.435 -8.924 1.00 95.25 192 ASP A CA 1
ATOM 1498 C C . ASP A 1 192 ? -5.922 13.440 -7.458 1.00 95.25 192 ASP A C 1
ATOM 1500 O O . ASP A 1 192 ? -6.409 14.235 -6.644 1.00 95.25 192 ASP A O 1
ATOM 1504 N N . GLU A 1 193 ? -4.944 12.594 -7.106 1.00 96.06 193 GLU A N 1
ATOM 1505 C CA . GLU A 1 193 ? -4.208 12.685 -5.843 1.00 96.06 193 GLU A CA 1
ATOM 1506 C C . GLU A 1 193 ? -3.241 13.864 -5.837 1.00 96.06 193 GLU A C 1
ATOM 1508 O O . GLU A 1 193 ? -2.692 14.245 -6.858 1.00 96.06 193 GLU A O 1
ATOM 1513 N N . THR A 1 194 ? -2.961 14.411 -4.651 1.00 96.56 194 THR A N 1
ATOM 1514 C CA . THR A 1 194 ? -1.839 15.347 -4.483 1.00 96.56 194 THR A CA 1
ATOM 1515 C C . THR A 1 194 ? -0.602 14.576 -4.042 1.00 96.56 194 THR A C 1
ATOM 1517 O O . THR A 1 194 ? -0.399 14.349 -2.840 1.00 96.56 194 THR A O 1
ATOM 1520 N N . PHE A 1 195 ? 0.232 14.177 -5.000 1.00 98.19 195 PHE A N 1
ATOM 1521 C CA . PHE A 1 195 ? 1.448 13.423 -4.731 1.00 98.19 195 PHE A CA 1
ATOM 1522 C C . PHE A 1 195 ? 2.561 14.300 -4.157 1.00 98.19 195 PHE A C 1
ATOM 1524 O O . PHE A 1 195 ? 2.919 15.356 -4.675 1.00 98.19 195 PHE A O 1
ATOM 1531 N N . THR A 1 196 ? 3.161 13.832 -3.066 1.00 97.12 196 THR A N 1
ATOM 1532 C CA . THR A 1 196 ? 4.227 14.530 -2.345 1.00 97.12 196 THR A CA 1
ATOM 1533 C C . THR A 1 196 ? 5.397 13.603 -2.023 1.00 97.12 196 THR A C 1
ATOM 1535 O O . THR A 1 196 ? 5.307 12.380 -2.129 1.00 97.12 196 THR A O 1
ATOM 1538 N N . ASP A 1 197 ? 6.525 14.176 -1.601 1.00 95.62 197 ASP A N 1
ATOM 1539 C CA . ASP A 1 197 ? 7.668 13.430 -1.073 1.00 95.62 197 ASP A CA 1
ATOM 1540 C C . ASP A 1 197 ? 8.178 14.066 0.230 1.00 95.62 197 ASP A C 1
ATOM 1542 O O . ASP A 1 197 ? 8.147 15.286 0.396 1.00 95.62 197 ASP A O 1
ATOM 1546 N N . GLY A 1 198 ? 8.623 13.233 1.174 1.00 88.75 198 GLY A N 1
ATOM 1547 C CA . GLY A 1 198 ? 9.242 13.670 2.431 1.00 88.75 198 GLY A CA 1
ATOM 1548 C C . GLY A 1 198 ? 8.345 14.450 3.404 1.00 88.75 198 GLY A C 1
ATOM 1549 O O . GLY A 1 198 ? 8.860 15.081 4.328 1.00 88.75 198 GLY A O 1
ATOM 1550 N N . THR A 1 199 ? 7.021 14.447 3.226 1.00 90.25 199 THR A N 1
ATOM 1551 C CA . THR A 1 199 ? 6.081 15.211 4.061 1.00 90.25 199 THR A CA 1
ATOM 1552 C C . THR A 1 199 ? 4.812 14.422 4.368 1.00 90.25 199 THR A C 1
ATOM 1554 O O . THR A 1 199 ? 4.378 13.595 3.577 1.00 90.25 199 THR A O 1
ATOM 1557 N N . SER A 1 200 ? 4.197 14.703 5.519 1.00 84.81 200 SER A N 1
ATOM 1558 C CA . SER A 1 200 ? 2.918 14.123 5.947 1.00 84.81 200 SER A CA 1
ATOM 1559 C C . SER A 1 200 ? 1.688 14.765 5.301 1.00 84.81 200 SER A C 1
ATOM 1561 O O . SER A 1 200 ? 0.570 14.328 5.561 1.00 84.81 200 SER A O 1
ATOM 1563 N N . ARG A 1 201 ? 1.868 15.814 4.489 1.00 88.06 201 ARG A N 1
ATOM 1564 C CA . ARG A 1 201 ? 0.783 16.428 3.715 1.00 88.06 201 ARG A CA 1
ATOM 1565 C C . ARG A 1 201 ? 0.657 15.733 2.361 1.00 88.06 201 ARG A C 1
ATOM 1567 O O . ARG A 1 201 ? 1.662 15.567 1.676 1.00 88.06 201 ARG A O 1
ATOM 1574 N N . GLY A 1 202 ? -0.568 15.403 1.963 1.00 92.56 202 GLY A N 1
ATOM 1575 C CA . GLY A 1 202 ? -0.846 14.719 0.698 1.00 92.56 202 GLY A CA 1
ATOM 1576 C C . GLY A 1 202 ? -0.4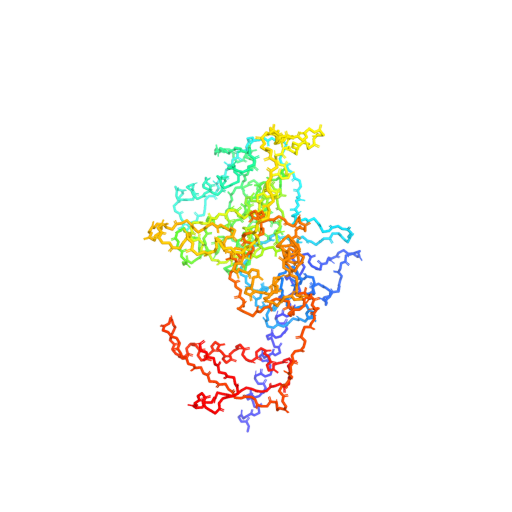63 13.235 0.706 1.00 92.56 202 GLY A C 1
ATOM 1577 O O . GLY A 1 202 ? -0.280 12.618 1.763 1.00 92.56 202 GLY A O 1
ATOM 1578 N N . THR A 1 203 ? -0.350 12.675 -0.492 1.00 95.19 203 THR A N 1
ATOM 1579 C CA . THR A 1 203 ? -0.114 11.250 -0.735 1.00 95.19 203 THR A CA 1
ATOM 1580 C C . THR A 1 203 ? 1.360 11.030 -1.066 1.00 95.19 203 THR A C 1
ATOM 1582 O O . THR A 1 203 ? 1.874 11.540 -2.055 1.00 95.19 203 THR A O 1
ATOM 1585 N N . ASN A 1 204 ? 2.088 10.294 -0.227 1.00 97.69 204 ASN A N 1
ATOM 1586 C CA . ASN A 1 204 ? 3.526 10.129 -0.386 1.00 97.69 204 ASN A CA 1
ATOM 1587 C C . ASN A 1 204 ? 3.833 9.190 -1.562 1.00 97.69 204 ASN A C 1
ATOM 1589 O O . ASN A 1 204 ? 3.629 7.979 -1.459 1.00 97.69 204 ASN A O 1
ATOM 1593 N N . LEU A 1 205 ? 4.375 9.744 -2.649 1.00 98.50 205 LEU A N 1
ATOM 1594 C CA . LEU A 1 205 ? 4.640 9.009 -3.886 1.00 98.50 205 LEU A CA 1
ATOM 1595 C C . LEU A 1 205 ? 5.600 7.836 -3.667 1.00 98.50 205 LEU A C 1
ATOM 1597 O O . LEU A 1 205 ? 5.418 6.785 -4.267 1.00 98.50 205 LEU A O 1
ATOM 1601 N N . LEU A 1 206 ? 6.596 7.984 -2.784 1.00 98.06 206 LEU A N 1
ATOM 1602 C CA . LEU A 1 206 ? 7.544 6.908 -2.490 1.00 98.06 206 LEU A CA 1
ATOM 1603 C C . LEU A 1 206 ? 6.853 5.687 -1.878 1.00 98.06 206 LEU A C 1
ATOM 1605 O O . LEU A 1 206 ? 7.126 4.568 -2.304 1.00 98.06 206 LEU A O 1
ATOM 1609 N N . TRP A 1 207 ? 5.966 5.886 -0.901 1.00 97.31 207 TRP A N 1
ATOM 1610 C CA . TRP A 1 207 ? 5.225 4.787 -0.282 1.00 97.31 207 TRP A CA 1
ATOM 1611 C C . TRP A 1 207 ? 4.379 4.046 -1.322 1.00 97.31 207 TRP A C 1
ATOM 1613 O O . TRP A 1 207 ? 4.502 2.828 -1.457 1.00 97.31 207 TRP A O 1
ATOM 1623 N N . VAL A 1 208 ? 3.588 4.794 -2.103 1.00 98.50 208 VAL A N 1
ATOM 1624 C CA . VAL A 1 208 ? 2.697 4.223 -3.127 1.00 98.50 208 VAL A CA 1
ATOM 1625 C C . VAL A 1 208 ? 3.514 3.509 -4.202 1.00 98.50 208 VAL A C 1
ATOM 1627 O O . VAL A 1 208 ? 3.224 2.368 -4.536 1.00 98.50 208 VAL A O 1
ATOM 1630 N N . ALA A 1 209 ? 4.606 4.107 -4.680 1.00 98.75 209 ALA A N 1
ATOM 1631 C CA . ALA A 1 209 ? 5.448 3.490 -5.698 1.00 98.75 209 ALA A CA 1
ATOM 1632 C C . ALA A 1 209 ? 6.114 2.194 -5.219 1.00 98.75 209 ALA A C 1
ATOM 1634 O O . ALA A 1 209 ? 6.159 1.225 -5.974 1.00 98.75 209 ALA A O 1
ATOM 1635 N N . VAL A 1 210 ? 6.602 2.127 -3.973 1.00 98.62 210 VAL A N 1
ATOM 1636 C CA . VAL A 1 210 ? 7.154 0.867 -3.445 1.00 98.62 210 VAL A CA 1
ATOM 1637 C C . VAL A 1 210 ? 6.077 -0.216 -3.411 1.00 98.62 210 VAL A C 1
ATOM 1639 O O . VAL A 1 210 ? 6.365 -1.340 -3.827 1.00 98.62 210 VAL A O 1
ATOM 1642 N N . HIS A 1 211 ? 4.855 0.118 -2.986 1.00 98.50 211 HIS A N 1
ATOM 1643 C CA . HIS A 1 211 ? 3.718 -0.803 -2.984 1.00 98.50 211 HIS A CA 1
ATOM 1644 C C . HIS A 1 211 ? 3.392 -1.316 -4.398 1.00 98.50 211 HIS A C 1
ATOM 1646 O O . HIS A 1 211 ? 3.450 -2.519 -4.660 1.00 98.50 211 HIS A O 1
ATOM 1652 N N . GLU A 1 212 ? 3.139 -0.411 -5.345 1.00 98.56 212 GLU A N 1
ATOM 1653 C CA . GLU A 1 212 ? 2.762 -0.771 -6.717 1.00 98.56 212 GLU A CA 1
ATOM 1654 C C . GLU A 1 212 ? 3.865 -1.541 -7.451 1.00 98.56 212 GLU A C 1
ATOM 1656 O O . GLU A 1 212 ? 3.600 -2.461 -8.232 1.00 98.56 212 GLU A O 1
ATOM 1661 N N . PHE A 1 213 ? 5.135 -1.240 -7.174 1.00 98.62 213 PHE A N 1
ATOM 1662 C CA . PHE A 1 213 ? 6.238 -2.007 -7.746 1.00 98.62 213 PHE A CA 1
ATOM 1663 C C . PHE A 1 213 ? 6.310 -3.417 -7.165 1.00 98.62 213 PHE A C 1
ATOM 1665 O O . PHE A 1 213 ? 6.657 -4.342 -7.896 1.00 98.62 213 PHE A O 1
ATOM 1672 N N . GLY A 1 214 ? 5.898 -3.638 -5.915 1.00 96.94 214 GLY A N 1
ATOM 1673 C CA . GLY A 1 214 ? 5.736 -4.988 -5.374 1.00 96.94 214 GLY A CA 1
ATOM 1674 C C . GLY A 1 214 ? 4.760 -5.826 -6.208 1.00 96.94 214 GLY A C 1
ATOM 1675 O O . GLY A 1 214 ? 5.075 -6.965 -6.573 1.00 96.94 214 GLY A O 1
ATOM 1676 N N . HIS A 1 215 ? 3.629 -5.244 -6.617 1.00 94.75 215 HIS A N 1
ATOM 1677 C CA . HIS A 1 215 ? 2.689 -5.874 -7.551 1.00 94.75 215 HIS A CA 1
ATOM 1678 C C . HIS A 1 215 ? 3.294 -6.132 -8.926 1.00 94.75 215 HIS A C 1
ATOM 1680 O O . HIS A 1 215 ? 3.223 -7.261 -9.420 1.00 94.75 215 HIS A O 1
ATOM 1686 N N . ALA A 1 216 ? 3.950 -5.134 -9.520 1.00 95.62 216 ALA A N 1
ATOM 1687 C CA . ALA A 1 216 ? 4.602 -5.285 -10.820 1.00 95.62 216 ALA A CA 1
ATOM 1688 C C . ALA A 1 216 ? 5.736 -6.332 -10.808 1.00 95.62 216 ALA A C 1
ATOM 1690 O O . ALA A 1 216 ? 6.111 -6.879 -11.850 1.00 95.62 216 ALA A O 1
ATOM 1691 N N . LEU A 1 217 ? 6.251 -6.666 -9.621 1.00 95.69 217 LEU A N 1
ATOM 1692 C CA . LEU A 1 217 ? 7.213 -7.738 -9.378 1.00 95.69 217 LEU A CA 1
ATOM 1693 C C . LEU A 1 217 ? 6.571 -9.079 -8.989 1.00 95.69 217 LEU A C 1
ATOM 1695 O O . LEU A 1 217 ? 7.278 -10.086 -8.944 1.00 95.69 217 LEU A O 1
ATOM 1699 N N . GLY A 1 218 ? 5.255 -9.146 -8.795 1.00 87.62 218 GLY A N 1
ATOM 1700 C CA . GLY A 1 218 ? 4.508 -10.393 -8.606 1.00 87.62 218 GLY A CA 1
ATOM 1701 C C . GLY A 1 218 ? 4.027 -10.652 -7.182 1.00 87.62 218 GLY A C 1
ATOM 1702 O O . GLY A 1 218 ? 3.565 -11.758 -6.901 1.00 87.62 218 GLY A O 1
ATOM 1703 N N . ILE A 1 219 ? 4.121 -9.681 -6.276 1.00 89.88 219 ILE A N 1
ATOM 1704 C CA . ILE A 1 219 ? 3.636 -9.799 -4.896 1.00 89.88 219 ILE A CA 1
ATOM 1705 C C . ILE A 1 219 ? 2.170 -9.359 -4.842 1.00 89.88 219 ILE A C 1
ATOM 1707 O O . ILE A 1 219 ? 1.790 -8.389 -5.484 1.00 89.88 219 ILE A O 1
ATOM 1711 N N . GLN A 1 220 ? 1.315 -10.077 -4.120 1.00 87.75 220 GLN A N 1
ATOM 1712 C CA . GLN A 1 220 ? -0.073 -9.665 -3.869 1.00 87.75 220 GLN A CA 1
ATOM 1713 C C . GLN A 1 220 ? -0.173 -8.923 -2.533 1.00 87.75 220 GLN A C 1
ATOM 1715 O O . GLN A 1 220 ? 0.787 -8.911 -1.766 1.00 87.75 220 GLN A O 1
ATOM 1720 N N . HIS A 1 221 ? -1.336 -8.345 -2.228 1.00 88.06 221 HIS A N 1
ATOM 1721 C CA . HIS A 1 221 ? -1.527 -7.687 -0.939 1.00 88.06 221 HIS A CA 1
ATOM 1722 C C . HIS A 1 221 ? -1.238 -8.619 0.246 1.00 88.06 221 HIS A C 1
ATOM 1724 O O . HIS A 1 221 ? -1.543 -9.814 0.223 1.00 88.06 221 HIS A O 1
ATOM 1730 N N . SER A 1 222 ? -0.691 -8.039 1.307 1.00 85.75 222 SER A N 1
ATOM 1731 C CA . SER A 1 222 ? -0.523 -8.678 2.604 1.00 85.75 222 SER A CA 1
ATOM 1732 C C . SER A 1 222 ? -1.690 -8.328 3.524 1.00 85.75 222 SER A C 1
ATOM 1734 O O . SER A 1 222 ? -2.215 -7.218 3.483 1.00 85.75 222 SER A O 1
ATOM 1736 N N . SER A 1 223 ? -2.071 -9.253 4.405 1.00 80.75 223 SER A N 1
ATOM 1737 C CA . SER A 1 223 ? -2.952 -8.953 5.542 1.00 80.75 223 SER A CA 1
ATOM 1738 C C . SER A 1 223 ? -2.178 -8.410 6.756 1.00 80.75 223 SER A C 1
ATOM 1740 O O . SER A 1 223 ? -2.768 -8.121 7.798 1.00 80.75 223 SER A O 1
ATOM 1742 N N . VAL A 1 224 ? -0.846 -8.298 6.672 1.00 79.69 224 VAL A N 1
ATOM 1743 C CA . VAL A 1 224 ? 0.007 -7.757 7.739 1.00 79.69 224 VAL A CA 1
ATOM 1744 C C . VAL A 1 224 ? 0.001 -6.232 7.661 1.00 79.69 224 VAL A C 1
ATOM 1746 O O . VAL A 1 224 ? 0.654 -5.663 6.800 1.00 79.69 224 VAL A O 1
ATOM 1749 N N . ARG A 1 225 ? -0.686 -5.565 8.598 1.00 80.19 225 ARG A N 1
ATOM 1750 C CA . ARG A 1 225 ? -0.896 -4.099 8.608 1.00 80.19 225 ARG A CA 1
ATOM 1751 C C . ARG A 1 225 ? 0.365 -3.236 8.478 1.00 80.19 225 ARG A C 1
ATOM 1753 O O . ARG A 1 225 ? 0.282 -2.141 7.941 1.00 80.19 225 ARG A O 1
ATOM 1760 N N . ASP A 1 226 ? 1.501 -3.714 8.980 1.00 80.50 226 ASP A N 1
ATOM 1761 C CA . ASP A 1 226 ? 2.761 -2.960 8.948 1.00 80.50 226 ASP A CA 1
ATOM 1762 C C . ASP A 1 226 ? 3.567 -3.183 7.657 1.00 80.50 226 ASP A C 1
ATOM 1764 O O . ASP A 1 226 ? 4.564 -2.489 7.444 1.00 80.50 226 ASP A O 1
ATOM 1768 N N . ALA A 1 227 ? 3.201 -4.188 6.851 1.00 85.56 227 ALA A N 1
ATOM 1769 C CA . ALA A 1 227 ? 3.877 -4.516 5.600 1.00 85.56 227 ALA A CA 1
ATOM 1770 C C . ALA A 1 227 ? 3.630 -3.424 4.562 1.00 85.56 227 ALA A C 1
ATOM 1772 O O . ALA A 1 227 ? 2.546 -2.841 4.515 1.00 85.56 227 ALA A O 1
ATOM 1773 N N . VAL A 1 228 ? 4.614 -3.176 3.699 1.00 92.50 228 VAL A N 1
ATOM 1774 C CA . VAL A 1 228 ? 4.426 -2.214 2.609 1.00 92.50 228 VAL A CA 1
ATOM 1775 C C . VAL A 1 228 ? 3.344 -2.709 1.659 1.00 92.50 228 VAL A C 1
ATOM 1777 O O . VAL A 1 228 ? 2.557 -1.898 1.196 1.00 92.50 228 VAL A O 1
ATOM 1780 N N . MET A 1 229 ? 3.224 -4.025 1.453 1.00 94.12 229 MET A N 1
ATOM 1781 C CA . MET A 1 229 ? 2.158 -4.627 0.645 1.00 94.12 229 MET A CA 1
ATOM 1782 C C . MET A 1 229 ? 0.788 -4.696 1.344 1.00 94.12 229 MET A C 1
ATOM 1784 O O . MET A 1 229 ? -0.134 -5.305 0.800 1.00 94.12 229 MET A O 1
ATOM 1788 N N . TYR A 1 230 ? 0.603 -4.103 2.531 1.00 93.56 230 TYR A N 1
ATOM 1789 C CA . TYR A 1 230 ? -0.742 -3.898 3.080 1.00 93.56 230 TYR A CA 1
ATOM 1790 C C . TYR A 1 230 ? -1.505 -2.896 2.193 1.00 93.56 230 TYR A C 1
ATOM 1792 O O . TYR A 1 230 ? -0.956 -1.842 1.884 1.00 93.56 230 TYR A O 1
ATOM 1800 N N . PRO A 1 231 ? -2.753 -3.177 1.771 1.00 91.44 231 PRO A N 1
ATOM 1801 C CA . PRO A 1 231 ? -3.412 -2.386 0.728 1.00 91.44 231 PRO A CA 1
ATOM 1802 C C . PRO A 1 231 ? -3.681 -0.935 1.105 1.00 91.44 231 PRO A C 1
ATOM 1804 O O . PRO A 1 231 ? -3.853 -0.101 0.225 1.00 91.44 231 PRO A O 1
ATOM 1807 N N . TYR A 1 232 ? -3.802 -0.636 2.397 1.00 93.62 232 TYR A N 1
ATOM 1808 C CA . TYR A 1 232 ? -4.234 0.675 2.858 1.00 93.62 232 TYR A CA 1
ATOM 1809 C C . TYR A 1 232 ? -3.058 1.594 3.123 1.00 93.62 232 TYR A C 1
ATOM 1811 O O . TYR A 1 232 ? -2.132 1.245 3.856 1.00 93.62 232 TYR A O 1
ATOM 1819 N N . TYR A 1 233 ? -3.163 2.808 2.596 1.00 92.06 233 TYR A N 1
ATOM 1820 C CA . TYR A 1 233 ? -2.171 3.844 2.802 1.00 92.06 233 TYR A CA 1
ATOM 1821 C C . TYR A 1 233 ? -2.205 4.344 4.245 1.00 92.06 233 TYR A C 1
ATOM 1823 O O . TYR A 1 233 ? -3.230 4.800 4.754 1.00 92.06 233 TYR A O 1
ATOM 1831 N N . THR A 1 234 ? -1.055 4.276 4.912 1.00 83.19 234 THR A N 1
ATOM 1832 C CA . THR A 1 234 ? -0.903 4.674 6.319 1.00 83.19 234 THR A CA 1
ATOM 1833 C C . THR A 1 234 ? -0.344 6.086 6.492 1.00 83.19 234 THR A C 1
ATOM 1835 O O . THR A 1 234 ? -0.005 6.477 7.608 1.00 83.19 234 THR A O 1
ATOM 1838 N N . GLY A 1 235 ? -0.222 6.857 5.410 1.00 86.38 235 GLY A N 1
ATOM 1839 C CA . GLY A 1 235 ? 0.448 8.154 5.430 1.00 86.38 235 GLY A CA 1
ATOM 1840 C C . GLY A 1 235 ? 1.961 8.056 5.214 1.00 86.38 235 GLY A C 1
ATOM 1841 O O . GLY A 1 235 ? 2.526 6.978 5.023 1.00 86.38 235 GLY A O 1
ATOM 1842 N N . TYR A 1 236 ? 2.630 9.208 5.266 1.00 86.44 236 TYR A N 1
ATOM 1843 C CA . TYR A 1 236 ? 4.086 9.290 5.174 1.00 86.44 236 TYR A CA 1
ATOM 1844 C C . TYR A 1 236 ? 4.764 8.577 6.348 1.00 86.44 236 TYR A C 1
ATOM 1846 O O . TYR A 1 236 ? 4.534 8.915 7.511 1.00 86.44 236 TYR A O 1
ATOM 1854 N N . VAL A 1 237 ? 5.655 7.636 6.026 1.00 85.12 237 VAL A N 1
ATOM 1855 C CA . VAL A 1 237 ? 6.479 6.906 6.994 1.00 85.12 237 VAL A CA 1
ATOM 1856 C C . VAL A 1 237 ? 7.937 7.352 6.840 1.00 85.12 237 VAL A C 1
ATOM 1858 O O . VAL A 1 237 ? 8.607 6.945 5.884 1.00 85.12 237 VAL A O 1
ATOM 1861 N N . PRO A 1 238 ? 8.468 8.178 7.761 1.00 83.56 238 PRO A N 1
ATOM 1862 C CA . PRO A 1 238 ? 9.882 8.528 7.763 1.00 83.56 238 PRO A CA 1
ATOM 1863 C C . PRO A 1 238 ? 10.748 7.270 7.852 1.00 83.56 238 PRO A C 1
ATOM 1865 O O . PRO A 1 238 ? 10.465 6.377 8.649 1.00 83.56 238 PRO A O 1
ATOM 1868 N N . ASN A 1 239 ? 11.822 7.211 7.062 1.00 83.62 239 ASN A N 1
ATOM 1869 C CA . ASN A 1 239 ? 12.742 6.067 7.032 1.00 83.62 239 ASN A CA 1
ATOM 1870 C C . ASN A 1 239 ? 12.030 4.724 6.786 1.00 83.62 239 ASN A C 1
ATOM 1872 O O . ASN A 1 239 ? 12.369 3.721 7.414 1.00 83.62 239 ASN A O 1
ATOM 1876 N N . MET A 1 240 ? 11.033 4.719 5.893 1.00 85.75 240 MET A N 1
ATOM 1877 C CA . MET A 1 240 ? 10.312 3.516 5.479 1.00 85.75 240 MET A CA 1
ATOM 1878 C C . MET A 1 240 ? 11.273 2.372 5.135 1.00 85.75 240 MET A C 1
ATOM 1880 O O . MET A 1 240 ? 12.321 2.592 4.530 1.00 85.75 240 MET A O 1
ATOM 1884 N N . GLN A 1 241 ? 10.896 1.153 5.518 1.00 86.50 241 GLN A N 1
ATOM 1885 C CA . GLN A 1 241 ? 11.628 -0.081 5.244 1.00 86.50 241 GLN A CA 1
ATOM 1886 C C . GLN A 1 241 ? 10.637 -1.180 4.883 1.00 86.50 241 GLN A C 1
ATOM 1888 O O . GLN A 1 241 ? 9.563 -1.249 5.492 1.00 86.50 241 GLN A O 1
ATOM 1893 N N . LEU A 1 242 ? 11.029 -2.050 3.948 1.00 84.00 242 LEU A N 1
ATOM 1894 C CA . LEU A 1 242 ? 10.318 -3.301 3.703 1.00 84.00 242 LEU A CA 1
ATOM 1895 C C . LEU A 1 242 ? 10.248 -4.108 4.999 1.00 84.00 242 LEU A C 1
ATOM 1897 O O . LEU A 1 242 ? 11.208 -4.151 5.773 1.00 84.00 242 LEU A O 1
ATOM 1901 N N . LYS A 1 243 ? 9.107 -4.745 5.246 1.00 86.12 243 LYS A N 1
ATOM 1902 C CA . LYS A 1 243 ? 8.946 -5.658 6.375 1.00 86.12 243 LYS A CA 1
ATOM 1903 C C . LYS A 1 243 ? 9.291 -7.074 5.960 1.00 86.12 243 LYS A C 1
ATOM 1905 O O . LYS A 1 243 ? 9.389 -7.404 4.782 1.00 86.12 243 LYS A O 1
ATOM 1910 N N . GLN A 1 244 ? 9.430 -7.942 6.956 1.00 80.06 244 GLN A N 1
ATOM 1911 C CA . GLN A 1 244 ? 9.797 -9.333 6.719 1.00 80.06 244 GLN A CA 1
ATOM 1912 C C . GLN A 1 244 ? 8.812 -10.065 5.799 1.00 80.06 244 GLN A C 1
ATOM 1914 O O . GLN A 1 244 ? 9.233 -10.941 5.049 1.00 80.06 244 GLN A O 1
ATOM 1919 N N . ASP A 1 245 ? 7.525 -9.709 5.841 1.00 79.62 245 ASP A N 1
ATOM 1920 C CA . ASP A 1 245 ? 6.521 -10.290 4.948 1.00 79.62 245 ASP A CA 1
ATOM 1921 C C . ASP A 1 245 ? 6.775 -9.903 3.481 1.00 79.62 245 ASP A C 1
ATOM 1923 O O . ASP A 1 245 ? 6.820 -10.774 2.612 1.00 79.62 245 ASP A O 1
ATOM 1927 N N . ASP A 1 246 ? 7.082 -8.625 3.228 1.00 84.88 246 ASP A N 1
ATOM 1928 C CA . ASP A 1 246 ? 7.453 -8.107 1.906 1.00 84.88 246 ASP A CA 1
ATOM 1929 C C . ASP A 1 246 ? 8.731 -8.790 1.379 1.00 84.88 246 ASP A C 1
ATOM 1931 O O . ASP A 1 246 ? 8.785 -9.264 0.240 1.00 84.88 246 ASP A O 1
ATOM 1935 N N . ILE A 1 247 ? 9.756 -8.893 2.236 1.00 84.81 247 ILE A N 1
ATOM 1936 C CA . ILE A 1 247 ? 11.053 -9.513 1.919 1.00 84.81 247 ILE A CA 1
ATOM 1937 C C . ILE A 1 247 ? 10.878 -11.006 1.621 1.00 84.81 247 ILE A C 1
ATOM 1939 O O . ILE A 1 247 ? 11.387 -11.508 0.618 1.00 84.81 247 ILE A O 1
ATOM 1943 N N . ALA A 1 248 ? 10.130 -11.730 2.456 1.00 78.56 248 ALA A N 1
ATOM 1944 C CA . ALA A 1 248 ? 9.873 -13.150 2.246 1.00 78.56 248 ALA A CA 1
ATOM 1945 C C . ALA A 1 248 ? 9.100 -13.393 0.940 1.00 78.56 248 ALA A C 1
ATOM 1947 O O . ALA A 1 248 ? 9.414 -14.340 0.211 1.00 78.56 248 ALA A O 1
ATOM 1948 N N . ALA A 1 249 ? 8.132 -12.529 0.620 1.00 82.19 249 ALA A N 1
ATOM 1949 C CA . ALA A 1 249 ? 7.359 -12.616 -0.610 1.00 82.19 249 ALA A CA 1
ATOM 1950 C C . ALA A 1 249 ? 8.246 -12.451 -1.850 1.00 82.19 249 ALA A C 1
ATOM 1952 O O . ALA A 1 249 ? 8.250 -13.331 -2.717 1.00 82.19 249 ALA A O 1
ATOM 1953 N N . ILE A 1 250 ? 9.046 -11.382 -1.925 1.00 90.88 250 ILE A N 1
ATOM 1954 C CA . ILE A 1 250 ? 9.902 -11.129 -3.093 1.00 90.88 250 ILE A CA 1
ATOM 1955 C C . ILE A 1 250 ? 11.014 -12.177 -3.228 1.00 90.88 250 ILE A C 1
ATOM 1957 O O . ILE A 1 250 ? 11.293 -12.657 -4.331 1.00 90.88 250 ILE A O 1
ATOM 1961 N N . GLN A 1 251 ? 11.613 -12.606 -2.114 1.00 87.88 251 GLN A N 1
ATOM 1962 C CA . GLN A 1 251 ? 12.657 -13.630 -2.130 1.00 87.88 251 GLN A CA 1
ATOM 1963 C C . GLN A 1 251 ? 12.120 -14.971 -2.616 1.00 87.88 251 GLN A C 1
ATOM 1965 O O . GLN A 1 251 ? 12.788 -15.632 -3.405 1.00 87.88 251 GLN A O 1
ATOM 1970 N N . SER A 1 252 ? 10.885 -15.333 -2.258 1.00 83.69 252 SER A N 1
ATOM 1971 C CA . SER A 1 252 ? 10.256 -16.566 -2.746 1.00 83.69 252 SER A CA 1
ATOM 1972 C C . SER A 1 252 ? 10.145 -16.647 -4.277 1.00 83.69 252 SER A C 1
ATOM 1974 O O . SER A 1 252 ? 10.069 -17.744 -4.836 1.00 83.69 252 SER A O 1
ATOM 1976 N N . LEU A 1 253 ? 10.136 -15.498 -4.963 1.00 83.44 253 LEU A N 1
ATOM 1977 C CA . LEU A 1 253 ? 10.017 -15.404 -6.417 1.00 83.44 253 LEU A CA 1
ATOM 1978 C C . LEU A 1 253 ? 11.377 -15.414 -7.123 1.00 83.44 253 LEU A C 1
ATOM 1980 O O . LEU A 1 253 ? 11.536 -16.069 -8.167 1.00 83.44 253 LEU A O 1
ATOM 1984 N N . TYR A 1 254 ? 12.344 -14.682 -6.568 1.00 88.12 254 TYR A N 1
ATOM 1985 C CA . TYR A 1 254 ? 13.572 -14.307 -7.275 1.00 88.12 254 TYR A CA 1
ATOM 1986 C C . TYR A 1 254 ? 14.856 -14.863 -6.661 1.00 88.12 254 TYR A C 1
ATOM 1988 O O . TYR A 1 254 ? 15.841 -15.031 -7.389 1.00 88.12 254 TYR A O 1
ATOM 1996 N N . VAL A 1 255 ? 14.834 -15.243 -5.385 1.00 84.25 255 VAL A N 1
ATOM 1997 C CA . VAL A 1 255 ? 15.960 -15.892 -4.718 1.00 84.25 255 VAL A CA 1
ATOM 1998 C C . VAL A 1 255 ? 15.718 -17.402 -4.742 1.00 84.25 255 VAL A C 1
ATOM 2000 O O . VAL A 1 255 ? 14.702 -17.875 -4.232 1.00 84.25 255 VAL A O 1
ATOM 2003 N N . PRO A 1 256 ? 16.598 -18.198 -5.375 1.00 69.12 256 PRO A N 1
ATOM 2004 C CA . PRO A 1 256 ? 16.487 -19.646 -5.314 1.00 69.12 256 PRO A CA 1
ATOM 2005 C C . PRO A 1 256 ? 16.468 -20.081 -3.851 1.00 69.12 256 PRO A C 1
ATOM 2007 O O . PRO A 1 256 ? 17.333 -19.667 -3.081 1.00 69.12 256 PRO A O 1
ATOM 2010 N N . ASN A 1 257 ? 15.520 -20.943 -3.474 1.00 51.72 257 ASN A N 1
ATOM 2011 C CA . ASN A 1 257 ? 15.662 -21.701 -2.239 1.00 51.72 257 ASN A CA 1
ATOM 2012 C C . ASN A 1 257 ? 16.983 -22.455 -2.364 1.00 51.72 257 ASN A C 1
ATOM 2014 O O . ASN A 1 257 ? 17.068 -23.426 -3.120 1.00 51.72 257 ASN A O 1
ATOM 2018 N N . VAL A 1 258 ? 18.018 -21.999 -1.661 1.00 40.91 258 VAL A N 1
ATOM 2019 C CA . VAL A 1 258 ? 19.172 -22.841 -1.392 1.00 40.91 258 VAL A CA 1
ATOM 2020 C C . VAL A 1 258 ? 18.568 -23.988 -0.607 1.00 40.91 258 VAL A C 1
ATOM 2022 O O . VAL A 1 258 ? 18.122 -23.811 0.530 1.00 40.91 258 VAL A O 1
ATOM 2025 N N . GLY A 1 259 ? 18.376 -25.123 -1.279 1.00 35.19 259 GLY A N 1
ATOM 2026 C CA . GLY A 1 259 ? 17.879 -26.313 -0.626 1.00 35.19 259 GLY A CA 1
ATOM 2027 C C . GLY A 1 259 ? 18.727 -26.494 0.619 1.00 35.19 259 GLY A C 1
ATOM 2028 O O . GLY A 1 259 ? 19.955 -26.498 0.528 1.00 35.19 259 GLY A O 1
ATOM 2029 N N . HIS A 1 260 ? 18.079 -26.618 1.774 1.00 38.94 260 HIS A N 1
ATOM 2030 C CA . HIS A 1 260 ? 18.696 -27.275 2.912 1.00 38.94 260 HIS A CA 1
ATOM 2031 C C . HIS A 1 260 ? 18.899 -28.734 2.488 1.00 38.94 260 HIS A C 1
ATOM 2033 O O . HIS A 1 260 ? 18.132 -29.627 2.842 1.00 38.94 260 HIS A O 1
ATOM 2039 N N . GLY A 1 261 ? 19.886 -28.957 1.619 1.00 29.19 261 GLY A N 1
ATOM 2040 C CA . GLY A 1 261 ? 20.498 -30.249 1.439 1.00 29.19 261 GLY A CA 1
ATOM 2041 C C . GLY A 1 261 ? 21.010 -30.658 2.805 1.00 29.19 261 GLY A C 1
ATOM 2042 O O . GLY A 1 261 ? 21.563 -29.835 3.534 1.00 29.19 261 GLY A O 1
ATOM 2043 N N . ALA A 1 262 ? 20.749 -31.910 3.158 1.00 35.75 262 ALA A N 1
ATOM 2044 C CA . ALA A 1 262 ? 21.295 -32.581 4.320 1.00 35.75 262 ALA A CA 1
ATOM 2045 C C . ALA A 1 262 ? 22.811 -32.336 4.406 1.00 35.75 262 ALA A C 1
ATOM 2047 O O . ALA A 1 262 ? 23.620 -33.002 3.769 1.00 35.75 262 ALA A O 1
ATOM 2048 N N . GLY A 1 263 ? 23.155 -31.311 5.165 1.00 28.94 263 GLY A N 1
ATOM 2049 C CA . GLY A 1 263 ? 24.469 -30.706 5.251 1.00 28.94 263 GLY A CA 1
ATOM 2050 C C . GLY A 1 263 ? 24.398 -29.679 6.361 1.00 28.94 263 GLY A C 1
ATOM 2051 O O . GLY A 1 263 ? 24.682 -28.504 6.159 1.00 28.94 263 GLY A O 1
ATOM 2052 N N . GLY A 1 264 ? 23.911 -30.126 7.524 1.00 27.44 264 GLY A N 1
ATOM 2053 C CA . GLY A 1 264 ? 24.044 -29.358 8.743 1.00 27.44 264 GLY A CA 1
ATOM 2054 C C . GLY A 1 264 ? 25.508 -28.975 8.882 1.00 27.44 264 GLY A C 1
ATOM 2055 O O . GLY A 1 264 ? 26.383 -29.843 8.889 1.00 27.44 264 GLY A O 1
ATOM 2056 N N . VAL A 1 265 ? 25.774 -27.677 8.994 1.00 30.44 265 VAL A N 1
ATOM 2057 C CA . VAL A 1 265 ? 26.989 -27.235 9.664 1.00 30.44 265 VAL A CA 1
ATOM 2058 C C . VAL A 1 265 ? 26.798 -27.647 11.115 1.00 30.44 265 VAL A C 1
ATOM 2060 O O . VAL A 1 265 ? 26.220 -26.941 11.935 1.00 30.44 265 VAL A O 1
ATOM 2063 N N . HIS A 1 266 ? 27.211 -28.878 11.386 1.00 27.55 266 HIS A N 1
ATOM 2064 C CA . HIS A 1 266 ? 27.418 -29.399 12.714 1.00 27.55 266 HIS A CA 1
ATOM 2065 C C . HIS A 1 266 ? 28.559 -28.561 13.290 1.00 27.55 266 HIS A C 1
ATOM 2067 O O . HIS A 1 266 ? 29.733 -28.833 13.042 1.00 27.55 266 HIS A O 1
ATOM 2073 N N . VAL A 1 267 ? 28.227 -27.509 14.037 1.00 28.34 267 VAL A N 1
ATOM 2074 C CA . VAL A 1 267 ? 29.177 -26.951 14.997 1.00 28.34 267 VAL A CA 1
ATOM 2075 C C . VAL A 1 267 ? 29.303 -28.010 16.085 1.00 28.34 267 VAL A C 1
ATOM 2077 O O . VAL A 1 267 ? 28.539 -28.058 17.047 1.00 28.34 267 VAL A O 1
ATOM 2080 N N . VAL A 1 268 ? 30.214 -28.957 15.864 1.00 25.12 268 VAL A N 1
ATOM 2081 C CA . VAL A 1 268 ? 30.645 -29.898 16.890 1.00 25.12 268 VAL A CA 1
ATOM 2082 C C . VAL A 1 268 ? 31.424 -29.070 17.901 1.00 25.12 268 VAL A C 1
ATOM 2084 O O . VAL A 1 268 ? 32.594 -28.759 17.695 1.00 25.12 268 VAL A O 1
ATOM 2087 N N . PHE A 1 269 ? 30.775 -28.705 19.004 1.00 28.05 269 PHE A N 1
ATOM 2088 C CA . PHE A 1 269 ? 31.501 -28.350 20.213 1.00 28.05 269 PHE A CA 1
ATOM 2089 C C . PHE A 1 269 ? 32.212 -29.616 20.690 1.00 28.05 269 PHE A C 1
ATOM 2091 O O . PHE A 1 269 ? 31.633 -30.440 21.400 1.00 28.05 269 PHE A O 1
ATOM 2098 N N . THR A 1 270 ? 33.466 -29.802 20.275 1.00 24.91 270 THR A N 1
ATOM 2099 C CA . THR A 1 270 ? 34.356 -30.761 20.923 1.00 24.91 270 THR A CA 1
ATOM 2100 C C . THR A 1 270 ? 34.537 -30.306 22.366 1.00 24.91 270 THR A C 1
ATOM 2102 O O . THR A 1 270 ? 35.329 -29.409 22.654 1.00 24.91 270 THR A O 1
ATOM 2105 N N . HIS A 1 271 ? 33.782 -30.914 23.279 1.00 29.75 271 HIS A N 1
ATOM 2106 C CA . HIS A 1 271 ? 34.123 -30.894 24.691 1.00 29.75 271 HIS A CA 1
ATOM 2107 C C . HIS A 1 271 ? 35.420 -31.684 24.845 1.00 29.75 271 HIS A C 1
ATOM 2109 O O . HIS A 1 271 ? 35.419 -32.914 24.864 1.00 29.75 271 HIS A O 1
ATOM 2115 N N . SER A 1 272 ? 36.539 -30.964 24.919 1.00 28.38 272 SER A N 1
ATOM 2116 C CA . SER A 1 272 ? 37.785 -31.525 25.420 1.00 28.38 272 SER A CA 1
ATOM 2117 C C . SER A 1 272 ? 37.598 -31.801 26.906 1.00 28.38 272 SER A C 1
ATOM 2119 O O . SER A 1 272 ? 37.664 -30.905 27.746 1.00 28.38 272 SER A O 1
ATOM 2121 N N . SER A 1 273 ? 37.338 -33.064 27.213 1.00 33.00 273 SER A N 1
ATOM 2122 C CA . SER A 1 273 ? 37.468 -33.654 28.535 1.00 33.00 273 SER A CA 1
ATOM 2123 C C . SER A 1 273 ? 38.883 -33.425 29.067 1.00 33.00 273 SER A C 1
ATOM 2125 O O . SER A 1 273 ? 39.830 -33.978 28.514 1.00 33.00 273 SER A O 1
ATOM 2127 N N . ASN A 1 274 ? 39.016 -32.609 30.115 1.00 32.38 274 ASN A N 1
ATOM 2128 C CA . ASN A 1 274 ? 39.984 -32.805 31.198 1.00 32.38 274 ASN A CA 1
ATOM 2129 C C . ASN A 1 274 ? 39.745 -31.784 32.321 1.00 32.38 274 ASN A C 1
ATOM 2131 O O . ASN A 1 274 ? 40.327 -30.704 32.336 1.00 32.38 274 ASN A O 1
ATOM 2135 N N . ALA A 1 275 ? 38.913 -32.160 33.289 1.00 28.80 275 ALA A N 1
ATOM 2136 C CA . ALA A 1 275 ? 39.064 -31.732 34.675 1.00 28.80 275 ALA A CA 1
ATOM 2137 C C . ALA A 1 275 ? 38.421 -32.796 35.569 1.00 28.80 275 ALA A C 1
ATOM 2139 O O . ALA A 1 275 ? 37.239 -33.114 35.454 1.00 28.80 275 ALA A O 1
ATOM 2140 N N . THR A 1 276 ? 39.253 -33.406 36.398 1.00 32.69 276 THR A N 1
ATOM 2141 C CA . THR A 1 276 ? 38.920 -34.466 37.343 1.00 32.69 276 THR A CA 1
ATOM 2142 C C . THR A 1 276 ? 38.095 -33.953 38.523 1.00 32.69 276 THR A C 1
ATOM 2144 O O . THR A 1 276 ? 38.374 -32.882 39.051 1.00 32.69 276 THR A O 1
ATOM 2147 N N . ALA A 1 277 ? 37.125 -34.783 38.914 1.00 31.06 277 ALA A N 1
ATOM 2148 C CA . ALA A 1 277 ? 36.493 -34.978 40.223 1.00 31.06 277 ALA A CA 1
ATOM 2149 C C . ALA A 1 277 ? 36.694 -33.923 41.336 1.00 31.06 277 ALA A C 1
ATOM 2151 O O . ALA A 1 277 ? 37.799 -33.721 41.833 1.00 31.06 277 ALA A O 1
ATOM 2152 N N . GLY A 1 278 ? 35.574 -33.394 41.840 1.00 28.50 278 GLY A N 1
ATOM 2153 C CA . GLY A 1 278 ? 35.483 -32.71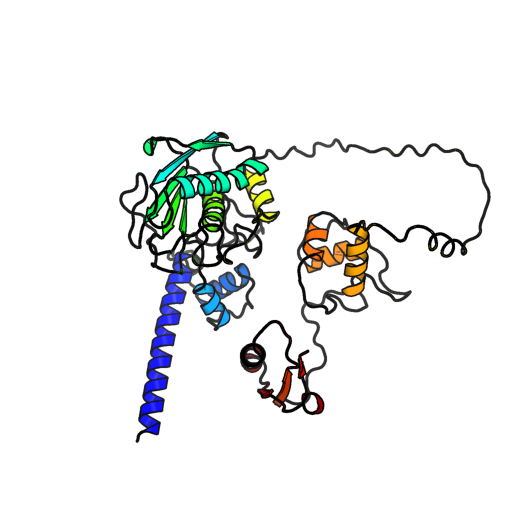6 43.136 1.00 28.50 278 GLY A CA 1
ATOM 2154 C C . GLY A 1 278 ? 34.099 -32.107 43.367 1.00 28.50 278 GLY A C 1
ATOM 2155 O O . GLY A 1 278 ? 33.741 -31.123 42.735 1.00 28.50 278 GLY A O 1
ATOM 2156 N N . GLU A 1 279 ? 33.316 -32.739 44.233 1.00 30.27 279 GLU A N 1
ATOM 2157 C CA . GLU A 1 279 ? 31.910 -32.492 44.564 1.00 30.27 279 GLU A CA 1
ATOM 2158 C C . GLU A 1 279 ? 31.538 -31.088 45.094 1.00 30.27 279 GLU A C 1
ATOM 2160 O O . GLU A 1 279 ? 32.310 -30.436 45.786 1.00 30.27 279 GLU A O 1
ATOM 2165 N N . LEU A 1 280 ? 30.269 -30.729 44.827 1.00 30.50 280 LEU A N 1
ATOM 2166 C CA . LEU A 1 280 ? 29.285 -30.062 45.703 1.00 30.50 280 LEU A CA 1
ATOM 2167 C C . LEU A 1 280 ? 29.707 -28.789 46.466 1.00 30.50 280 LEU A C 1
ATOM 2169 O O . LEU A 1 280 ? 30.441 -28.860 47.436 1.00 30.50 280 LEU A O 1
ATOM 2173 N N . VAL A 1 281 ? 29.074 -27.651 46.144 1.00 30.30 281 VAL A N 1
ATOM 2174 C CA . VAL A 1 281 ? 28.111 -26.944 47.026 1.00 30.30 281 VAL A CA 1
ATOM 2175 C C . VAL A 1 281 ? 27.385 -25.877 46.193 1.00 30.30 281 VAL A C 1
ATOM 2177 O O . VAL A 1 281 ? 27.984 -24.959 45.634 1.00 30.30 281 VAL A O 1
ATOM 2180 N N . ALA A 1 282 ? 26.063 -26.015 46.112 1.00 33.69 282 ALA A N 1
ATOM 2181 C CA . ALA A 1 282 ? 25.152 -25.003 45.602 1.00 33.69 282 ALA A CA 1
ATOM 2182 C C . ALA A 1 282 ? 25.007 -23.836 46.601 1.00 33.69 282 ALA A C 1
ATOM 2184 O O . ALA A 1 282 ? 25.093 -24.030 47.808 1.00 33.69 282 ALA A O 1
ATOM 2185 N N . VAL A 1 283 ? 24.652 -22.658 46.076 1.00 36.88 283 VAL A N 1
ATOM 2186 C CA . VAL A 1 283 ? 24.181 -21.464 46.812 1.00 36.88 283 VAL A CA 1
ATOM 2187 C C . VAL A 1 283 ? 25.272 -20.600 47.468 1.00 36.88 283 VAL A C 1
ATOM 2189 O O . VAL A 1 283 ? 25.362 -20.539 48.684 1.00 36.88 283 VAL A O 1
ATOM 2192 N N . ALA A 1 284 ? 26.054 -19.865 46.660 1.00 31.75 284 ALA A N 1
ATOM 2193 C CA . ALA A 1 284 ? 26.622 -18.543 47.015 1.00 31.75 284 ALA A CA 1
ATOM 2194 C C . ALA A 1 284 ? 27.468 -17.930 45.872 1.00 31.75 284 ALA A C 1
ATOM 2196 O O . ALA A 1 284 ? 28.658 -17.686 46.038 1.00 31.75 284 ALA A O 1
ATOM 2197 N N . LYS A 1 285 ? 26.889 -17.655 44.692 1.00 31.73 285 LYS A N 1
ATOM 2198 C CA . LYS A 1 285 ? 27.524 -16.776 43.674 1.00 31.73 285 LYS A CA 1
ATOM 2199 C C . LYS A 1 285 ? 26.536 -15.846 42.955 1.00 31.73 285 LYS A C 1
ATOM 2201 O O . LYS A 1 285 ? 26.779 -15.422 41.836 1.00 31.73 285 LYS A O 1
ATOM 2206 N N . VAL A 1 286 ? 25.445 -15.476 43.628 1.00 34.88 286 VAL A N 1
ATOM 2207 C CA . VAL A 1 286 ? 24.528 -14.407 43.173 1.00 34.88 286 VAL A CA 1
ATOM 2208 C C . VAL A 1 286 ? 24.919 -13.034 43.762 1.00 34.88 286 VAL A C 1
ATOM 2210 O O . VAL A 1 286 ? 24.301 -12.026 43.456 1.00 34.88 286 VAL A O 1
ATOM 2213 N N . ALA A 1 287 ? 25.993 -12.946 44.560 1.00 32.53 287 ALA A N 1
ATOM 2214 C CA . ALA A 1 287 ? 26.341 -11.722 45.297 1.00 32.53 287 ALA A CA 1
ATOM 2215 C C . ALA A 1 287 ? 27.674 -11.040 44.911 1.00 32.53 287 ALA A C 1
ATOM 2217 O O . ALA A 1 287 ? 28.019 -10.042 45.530 1.00 32.53 287 ALA A O 1
ATOM 2218 N N . VAL A 1 288 ? 28.437 -11.517 43.913 1.00 31.98 288 VAL A N 1
ATOM 2219 C CA . VAL A 1 288 ? 29.764 -10.925 43.571 1.00 31.98 288 VAL A CA 1
ATOM 2220 C C . VAL A 1 288 ? 29.909 -10.546 42.086 1.00 31.98 288 VAL A C 1
ATOM 2222 O O . VAL A 1 288 ? 30.994 -10.260 41.601 1.00 31.98 288 VAL A O 1
ATOM 2225 N N . LEU A 1 289 ? 28.799 -10.438 41.359 1.00 30.88 289 LEU A N 1
ATOM 2226 C CA . LEU A 1 289 ? 28.764 -9.833 40.017 1.00 30.88 289 LEU A CA 1
ATOM 2227 C C . LEU A 1 289 ? 27.749 -8.677 39.957 1.00 30.88 289 LEU A C 1
ATOM 2229 O O . LEU A 1 289 ? 27.084 -8.470 38.954 1.00 30.88 289 LEU A O 1
ATOM 2233 N N . ILE A 1 290 ? 27.617 -7.930 41.064 1.00 36.97 290 ILE A N 1
ATOM 2234 C CA . ILE A 1 290 ? 26.770 -6.722 41.165 1.00 36.97 290 ILE A CA 1
ATOM 2235 C C . ILE A 1 290 ? 27.606 -5.444 41.420 1.00 36.97 290 ILE A C 1
ATOM 2237 O O . ILE A 1 290 ? 27.053 -4.354 41.490 1.00 36.97 290 ILE A O 1
ATOM 2241 N N . SER A 1 291 ? 28.944 -5.504 41.488 1.00 33.59 291 SER A N 1
ATOM 2242 C CA . SER A 1 291 ? 29.740 -4.316 41.876 1.00 33.59 291 SER A CA 1
ATOM 2243 C C . SER A 1 291 ? 30.688 -3.707 40.845 1.00 33.59 291 SER A C 1
ATOM 2245 O O . SER A 1 291 ? 31.302 -2.701 41.183 1.00 33.59 291 SER A O 1
ATOM 2247 N N . GLN A 1 292 ? 30.806 -4.194 39.606 1.00 38.47 292 GLN A N 1
ATOM 2248 C CA . GLN A 1 292 ? 31.687 -3.535 38.624 1.00 38.47 292 GLN A CA 1
ATOM 2249 C C . GLN A 1 292 ? 31.217 -3.682 37.173 1.00 38.47 292 GLN A C 1
ATOM 2251 O O . GLN A 1 292 ? 31.842 -4.423 36.432 1.00 38.47 292 GLN A O 1
ATOM 2256 N N . THR A 1 293 ? 30.160 -2.956 36.784 1.00 30.42 293 THR A N 1
ATOM 2257 C CA . THR A 1 293 ? 30.040 -2.251 35.481 1.00 30.42 293 THR A CA 1
ATOM 2258 C C . THR A 1 293 ? 28.676 -1.564 35.384 1.00 30.42 293 THR A C 1
ATOM 2260 O O . THR A 1 293 ? 27.704 -2.093 34.860 1.00 30.42 293 THR A O 1
ATOM 2263 N N . LEU A 1 294 ? 28.608 -0.344 35.911 1.00 37.34 294 LEU A N 1
ATOM 2264 C CA . LEU A 1 294 ? 27.529 0.608 35.660 1.00 37.34 294 LEU A CA 1
ATOM 2265 C C . LEU A 1 294 ? 28.114 1.742 34.816 1.00 37.34 294 LEU A C 1
ATOM 2267 O O . LEU A 1 294 ? 28.489 2.762 35.372 1.00 37.34 294 LEU A O 1
ATOM 2271 N N . VAL A 1 295 ? 28.263 1.525 33.506 1.00 32.47 295 VAL A N 1
ATOM 2272 C CA . VAL A 1 295 ? 28.092 2.527 32.435 1.00 32.47 295 VAL A CA 1
ATOM 2273 C C . VAL A 1 295 ? 28.317 1.867 31.069 1.00 32.47 295 VAL A C 1
ATOM 2275 O O . VAL A 1 295 ? 29.280 1.128 30.891 1.00 32.47 295 VAL A O 1
ATOM 2278 N N . PHE A 1 296 ? 27.441 2.231 30.128 1.00 29.50 296 PHE A N 1
ATOM 2279 C CA . PHE A 1 296 ? 27.305 1.821 28.722 1.00 29.50 296 PHE A CA 1
ATOM 2280 C C . PHE A 1 296 ? 26.392 0.614 28.464 1.00 29.50 296 PHE A C 1
ATOM 2282 O O . PHE A 1 296 ? 26.629 -0.511 28.884 1.00 29.50 296 PHE A O 1
ATOM 2289 N N . ALA A 1 297 ? 25.280 0.945 27.811 1.00 35.44 297 ALA A N 1
ATOM 2290 C CA . ALA A 1 297 ? 24.133 0.120 27.508 1.00 35.44 297 ALA A CA 1
ATOM 2291 C C . ALA A 1 297 ? 24.393 -0.781 26.294 1.00 35.44 297 ALA A C 1
ATOM 2293 O O . ALA A 1 297 ? 24.644 -0.278 25.202 1.00 35.44 297 ALA A O 1
ATOM 2294 N N . GLU A 1 298 ? 24.235 -2.086 26.485 1.00 36.09 298 GLU A N 1
ATOM 2295 C CA . GLU A 1 298 ? 23.863 -3.029 25.432 1.00 36.09 298 GLU A CA 1
ATOM 2296 C C . GLU A 1 298 ? 22.530 -3.653 25.856 1.00 36.09 298 GLU A C 1
ATOM 2298 O O . GLU A 1 298 ? 22.447 -4.410 26.823 1.00 36.09 298 GLU A O 1
ATOM 2303 N N . ASP A 1 299 ? 21.457 -3.243 25.186 1.00 48.75 299 ASP A N 1
ATOM 2304 C CA . ASP A 1 299 ? 20.106 -3.769 25.373 1.00 48.75 299 ASP A CA 1
ATOM 2305 C C . ASP A 1 299 ? 20.024 -5.107 24.616 1.00 48.75 299 ASP A C 1
ATOM 2307 O O . ASP A 1 299 ? 19.533 -5.169 23.492 1.00 48.75 299 ASP A O 1
ATOM 2311 N N . ASP A 1 300 ? 20.627 -6.163 25.175 1.00 72.88 300 ASP A N 1
ATOM 2312 C CA . ASP A 1 300 ? 20.597 -7.505 24.580 1.00 72.88 300 ASP A CA 1
ATOM 2313 C C . ASP A 1 300 ? 19.135 -7.958 24.424 1.00 72.88 300 ASP A C 1
ATOM 2315 O O . ASP A 1 300 ? 18.358 -7.953 25.388 1.00 72.88 300 ASP A O 1
ATOM 2319 N N . ASP A 1 301 ? 18.753 -8.353 23.206 1.00 71.06 301 ASP A N 1
ATOM 2320 C CA . ASP A 1 301 ? 17.399 -8.782 22.842 1.00 71.06 301 ASP A CA 1
ATOM 2321 C C . ASP A 1 301 ? 16.883 -9.900 23.760 1.00 71.06 301 ASP A C 1
ATOM 2323 O O . ASP A 1 301 ? 15.683 -9.979 24.033 1.00 71.06 301 ASP A O 1
ATOM 2327 N N . SER A 1 302 ? 17.790 -10.703 24.322 1.00 71.88 302 SER A N 1
ATOM 2328 C CA . SER A 1 302 ? 17.485 -11.715 25.337 1.00 71.88 302 SER A CA 1
ATOM 2329 C C . SER A 1 302 ? 16.931 -11.101 26.630 1.00 71.88 302 SER A C 1
ATOM 2331 O O . SER A 1 302 ? 15.959 -11.600 27.200 1.00 71.88 302 SER A O 1
ATOM 2333 N N . THR A 1 303 ? 17.504 -9.986 27.091 1.00 75.88 303 THR A N 1
ATOM 2334 C CA . THR A 1 303 ? 17.063 -9.278 28.303 1.00 75.88 303 THR A CA 1
ATOM 2335 C C . THR A 1 303 ? 15.699 -8.626 28.095 1.00 75.88 303 THR A C 1
ATOM 2337 O O . THR A 1 303 ? 14.830 -8.707 28.969 1.00 75.88 303 THR A O 1
ATOM 2340 N N . MET A 1 304 ? 15.481 -8.011 26.931 1.00 86.19 304 MET A N 1
ATOM 2341 C CA . MET A 1 304 ? 14.178 -7.462 26.546 1.00 86.19 304 MET A CA 1
ATOM 2342 C C . MET A 1 304 ? 13.119 -8.568 26.467 1.00 86.19 304 MET A C 1
ATOM 2344 O O . MET A 1 304 ? 12.048 -8.434 27.061 1.00 86.19 304 MET A O 1
ATOM 2348 N N . ALA A 1 305 ? 13.441 -9.694 25.824 1.00 81.88 305 ALA A N 1
ATOM 2349 C CA . ALA A 1 305 ? 12.532 -10.824 25.675 1.00 81.88 305 ALA A CA 1
ATOM 2350 C C . ALA A 1 305 ? 12.149 -11.454 27.019 1.00 81.88 305 ALA A C 1
ATOM 2352 O O . ALA A 1 305 ? 10.983 -11.772 27.240 1.00 81.88 305 ALA A O 1
ATOM 2353 N N . LEU A 1 306 ? 13.088 -11.587 27.960 1.00 81.81 306 LEU A N 1
ATOM 2354 C CA . LEU A 1 306 ? 12.782 -12.092 29.301 1.00 81.81 306 LEU A CA 1
ATOM 2355 C C . LEU A 1 306 ? 11.854 -11.148 30.075 1.00 81.81 306 LEU A C 1
ATOM 2357 O O . LEU A 1 306 ? 10.894 -11.606 30.702 1.00 81.81 306 LEU A O 1
ATOM 2361 N N . LYS A 1 307 ? 12.092 -9.831 29.999 1.00 82.62 307 LYS A N 1
ATOM 2362 C CA . LYS A 1 307 ? 11.184 -8.829 30.583 1.00 82.62 307 LYS A CA 1
ATOM 2363 C C . LYS A 1 307 ? 9.795 -8.927 29.959 1.00 82.62 307 LYS A C 1
ATOM 2365 O O . LYS A 1 307 ? 8.808 -8.952 30.687 1.00 82.62 307 LYS A O 1
ATOM 2370 N N . PHE A 1 308 ? 9.729 -9.050 28.635 1.00 87.88 308 PHE A N 1
ATOM 2371 C CA . PHE A 1 308 ? 8.488 -9.209 27.889 1.00 87.88 308 PHE A CA 1
ATOM 2372 C C . PHE A 1 308 ? 7.719 -10.466 28.322 1.00 87.88 308 PHE A C 1
ATOM 2374 O O . PHE A 1 308 ? 6.563 -10.382 28.732 1.00 87.88 308 PHE A O 1
ATOM 2381 N N . LEU A 1 309 ? 8.355 -11.638 28.270 1.00 86.44 309 LEU A N 1
ATOM 2382 C CA . LEU A 1 309 ? 7.709 -12.918 28.571 1.00 86.44 309 LEU A CA 1
ATOM 2383 C C . LEU A 1 309 ? 7.206 -12.975 30.019 1.00 86.44 309 LEU A C 1
ATOM 2385 O O . LEU A 1 309 ? 6.166 -13.579 30.280 1.00 86.44 309 LEU A O 1
ATOM 2389 N N . SER A 1 310 ? 7.908 -12.310 30.938 1.00 83.81 310 SER A N 1
ATOM 2390 C CA . SER A 1 310 ? 7.469 -12.118 32.321 1.00 83.81 310 SER A CA 1
ATOM 2391 C C . SER A 1 310 ? 6.275 -11.162 32.420 1.00 83.81 310 SER A C 1
ATOM 2393 O O . SER A 1 310 ? 5.248 -11.519 32.991 1.00 83.81 310 SER A O 1
ATOM 2395 N N . GLN A 1 311 ? 6.359 -9.976 31.806 1.00 85.06 311 GLN A N 1
ATOM 2396 C CA . GLN A 1 311 ? 5.296 -8.964 31.838 1.00 85.06 311 GLN A CA 1
ATOM 2397 C C . GLN A 1 311 ? 3.964 -9.496 31.289 1.00 85.06 311 GLN A C 1
ATOM 2399 O O . GLN A 1 311 ? 2.907 -9.176 31.830 1.00 85.06 311 GLN A O 1
ATOM 2404 N N . TYR A 1 312 ? 4.017 -10.330 30.247 1.00 85.31 312 TYR A N 1
ATOM 2405 C CA . TYR A 1 312 ? 2.834 -10.869 29.571 1.00 85.31 312 TYR A CA 1
ATOM 2406 C C . TYR A 1 312 ? 2.445 -12.297 29.999 1.00 85.31 312 TYR A C 1
ATOM 2408 O O . TYR A 1 312 ? 1.581 -12.905 29.369 1.00 85.31 312 TYR A O 1
ATOM 2416 N N . TYR A 1 313 ? 3.037 -12.800 31.090 1.00 82.56 313 TYR A N 1
ATOM 2417 C CA . TYR A 1 313 ? 2.733 -14.073 31.774 1.00 82.56 313 TYR A CA 1
ATOM 2418 C C . TYR A 1 313 ? 3.031 -15.353 30.975 1.00 82.56 313 TYR A C 1
ATOM 2420 O O . TYR A 1 313 ? 2.562 -16.440 31.314 1.00 82.56 313 TYR A O 1
ATOM 2428 N N . TYR A 1 314 ? 3.877 -15.275 29.949 1.00 81.81 314 TYR A N 1
ATOM 2429 C CA . TYR A 1 314 ? 4.385 -16.469 29.266 1.00 81.81 314 TYR A CA 1
ATOM 2430 C C . TYR A 1 314 ? 5.359 -17.273 30.138 1.00 81.81 314 TYR A C 1
ATOM 2432 O O . TYR A 1 314 ? 5.444 -18.497 29.996 1.00 81.81 314 TYR A O 1
ATOM 2440 N N . ILE A 1 315 ? 6.050 -16.588 31.057 1.00 79.69 315 ILE A N 1
ATOM 2441 C CA . ILE A 1 315 ? 6.856 -17.174 32.132 1.00 79.69 315 ILE A CA 1
ATOM 2442 C C . ILE A 1 315 ? 6.184 -16.845 33.466 1.00 79.69 315 ILE A C 1
ATOM 2444 O O . ILE A 1 315 ? 5.884 -15.685 33.747 1.00 79.69 315 ILE A O 1
ATOM 2448 N N . SER A 1 316 ? 5.960 -17.861 34.301 1.00 66.75 316 SER A N 1
ATOM 2449 C CA . SER A 1 316 ? 5.367 -17.668 35.627 1.00 66.75 316 SER A CA 1
ATOM 2450 C C . SER A 1 316 ? 6.417 -17.229 36.650 1.00 66.75 316 SER A C 1
ATOM 2452 O O . SER A 1 316 ? 7.545 -17.725 36.658 1.00 66.75 316 SER A O 1
ATOM 2454 N N . SER A 1 317 ? 6.025 -16.344 37.567 1.00 58.47 317 SER A N 1
ATOM 2455 C CA . SER A 1 317 ? 6.828 -15.927 38.726 1.00 58.47 317 SER A CA 1
ATOM 2456 C C . SER A 1 317 ? 6.691 -16.866 39.935 1.00 58.47 317 SER A C 1
ATOM 2458 O O . SER A 1 317 ? 7.421 -16.724 40.917 1.00 58.47 317 SER A O 1
ATOM 2460 N N . THR A 1 318 ? 5.771 -17.837 39.886 1.00 56.75 318 THR A N 1
ATOM 2461 C CA . THR A 1 318 ? 5.495 -18.777 40.987 1.00 56.75 318 THR A CA 1
ATOM 2462 C C . THR A 1 318 ? 6.324 -20.054 40.853 1.00 56.75 318 THR A C 1
ATOM 2464 O O . THR A 1 318 ? 6.462 -20.561 39.748 1.00 56.75 318 THR A O 1
ATOM 2467 N N . ARG A 1 319 ? 6.811 -20.629 41.969 1.00 52.47 319 ARG A N 1
ATOM 2468 C CA . ARG A 1 319 ? 7.644 -21.862 42.000 1.00 52.47 319 ARG A CA 1
ATOM 2469 C C . ARG A 1 319 ? 7.034 -23.087 41.296 1.00 52.47 319 ARG A C 1
ATOM 2471 O O . ARG A 1 319 ? 7.744 -24.060 41.064 1.00 52.47 319 ARG A O 1
ATOM 2478 N N . SER A 1 320 ? 5.728 -23.076 41.046 1.00 50.72 320 SER A N 1
ATOM 2479 C CA . SER A 1 320 ? 4.963 -24.165 40.428 1.00 50.72 320 SER A CA 1
ATOM 2480 C C . SER A 1 320 ? 4.577 -23.902 38.968 1.00 50.72 320 SER A C 1
ATOM 2482 O O . SER A 1 320 ? 3.897 -24.736 38.374 1.00 50.72 320 SER A O 1
ATOM 2484 N N . GLY A 1 321 ? 4.933 -22.746 38.400 1.00 56.28 321 GLY A N 1
ATOM 2485 C CA . GLY A 1 321 ? 4.533 -22.357 37.050 1.00 56.28 321 GLY A CA 1
ATOM 2486 C C . GLY A 1 321 ? 5.570 -22.684 35.970 1.00 56.28 321 GLY A C 1
ATOM 2487 O O . GLY A 1 321 ? 6.645 -23.214 36.242 1.00 56.28 321 GLY A O 1
ATOM 2488 N N . ASN A 1 322 ? 5.240 -22.380 34.709 1.00 56.72 322 ASN A N 1
ATOM 2489 C CA . ASN A 1 322 ? 6.152 -22.605 33.588 1.00 56.72 322 ASN A CA 1
ATOM 2490 C C . ASN A 1 322 ? 7.341 -21.628 33.658 1.00 56.72 322 ASN A C 1
ATOM 2492 O O . ASN A 1 322 ? 7.163 -20.431 33.432 1.00 56.72 322 ASN A O 1
ATOM 2496 N N . HIS A 1 323 ? 8.533 -22.144 33.964 1.00 65.38 323 HIS A N 1
ATOM 2497 C CA . HIS A 1 323 ? 9.793 -21.388 33.975 1.00 65.38 323 HIS A CA 1
ATOM 2498 C C . HIS A 1 323 ? 10.649 -21.624 32.725 1.00 65.38 323 HIS A C 1
ATOM 2500 O O . HIS A 1 323 ? 11.737 -21.063 32.612 1.00 65.38 323 HIS A O 1
ATOM 2506 N N . ASP A 1 324 ? 10.182 -22.463 31.799 1.00 80.25 324 ASP A N 1
ATOM 2507 C CA . ASP A 1 324 ? 10.928 -22.796 30.596 1.00 80.25 324 ASP A CA 1
ATOM 2508 C C . ASP A 1 324 ? 10.773 -21.703 29.529 1.00 80.25 324 ASP A C 1
ATOM 2510 O O . ASP A 1 324 ? 9.676 -21.452 29.016 1.00 80.25 324 ASP A O 1
ATOM 2514 N N . VAL A 1 325 ? 11.889 -21.038 29.215 1.00 80.50 325 VAL A N 1
ATOM 2515 C CA . VAL A 1 325 ? 11.949 -19.901 28.281 1.00 80.50 325 VAL A CA 1
ATOM 2516 C C . VAL A 1 325 ? 11.605 -20.342 26.861 1.00 80.50 325 VAL A C 1
ATOM 2518 O O . VAL A 1 325 ? 10.874 -19.636 26.169 1.00 80.50 325 VAL A O 1
ATOM 2521 N N . GLU A 1 326 ? 12.061 -21.522 26.437 1.00 82.38 326 GLU A N 1
ATOM 2522 C CA . GLU A 1 326 ? 11.744 -22.063 25.114 1.00 82.38 326 GLU A CA 1
ATOM 2523 C C . GLU A 1 326 ? 10.230 -22.274 24.968 1.00 82.38 326 GLU A C 1
ATOM 2525 O O . GLU A 1 326 ? 9.611 -21.785 24.023 1.00 82.38 326 GLU A O 1
ATOM 2530 N N . THR A 1 327 ? 9.591 -22.920 25.946 1.00 82.12 327 THR A N 1
ATOM 2531 C CA . THR A 1 327 ? 8.135 -23.112 25.981 1.00 82.12 327 THR A CA 1
ATOM 2532 C C . THR A 1 327 ? 7.388 -21.781 26.012 1.00 82.12 327 THR A C 1
ATOM 2534 O O . THR A 1 327 ? 6.361 -21.636 25.347 1.00 82.12 327 THR A O 1
ATOM 2537 N N . ALA A 1 328 ? 7.888 -20.789 26.749 1.00 84.75 328 ALA A N 1
ATOM 2538 C CA . ALA A 1 328 ? 7.305 -19.451 26.777 1.00 84.75 328 ALA A CA 1
ATOM 2539 C C . ALA A 1 328 ? 7.363 -18.769 25.399 1.00 84.75 328 ALA A C 1
ATOM 2541 O O . ALA A 1 328 ? 6.361 -18.210 24.949 1.00 84.75 328 ALA A O 1
ATOM 2542 N N . ILE A 1 329 ? 8.491 -18.888 24.693 1.00 85.75 329 ILE A N 1
ATOM 2543 C CA . ILE A 1 329 ? 8.644 -18.407 23.316 1.00 85.75 329 ILE A CA 1
ATOM 2544 C C . ILE A 1 329 ? 7.694 -19.151 22.377 1.00 85.75 329 ILE A C 1
ATOM 2546 O O . ILE A 1 329 ? 6.997 -18.507 21.596 1.00 85.75 329 ILE A O 1
ATOM 2550 N N . ARG A 1 330 ? 7.594 -20.483 22.480 1.00 82.88 330 ARG A N 1
ATOM 2551 C CA . ARG A 1 330 ? 6.656 -21.287 21.676 1.00 82.88 330 ARG A CA 1
ATOM 2552 C C . ARG A 1 330 ? 5.212 -20.823 21.865 1.00 82.88 330 ARG A C 1
ATOM 2554 O O . ARG A 1 330 ? 4.498 -20.649 20.883 1.00 82.88 330 ARG A O 1
ATOM 2561 N N . ARG A 1 331 ? 4.799 -20.570 23.111 1.00 81.00 331 ARG A N 1
ATOM 2562 C CA . ARG A 1 331 ? 3.456 -20.063 23.444 1.00 81.00 331 ARG A CA 1
ATOM 2563 C C . ARG A 1 331 ? 3.217 -18.661 22.901 1.00 81.00 331 ARG A C 1
ATOM 2565 O O . ARG A 1 331 ? 2.138 -18.390 22.387 1.00 81.00 331 ARG A O 1
ATOM 2572 N N . PHE A 1 332 ? 4.206 -17.777 22.992 1.00 86.50 332 PHE A N 1
ATOM 2573 C CA . PHE A 1 332 ? 4.109 -16.442 22.408 1.00 86.50 332 PHE A CA 1
ATOM 2574 C C . PHE A 1 332 ? 4.005 -16.497 20.881 1.00 86.50 332 PHE A C 1
ATOM 2576 O O . PHE A 1 332 ? 3.169 -15.811 20.288 1.00 86.50 332 PHE A O 1
ATOM 2583 N N . GLN A 1 333 ? 4.809 -17.344 20.238 1.00 85.12 333 GLN A N 1
ATOM 2584 C CA . GLN A 1 333 ? 4.738 -17.576 18.799 1.00 85.12 333 GLN A CA 1
ATOM 2585 C C . GLN A 1 333 ? 3.358 -18.109 18.402 1.00 85.12 333 GLN A C 1
ATOM 2587 O O . GLN A 1 333 ? 2.746 -17.577 17.485 1.00 85.12 333 GLN A O 1
ATOM 2592 N N . GLU A 1 334 ? 2.819 -19.080 19.140 1.00 80.69 334 GLU A N 1
ATOM 2593 C CA . GLU A 1 334 ? 1.468 -19.604 18.922 1.00 80.69 334 GLU A CA 1
ATOM 2594 C C . GLU A 1 334 ? 0.388 -18.523 19.099 1.00 80.69 334 GLU A C 1
ATOM 2596 O O . GLU A 1 334 ? -0.459 -18.352 18.224 1.00 80.69 334 GLU A O 1
ATOM 2601 N N . PHE A 1 335 ? 0.447 -17.741 20.183 1.00 78.69 335 PHE A N 1
ATOM 2602 C CA . PHE A 1 335 ? -0.497 -16.654 20.464 1.00 78.69 335 PHE A CA 1
ATOM 2603 C C . PHE A 1 335 ? -0.503 -15.582 19.368 1.00 78.69 335 PHE A C 1
ATOM 2605 O O . PHE A 1 335 ? -1.556 -15.070 18.991 1.00 78.69 335 PHE A O 1
ATOM 2612 N N . THR A 1 336 ? 0.676 -15.243 18.850 1.00 74.75 336 THR A N 1
ATOM 2613 C CA . THR A 1 336 ? 0.845 -14.218 17.811 1.00 74.75 336 THR A CA 1
ATOM 2614 C C . THR A 1 336 ? 0.710 -14.755 16.388 1.00 74.75 336 THR A C 1
ATOM 2616 O O . THR A 1 336 ? 0.771 -13.973 15.440 1.00 74.75 336 THR A O 1
ATOM 2619 N N . GLY A 1 337 ? 0.513 -16.066 16.222 1.00 75.69 337 GLY A N 1
ATOM 2620 C CA . GLY A 1 337 ? 0.422 -16.720 14.917 1.00 75.69 337 GLY A CA 1
ATOM 2621 C C . GLY A 1 337 ? 1.756 -16.837 14.168 1.00 75.69 337 GLY A C 1
ATOM 2622 O O . GLY A 1 337 ? 1.757 -17.073 12.959 1.00 75.69 337 GLY A O 1
ATOM 2623 N N . LEU A 1 338 ? 2.892 -16.674 14.853 1.00 68.25 338 LEU A N 1
ATOM 2624 C CA . LEU A 1 338 ? 4.223 -16.934 14.303 1.00 68.25 338 LEU A CA 1
ATOM 2625 C C . LEU A 1 338 ? 4.488 -18.442 14.163 1.00 68.25 338 LEU A C 1
ATOM 2627 O O . LEU A 1 338 ? 3.820 -19.291 14.753 1.00 68.25 338 LEU A O 1
ATOM 2631 N N . SER A 1 339 ? 5.518 -18.788 13.387 1.00 77.62 339 SER A N 1
ATOM 2632 C CA . SER A 1 339 ? 6.004 -20.172 13.333 1.00 77.62 339 SER A CA 1
ATOM 2633 C C . SER A 1 339 ? 6.571 -20.580 14.693 1.00 77.62 339 SER A C 1
ATOM 2635 O O . SER A 1 339 ? 7.446 -19.903 15.226 1.00 77.62 339 SER A O 1
ATOM 2637 N N . VAL A 1 340 ? 6.082 -21.695 15.239 1.00 85.19 340 VAL A N 1
ATOM 2638 C CA . VAL A 1 340 ? 6.455 -22.179 16.574 1.00 85.19 340 VAL A CA 1
ATOM 2639 C C . VAL A 1 340 ? 7.815 -22.8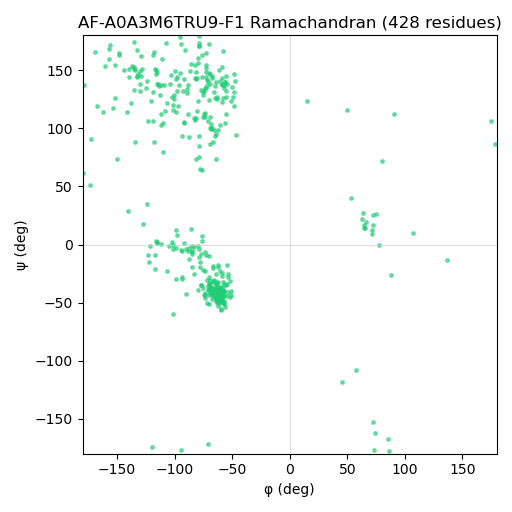85 16.518 1.00 85.19 340 VAL A C 1
ATOM 2641 O O . VAL A 1 340 ? 7.897 -24.103 16.358 1.00 85.19 340 VAL A O 1
ATOM 2644 N N . THR A 1 341 ? 8.897 -22.116 16.619 1.00 84.94 341 THR A N 1
ATOM 2645 C CA . THR A 1 341 ? 10.278 -22.628 16.637 1.00 84.94 341 THR A CA 1
ATOM 2646 C C . THR A 1 341 ? 10.800 -22.853 18.053 1.00 84.94 341 THR A C 1
ATOM 2648 O O . THR A 1 341 ? 11.622 -23.741 18.248 1.00 84.94 341 THR A O 1
ATOM 2651 N N . GLY A 1 342 ? 10.300 -22.095 19.035 1.00 81.81 342 GLY A N 1
ATOM 2652 C CA . GLY A 1 342 ? 10.852 -22.013 20.394 1.00 81.81 342 GLY A CA 1
ATOM 2653 C C . GLY A 1 342 ? 12.106 -21.154 20.515 1.00 81.81 342 GLY A C 1
ATOM 2654 O O . GLY A 1 342 ? 12.618 -20.954 21.610 1.00 81.81 342 GLY A O 1
ATOM 2655 N N . GLU A 1 343 ? 12.563 -20.587 19.404 1.00 83.25 343 GLU A N 1
ATOM 2656 C CA . GLU A 1 343 ? 13.766 -19.770 19.343 1.00 83.25 343 GLU A CA 1
ATOM 2657 C C . GLU A 1 343 ? 13.422 -18.282 19.372 1.00 83.25 343 GLU A C 1
ATOM 2659 O O . GLU A 1 343 ? 12.466 -17.820 18.728 1.00 83.25 343 GLU A O 1
ATOM 2664 N N . LEU A 1 344 ? 14.257 -17.509 20.067 1.00 75.38 344 LEU A N 1
ATOM 2665 C CA . LEU A 1 344 ? 14.222 -16.052 20.040 1.00 75.38 344 LEU A CA 1
ATOM 2666 C C . LEU A 1 344 ? 14.848 -15.535 18.733 1.00 75.38 344 LEU A C 1
ATOM 2668 O O . LEU A 1 344 ? 15.899 -14.908 18.721 1.00 75.38 344 LEU A O 1
ATOM 2672 N N . ASN A 1 345 ? 14.218 -15.868 17.609 1.00 71.69 345 ASN A N 1
ATOM 2673 C CA . ASN A 1 345 ? 14.622 -15.389 16.294 1.00 71.69 345 ASN A CA 1
ATOM 2674 C C . ASN A 1 345 ? 14.133 -13.953 16.047 1.00 71.69 345 ASN A C 1
ATOM 2676 O O . ASN A 1 345 ? 13.311 -13.409 16.790 1.00 71.69 345 ASN A O 1
ATOM 2680 N N . GLU A 1 346 ? 14.608 -13.351 14.960 1.00 71.56 346 GLU A N 1
ATOM 2681 C CA . GLU A 1 346 ? 14.300 -11.962 14.603 1.00 71.56 346 GLU A CA 1
ATOM 2682 C C . GLU A 1 346 ? 12.792 -11.680 14.514 1.00 71.56 346 GLU A C 1
ATOM 2684 O O . GLU A 1 346 ? 12.347 -10.606 14.912 1.00 71.56 346 GLU A O 1
ATOM 2689 N N . GLN A 1 347 ? 11.979 -12.644 14.063 1.00 62.22 347 GLN A N 1
ATOM 2690 C CA . GLN A 1 347 ? 10.521 -12.483 13.986 1.00 62.22 347 GLN A CA 1
ATOM 2691 C C . GLN A 1 347 ? 9.882 -12.458 15.375 1.00 62.22 347 GLN A C 1
ATOM 2693 O O . GLN A 1 347 ? 9.022 -11.616 15.639 1.00 62.22 347 GLN A O 1
ATOM 2698 N N . THR A 1 348 ? 10.320 -13.349 16.270 1.00 74.31 348 THR A N 1
ATOM 2699 C CA . THR A 1 348 ? 9.897 -13.367 17.673 1.00 74.31 348 THR A CA 1
ATOM 2700 C C . THR A 1 348 ? 10.228 -12.029 18.339 1.00 74.31 348 THR A C 1
ATOM 2702 O O . THR A 1 348 ? 9.346 -11.399 18.918 1.00 74.31 348 THR A O 1
ATOM 2705 N N . ILE A 1 349 ? 11.468 -11.551 18.195 1.00 78.69 349 ILE A N 1
ATOM 2706 C CA . ILE A 1 349 ? 11.934 -10.282 18.777 1.00 78.69 349 ILE A CA 1
ATOM 2707 C C . ILE A 1 349 ? 11.159 -9.096 18.196 1.00 78.69 349 ILE A C 1
ATOM 2709 O O . ILE A 1 349 ? 10.666 -8.250 18.942 1.00 78.69 349 ILE A O 1
ATOM 2713 N N . ALA A 1 350 ? 11.007 -9.033 16.872 1.00 70.75 350 ALA A N 1
ATOM 2714 C CA . ALA A 1 350 ? 10.277 -7.957 16.210 1.00 70.75 350 ALA A CA 1
ATOM 2715 C C . ALA A 1 350 ? 8.818 -7.897 16.678 1.00 70.75 350 ALA A C 1
ATOM 2717 O O . ALA A 1 350 ? 8.288 -6.812 16.910 1.00 70.75 350 ALA A O 1
ATOM 2718 N N . GLN A 1 351 ? 8.179 -9.053 16.873 1.00 78.00 351 GLN A N 1
ATOM 2719 C CA . GLN A 1 351 ? 6.816 -9.125 17.386 1.00 78.00 351 GLN A CA 1
ATOM 2720 C C . GLN A 1 351 ? 6.730 -8.719 18.867 1.00 78.00 351 GLN A C 1
ATOM 2722 O O . GLN A 1 351 ? 5.749 -8.083 19.253 1.00 78.00 351 GLN A O 1
ATOM 2727 N N . MET A 1 352 ? 7.745 -9.029 19.684 1.00 86.00 352 MET A N 1
ATOM 2728 C CA . MET A 1 352 ? 7.838 -8.572 21.080 1.00 86.00 352 MET A CA 1
ATOM 2729 C C . MET A 1 352 ? 8.033 -7.052 21.189 1.00 86.00 352 MET A C 1
ATOM 2731 O O . MET A 1 352 ? 7.519 -6.434 22.117 1.00 86.00 352 MET A O 1
ATOM 2735 N N . LYS A 1 353 ? 8.719 -6.434 20.218 1.00 81.94 353 LYS A N 1
ATOM 2736 C CA . LYS A 1 353 ? 8.964 -4.981 20.164 1.00 81.94 353 LYS A CA 1
ATOM 2737 C C . LYS A 1 353 ? 7.753 -4.158 19.691 1.00 81.94 353 LYS A C 1
ATOM 2739 O O . LYS A 1 353 ? 7.800 -2.930 19.755 1.00 81.94 353 LYS A O 1
ATOM 2744 N N . LYS A 1 354 ? 6.670 -4.788 19.217 1.00 72.81 354 LYS A N 1
ATOM 2745 C CA . LYS A 1 354 ? 5.465 -4.064 18.776 1.00 72.81 354 LYS A CA 1
ATOM 2746 C C . LYS A 1 354 ? 4.725 -3.425 19.961 1.00 72.81 354 LYS A C 1
ATOM 2748 O O . LYS A 1 354 ? 4.533 -4.097 20.977 1.00 72.81 354 LYS A O 1
ATOM 2753 N N . PRO A 1 355 ? 4.225 -2.179 19.826 1.00 76.31 355 PRO A N 1
ATOM 2754 C CA . PRO A 1 355 ? 3.328 -1.582 20.811 1.00 76.31 355 PRO A CA 1
ATOM 2755 C C . PRO A 1 355 ? 2.091 -2.456 21.043 1.00 76.31 355 PRO A C 1
ATOM 2757 O O . PRO A 1 355 ? 1.530 -3.023 20.104 1.00 76.31 355 PRO A O 1
ATOM 2760 N N . ARG A 1 356 ? 1.656 -2.571 22.299 1.00 78.81 356 ARG A N 1
ATOM 2761 C CA . ARG A 1 356 ? 0.524 -3.418 22.697 1.00 78.81 356 ARG A CA 1
ATOM 2762 C C . ARG A 1 356 ? -0.101 -2.950 24.004 1.00 78.81 356 ARG A C 1
ATOM 2764 O O . ARG A 1 356 ? 0.464 -2.124 24.716 1.00 78.81 356 ARG A O 1
ATOM 2771 N N . CYS A 1 357 ? -1.273 -3.500 24.316 1.00 77.25 357 CYS A N 1
ATOM 2772 C CA . CYS A 1 357 ? -1.879 -3.363 25.637 1.00 77.25 357 CYS A CA 1
ATOM 2773 C C . CYS A 1 357 ? -0.923 -3.921 26.699 1.00 77.25 357 CYS A C 1
ATOM 2775 O O . CYS A 1 357 ? -0.353 -4.983 26.486 1.00 77.25 357 CYS A O 1
ATOM 2777 N N . GLY A 1 358 ? -0.776 -3.238 27.838 1.00 78.00 358 GLY A N 1
ATOM 2778 C CA . GLY A 1 358 ? 0.101 -3.672 28.933 1.00 78.00 358 GLY A CA 1
ATOM 2779 C C . GLY A 1 358 ? -0.448 -4.819 29.792 1.00 78.00 358 GLY A C 1
ATOM 2780 O O . GLY A 1 358 ? 0.185 -5.184 30.778 1.00 78.00 358 GLY A O 1
ATOM 2781 N N . MET A 1 359 ? -1.623 -5.362 29.457 1.00 76.31 359 MET A N 1
ATOM 2782 C CA . MET A 1 359 ? -2.225 -6.503 30.152 1.00 76.31 359 MET A CA 1
ATOM 2783 C C . MET A 1 359 ? -1.624 -7.822 29.663 1.00 76.31 359 MET A C 1
ATOM 2785 O O . MET A 1 359 ? -1.288 -7.949 28.491 1.00 76.31 359 MET A O 1
ATOM 2789 N N . ALA A 1 360 ? -1.542 -8.814 30.551 1.00 79.12 360 ALA A N 1
ATOM 2790 C CA . ALA A 1 360 ? -1.021 -10.136 30.218 1.00 79.12 360 ALA A CA 1
ATOM 2791 C C . ALA A 1 360 ? -1.837 -10.851 29.124 1.00 79.12 360 ALA A C 1
ATOM 2793 O O . ALA A 1 360 ? -3.072 -10.815 29.137 1.00 79.12 360 ALA A O 1
ATOM 2794 N N . ASP A 1 361 ? -1.137 -11.546 28.222 1.00 76.75 361 ASP A N 1
ATOM 2795 C CA . ASP A 1 361 ? -1.734 -12.262 27.086 1.00 76.75 361 ASP A CA 1
ATOM 2796 C C . ASP A 1 361 ? -2.389 -13.586 27.515 1.00 76.75 361 ASP A C 1
ATOM 2798 O O . ASP A 1 361 ? -3.412 -14.008 26.970 1.00 76.75 361 ASP A O 1
ATOM 2802 N N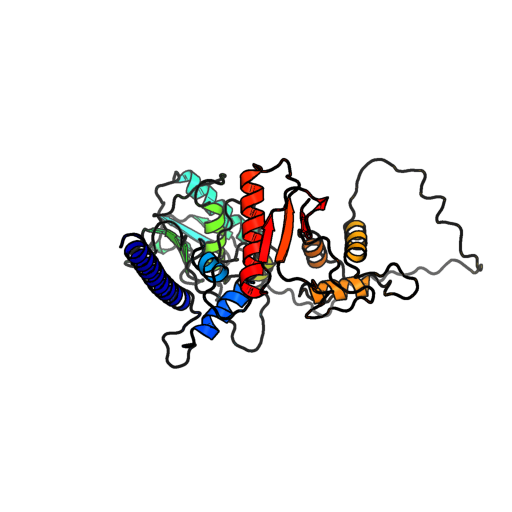 . VAL A 1 362 ? -1.792 -14.249 28.508 1.00 72.00 362 VAL A N 1
ATOM 2803 C CA . VAL A 1 362 ? -2.200 -15.564 29.019 1.00 72.00 362 VAL A CA 1
ATOM 2804 C C . VAL A 1 362 ? -2.590 -15.485 30.501 1.00 72.00 362 VAL A C 1
ATOM 2806 O O . VAL A 1 362 ? -2.347 -14.485 31.179 1.00 72.00 362 VAL A O 1
ATOM 2809 N N . ASP A 1 363 ? -3.297 -16.497 31.019 1.00 68.62 363 ASP A N 1
ATOM 2810 C CA . ASP A 1 363 ? -3.516 -16.603 32.472 1.00 68.62 363 ASP A CA 1
ATOM 2811 C C . ASP A 1 363 ? -2.222 -16.966 33.225 1.00 68.62 363 ASP A C 1
ATOM 2813 O O . ASP A 1 363 ? -1.195 -17.226 32.607 1.00 68.62 363 ASP A O 1
ATOM 2817 N N . GLU A 1 364 ? -2.242 -16.940 34.562 1.00 64.19 364 GLU A N 1
ATOM 2818 C CA . GLU A 1 364 ? -1.054 -17.218 35.395 1.00 64.19 364 GLU A CA 1
ATOM 2819 C C . GLU A 1 364 ? -0.514 -18.651 35.211 1.00 64.19 364 GLU A C 1
ATOM 2821 O O . GLU A 1 364 ? 0.647 -18.931 35.519 1.00 64.19 364 GLU A O 1
ATOM 2826 N N . GLU A 1 365 ? -1.333 -19.548 34.648 1.00 63.06 365 GLU A N 1
ATOM 2827 C CA . GLU A 1 365 ? -0.951 -20.904 34.247 1.00 63.06 365 GLU A CA 1
ATOM 2828 C C . GLU A 1 365 ? -0.433 -20.985 32.793 1.00 63.06 365 GLU A C 1
ATOM 2830 O O . GLU A 1 365 ? 0.011 -22.041 32.327 1.00 63.06 365 GLU A O 1
ATOM 2835 N N . GLY A 1 366 ? -0.464 -19.870 32.062 1.00 57.72 366 GLY A N 1
ATOM 2836 C CA . GLY A 1 366 ? 0.024 -19.724 30.697 1.00 57.72 366 GLY A CA 1
ATOM 2837 C C . GLY A 1 366 ? -0.879 -20.342 29.627 1.00 57.72 366 GLY A C 1
ATOM 2838 O O . GLY A 1 366 ? -0.385 -20.747 28.573 1.00 57.72 366 GLY A O 1
ATOM 2839 N N . ARG A 1 367 ? -2.188 -20.452 29.886 1.00 64.25 367 ARG A N 1
ATOM 2840 C CA . ARG A 1 367 ? -3.178 -20.959 28.925 1.00 64.25 367 ARG A CA 1
ATOM 2841 C C . ARG A 1 367 ? -3.732 -19.826 28.064 1.00 64.25 367 ARG A C 1
ATOM 2843 O O . ARG A 1 367 ? -4.235 -18.824 28.574 1.00 64.25 367 ARG A O 1
ATOM 2850 N N . VAL A 1 368 ? -3.735 -20.040 26.749 1.00 60.00 368 VAL A N 1
ATOM 2851 C CA . VAL A 1 368 ? -4.407 -19.165 25.779 1.00 60.00 368 VAL A CA 1
ATOM 2852 C C . VAL A 1 368 ? -5.896 -19.523 25.748 1.00 60.00 368 VAL A C 1
ATOM 2854 O O . VAL A 1 368 ? -6.285 -20.585 25.263 1.00 60.00 368 VAL A O 1
ATOM 2857 N N . LYS A 1 369 ? -6.762 -18.657 26.284 1.00 57.38 369 LYS A N 1
ATOM 2858 C CA . LYS A 1 369 ? -8.224 -18.815 26.173 1.00 57.38 369 LYS A CA 1
ATOM 2859 C C . LYS A 1 369 ? -8.740 -17.950 25.032 1.00 57.38 369 LYS A C 1
ATOM 2861 O O . LYS A 1 369 ? -8.454 -16.761 24.995 1.00 57.38 369 LYS A O 1
ATOM 2866 N N . ARG A 1 370 ? -9.580 -18.523 24.157 1.00 48.59 370 ARG A N 1
ATOM 2867 C CA . ARG A 1 370 ? -10.231 -17.793 23.049 1.00 48.59 370 ARG A CA 1
ATOM 2868 C C . ARG A 1 370 ? -11.010 -16.560 23.537 1.00 48.59 370 ARG A C 1
ATOM 2870 O O . ARG A 1 370 ? -11.028 -15.552 22.846 1.00 48.59 370 ARG A O 1
ATOM 2877 N N . TYR A 1 371 ? -11.602 -16.636 24.733 1.00 49.00 371 TYR A N 1
ATOM 2878 C CA . TYR A 1 371 ? -12.166 -15.495 25.455 1.00 49.00 371 TYR A CA 1
ATOM 2879 C C . TYR A 1 371 ? -11.876 -15.653 26.951 1.00 49.00 371 TYR A C 1
ATOM 2881 O O . TYR A 1 371 ? -12.387 -16.573 27.593 1.00 49.00 371 TYR A O 1
ATOM 2889 N N . LYS A 1 372 ? -11.065 -14.764 27.529 1.00 51.09 372 LYS A N 1
ATOM 2890 C CA . LYS A 1 372 ? -10.952 -14.632 28.987 1.00 51.09 372 LYS A CA 1
ATOM 2891 C C . LYS A 1 372 ? -12.034 -13.656 29.443 1.00 51.09 372 LYS A C 1
ATOM 2893 O O . LYS A 1 372 ? -11.838 -12.447 29.414 1.00 51.09 372 LYS A O 1
ATOM 2898 N N . THR A 1 373 ? -13.207 -14.162 29.816 1.00 54.56 373 THR A N 1
ATOM 2899 C CA . THR A 1 373 ? -14.242 -13.312 30.417 1.00 54.56 373 THR A CA 1
ATOM 2900 C C . THR A 1 373 ? -13.841 -13.009 31.856 1.00 54.56 373 THR A C 1
ATOM 2902 O O . THR A 1 373 ? -13.826 -13.909 32.696 1.00 54.56 373 THR A O 1
ATOM 2905 N N . GLY A 1 374 ? -13.475 -11.758 32.129 1.00 62.06 374 GLY A N 1
ATOM 2906 C CA . GLY A 1 374 ? -13.359 -11.258 33.496 1.00 62.06 374 GLY A CA 1
ATOM 2907 C C . GLY A 1 374 ? -14.731 -11.085 34.154 1.00 62.06 374 GLY A C 1
ATOM 2908 O O . GLY A 1 374 ? -15.769 -11.461 33.602 1.00 62.06 374 GLY A O 1
ATOM 2909 N N . SER A 1 375 ? -14.743 -10.474 35.334 1.00 71.94 375 SER A N 1
ATOM 2910 C CA . SER A 1 375 ? -15.984 -10.054 35.984 1.00 71.94 375 SER A CA 1
ATOM 2911 C C . SER A 1 375 ? -16.680 -8.973 35.155 1.00 71.94 375 SER A C 1
ATOM 2913 O O . SER A 1 375 ? -16.039 -8.041 34.672 1.00 71.94 375 SER A O 1
ATOM 2915 N N . LYS A 1 376 ? -18.001 -9.083 35.001 1.00 80.44 376 LYS A N 1
ATOM 2916 C CA . LYS A 1 376 ? -18.822 -8.023 34.401 1.00 80.44 376 LYS A CA 1
ATOM 2917 C C . LYS A 1 376 ? -19.234 -6.999 35.455 1.00 80.44 376 LYS A C 1
ATOM 2919 O O . LYS A 1 376 ? -19.378 -7.339 36.630 1.00 80.44 376 LYS A O 1
ATOM 2924 N N . TRP A 1 377 ? -19.517 -5.779 35.018 1.00 84.12 377 TRP A N 1
ATOM 2925 C CA . TRP A 1 377 ? -20.169 -4.783 35.862 1.00 84.12 377 TRP A CA 1
ATOM 2926 C C . TRP A 1 377 ? -21.581 -5.240 36.249 1.00 84.12 377 TRP A C 1
ATOM 2928 O O . TRP A 1 377 ? -22.311 -5.823 35.443 1.00 84.12 377 TRP A O 1
ATOM 2938 N N . SER A 1 378 ? -21.967 -4.988 37.500 1.00 88.88 378 SER A N 1
ATOM 2939 C CA . SER A 1 378 ? -23.316 -5.279 38.004 1.00 88.88 378 SER A CA 1
ATOM 2940 C C . SER A 1 378 ? -24.359 -4.275 37.506 1.00 88.88 378 SER A C 1
ATOM 2942 O O . SER A 1 378 ? -25.545 -4.600 37.458 1.00 88.88 378 SER A O 1
ATOM 2944 N N . LYS A 1 379 ? -23.917 -3.078 37.104 1.00 93.06 379 LYS A N 1
ATOM 2945 C CA . LYS A 1 379 ? -24.743 -2.012 36.531 1.00 93.06 379 LYS A CA 1
ATOM 2946 C C . LYS A 1 379 ? -24.435 -1.796 35.050 1.00 93.06 379 LYS A C 1
ATOM 2948 O O . LYS A 1 379 ? -23.376 -2.193 34.567 1.00 93.06 379 LYS A O 1
ATOM 2953 N N . LYS A 1 380 ? -25.386 -1.176 34.347 1.00 92.94 380 LYS A N 1
ATOM 2954 C CA . LYS A 1 380 ? -25.290 -0.880 32.910 1.00 92.94 380 LYS A CA 1
ATOM 2955 C C . LYS A 1 380 ? -24.857 0.549 32.615 1.00 92.94 380 LYS A C 1
ATOM 2957 O O . LYS A 1 380 ? -24.200 0.767 31.608 1.00 92.94 380 LYS A O 1
ATOM 2962 N N . ASP A 1 381 ? -25.197 1.483 33.496 1.00 96.06 381 ASP A N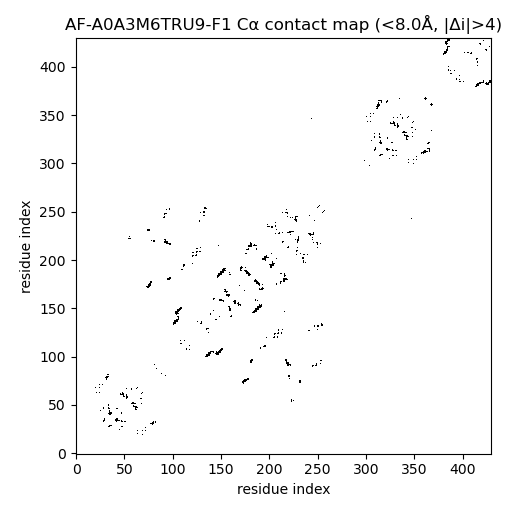 1
ATOM 2963 C CA . ASP A 1 381 ? -24.816 2.886 33.370 1.00 96.06 381 ASP A CA 1
ATOM 2964 C C . ASP A 1 381 ? -23.501 3.115 34.114 1.00 96.06 381 ASP A C 1
ATOM 2966 O O . ASP A 1 381 ? -23.447 3.096 35.350 1.00 96.06 381 ASP A O 1
ATOM 2970 N N . LEU A 1 382 ? -22.428 3.246 33.341 1.00 96.88 382 LEU A N 1
ATOM 2971 C CA . LEU A 1 382 ? -21.072 3.417 33.835 1.00 96.88 382 LEU A CA 1
ATOM 2972 C C . LEU A 1 382 ? -20.642 4.873 33.680 1.00 96.88 382 LEU A C 1
ATOM 2974 O O . LEU A 1 382 ? -20.875 5.508 32.655 1.00 96.88 382 LEU A O 1
ATOM 2978 N N . THR A 1 383 ? -19.979 5.406 34.692 1.00 97.00 383 THR A N 1
ATOM 2979 C CA . THR A 1 383 ? -19.369 6.728 34.635 1.00 97.00 383 THR A CA 1
ATOM 2980 C C . THR A 1 383 ? -17.885 6.611 34.309 1.00 97.00 383 THR A C 1
ATOM 2982 O O . THR A 1 383 ? -17.216 5.673 34.750 1.00 97.00 383 THR A O 1
ATOM 2985 N N . TYR A 1 384 ? -17.341 7.555 33.543 1.00 97.06 384 TYR A N 1
ATOM 2986 C CA . TYR A 1 384 ? -15.909 7.603 33.245 1.00 97.06 384 TYR A CA 1
ATOM 2987 C C . TYR A 1 384 ? -15.311 8.983 33.504 1.00 97.06 384 TYR A C 1
ATOM 2989 O O . TYR A 1 384 ? -15.983 9.997 33.351 1.00 97.06 384 TYR A O 1
ATOM 2997 N N . PHE A 1 385 ? -14.040 9.029 33.883 1.00 96.88 385 PHE A N 1
ATOM 2998 C CA . PHE A 1 385 ? -13.290 10.269 34.068 1.00 96.88 385 PHE A CA 1
ATOM 2999 C C . PHE A 1 385 ? -11.966 10.191 33.315 1.00 96.88 385 PHE A C 1
ATOM 3001 O O . PHE A 1 385 ? -11.312 9.148 33.348 1.00 96.88 385 PHE A O 1
ATOM 3008 N N . VAL A 1 386 ? -11.595 11.290 32.657 1.00 95.62 386 VAL A N 1
ATOM 3009 C CA . VAL A 1 386 ? -10.345 11.437 31.906 1.00 95.62 386 VAL A CA 1
ATOM 3010 C C . VAL A 1 386 ? -9.429 12.370 32.689 1.00 95.62 386 VAL A C 1
ATOM 3012 O O . VAL A 1 386 ? -9.748 13.540 32.876 1.00 95.62 386 VAL A O 1
ATOM 3015 N N . GLU A 1 387 ? -8.303 11.847 33.160 1.00 95.31 387 GLU A N 1
ATOM 3016 C CA . GLU A 1 387 ? -7.156 12.651 33.573 1.00 95.31 387 GLU A CA 1
ATOM 3017 C C . GLU A 1 387 ? -6.362 12.981 32.304 1.00 95.31 387 GLU A C 1
ATOM 3019 O O . GLU A 1 387 ? -5.806 12.094 31.662 1.00 95.31 387 GLU A O 1
ATOM 3024 N N . HIS A 1 388 ? -6.400 14.242 31.872 1.00 94.62 388 HIS A N 1
ATOM 3025 C CA . HIS A 1 388 ? -5.861 14.628 30.568 1.00 94.62 388 HIS A CA 1
ATOM 3026 C C . HIS A 1 388 ? -4.332 14.607 30.529 1.00 94.62 388 HIS A C 1
ATOM 3028 O O . HIS A 1 388 ? -3.665 15.173 31.396 1.00 94.62 388 HIS A O 1
ATOM 3034 N N . GLY A 1 389 ? -3.787 14.033 29.457 1.00 90.38 389 GLY A N 1
ATOM 3035 C CA . GLY A 1 389 ? -2.363 14.098 29.130 1.00 90.38 389 GLY A CA 1
ATOM 3036 C C . GLY A 1 389 ? -1.959 15.433 28.495 1.00 90.38 389 GLY A C 1
ATOM 3037 O O . GLY A 1 389 ? -2.806 16.264 28.160 1.00 90.38 389 GLY A O 1
ATOM 3038 N N . ALA A 1 390 ? -0.654 15.633 28.295 1.00 93.19 390 ALA A N 1
ATOM 3039 C CA . ALA A 1 390 ? -0.106 16.870 27.727 1.00 93.19 390 ALA A CA 1
ATOM 3040 C C . ALA A 1 390 ? -0.105 16.905 26.186 1.00 93.19 390 ALA A C 1
ATOM 3042 O O . ALA A 1 390 ? -0.016 17.980 25.597 1.00 93.19 390 ALA A O 1
ATOM 3043 N N . ASP A 1 391 ? -0.199 15.743 25.536 1.00 87.81 391 ASP A N 1
ATOM 3044 C CA . ASP A 1 391 ? 0.105 15.601 24.106 1.00 87.81 391 ASP A CA 1
ATOM 3045 C C . ASP A 1 391 ? -1.011 16.095 23.172 1.00 87.81 391 ASP A C 1
ATOM 3047 O O . ASP A 1 391 ? -0.769 16.356 21.994 1.00 87.81 391 ASP A O 1
ATOM 3051 N N . LEU A 1 392 ? -2.244 16.224 23.674 1.00 87.88 392 LEU A N 1
ATOM 3052 C CA . LEU A 1 392 ? -3.417 16.634 22.896 1.00 87.88 392 LEU A CA 1
ATOM 3053 C C . LEU A 1 392 ? -4.254 17.677 23.653 1.00 87.88 392 LEU A C 1
ATOM 3055 O O . LEU A 1 392 ? -4.294 17.647 24.883 1.00 87.88 392 LEU A O 1
ATOM 3059 N N . PRO A 1 393 ? -5.002 18.552 22.956 1.00 93.94 393 PRO A N 1
ATOM 3060 C CA . PRO A 1 393 ? -5.997 19.410 23.595 1.00 93.94 393 PRO A CA 1
ATOM 3061 C C . PRO A 1 393 ? -7.007 18.599 24.419 1.00 93.94 393 PRO A C 1
ATOM 3063 O O . PRO A 1 393 ? -7.466 17.543 23.978 1.00 93.94 393 PRO A O 1
ATOM 3066 N N . GLN A 1 394 ? -7.366 19.091 25.608 1.00 93.94 394 GLN A N 1
ATOM 3067 C CA . GLN A 1 394 ? -8.256 18.377 26.538 1.00 93.94 394 GLN A CA 1
ATOM 3068 C C . GLN A 1 394 ? -9.616 18.048 25.904 1.00 93.94 394 GLN A C 1
ATOM 3070 O O . GLN A 1 394 ? -10.099 16.924 26.019 1.00 93.94 394 GLN A O 1
ATOM 3075 N N . ASP A 1 395 ? -10.186 18.981 25.135 1.00 92.38 395 ASP A N 1
ATOM 3076 C CA . ASP A 1 395 ? -11.466 18.782 24.448 1.00 92.38 395 ASP A CA 1
ATOM 3077 C C . ASP A 1 395 ? -11.400 17.667 23.391 1.00 92.38 395 ASP A C 1
ATOM 3079 O O . ASP A 1 395 ? -12.384 16.965 23.144 1.00 92.38 395 ASP A O 1
ATOM 3083 N N . LEU A 1 396 ? -10.239 17.497 22.753 1.00 83.94 396 LEU A N 1
ATOM 3084 C CA . LEU A 1 396 ? -10.013 16.439 21.781 1.00 83.94 396 LEU A CA 1
ATOM 3085 C C . LEU A 1 396 ? -9.873 15.084 22.478 1.00 83.94 396 LEU A C 1
ATOM 3087 O O . LEU A 1 396 ? -10.465 14.110 22.018 1.00 83.94 396 LEU A O 1
ATOM 3091 N N . GLN A 1 397 ? -9.156 15.027 23.602 1.00 92.25 397 GLN A N 1
ATOM 3092 C CA . GLN A 1 397 ? -9.068 13.821 24.428 1.00 92.25 397 GLN A CA 1
ATOM 3093 C C . GLN A 1 397 ? -10.461 13.377 24.902 1.00 92.25 397 GLN A C 1
ATOM 3095 O O . GLN A 1 397 ? -10.823 12.212 24.733 1.00 92.25 397 GLN A O 1
ATOM 3100 N N . ASP A 1 398 ? -11.287 14.309 25.385 1.00 92.38 398 ASP A N 1
ATOM 3101 C CA . ASP A 1 398 ? -12.663 14.021 25.807 1.00 92.38 398 ASP A CA 1
ATOM 3102 C C . ASP A 1 398 ? -13.505 13.434 24.667 1.00 92.38 398 ASP A C 1
ATOM 3104 O O . ASP A 1 398 ? -14.175 12.412 24.844 1.00 92.38 398 ASP A O 1
ATOM 3108 N N . LYS A 1 399 ? -13.433 14.029 23.467 1.00 89.12 399 LYS A N 1
ATOM 3109 C CA . LYS A 1 399 ? -14.125 13.520 22.270 1.00 89.12 399 LYS A CA 1
ATOM 3110 C C . LYS A 1 399 ? -13.643 12.124 21.880 1.00 89.12 399 LYS A C 1
ATOM 3112 O O . LYS A 1 399 ? -14.466 11.280 21.521 1.00 89.12 399 LYS A O 1
ATOM 3117 N N . ILE A 1 400 ? -12.335 11.871 21.947 1.00 89.12 400 ILE A N 1
ATOM 3118 C CA . ILE A 1 400 ? -11.737 10.573 21.611 1.00 89.12 400 ILE A CA 1
ATOM 3119 C C . ILE A 1 400 ? -12.241 9.496 22.573 1.00 89.12 400 ILE A C 1
ATOM 3121 O O . ILE A 1 400 ? -12.745 8.468 22.120 1.00 89.12 400 ILE A O 1
ATOM 3125 N N . PHE A 1 401 ? -12.168 9.732 23.884 1.00 92.50 401 PHE A N 1
ATOM 3126 C CA . PHE A 1 401 ? -12.600 8.745 24.874 1.00 92.50 401 PHE A CA 1
ATOM 3127 C C . PHE A 1 401 ? -14.118 8.542 24.875 1.00 92.50 401 PHE A C 1
ATOM 3129 O O . PHE A 1 401 ? -14.576 7.401 24.966 1.00 92.50 401 PHE A O 1
ATOM 3136 N N . ALA A 1 402 ? -14.904 9.603 24.668 1.00 90.00 402 ALA A N 1
ATOM 3137 C CA . ALA A 1 402 ? -16.347 9.484 24.467 1.00 90.00 402 ALA A CA 1
ATOM 3138 C C . ALA A 1 402 ? -16.670 8.606 23.246 1.00 90.00 402 ALA A C 1
ATOM 3140 O O . ALA A 1 402 ? -17.502 7.700 23.331 1.00 90.00 402 ALA A O 1
ATOM 3141 N N . LYS A 1 403 ? -15.973 8.821 22.121 1.00 88.31 403 LYS A N 1
ATOM 3142 C CA . LYS A 1 403 ? -16.139 8.005 20.912 1.00 88.31 403 LYS A CA 1
ATOM 3143 C C . LYS A 1 403 ? -15.717 6.550 21.151 1.00 88.31 403 LYS A C 1
ATOM 3145 O O . LYS A 1 403 ? -16.429 5.640 20.737 1.00 88.31 403 LYS A O 1
ATOM 3150 N N . ALA A 1 404 ? -14.613 6.316 21.860 1.00 83.56 404 ALA A N 1
ATOM 3151 C CA . ALA A 1 404 ? -14.142 4.974 22.207 1.00 83.56 404 ALA A CA 1
ATOM 3152 C C . ALA A 1 404 ? -15.164 4.195 23.057 1.00 83.56 404 ALA A C 1
ATOM 3154 O O . ALA A 1 404 ? -15.452 3.033 22.777 1.00 83.56 404 ALA A O 1
ATOM 3155 N N . LEU A 1 405 ? -15.759 4.833 24.067 1.00 89.81 405 LEU A N 1
ATOM 3156 C CA . LEU A 1 405 ? -16.787 4.212 24.910 1.00 89.81 405 LEU A CA 1
ATOM 3157 C C . LEU A 1 405 ? -18.117 4.028 24.170 1.00 89.81 405 LEU A C 1
ATOM 3159 O O . LEU A 1 405 ? -18.825 3.046 24.404 1.00 89.81 405 LEU A O 1
ATOM 3163 N N . LYS A 1 406 ? -18.431 4.911 23.216 1.00 85.38 406 LYS A N 1
ATOM 3164 C CA . LYS A 1 406 ? -19.595 4.762 22.336 1.00 85.38 406 LYS A CA 1
ATOM 3165 C C . LYS A 1 406 ? -19.546 3.465 21.525 1.00 85.38 406 LYS A C 1
ATOM 3167 O O . LYS A 1 406 ? -20.565 2.780 21.475 1.00 85.38 406 LYS A O 1
ATOM 3172 N N . PHE A 1 407 ? -18.378 3.072 21.002 1.00 75.50 407 PHE A N 1
ATOM 3173 C CA . PHE A 1 407 ? -18.217 1.778 20.318 1.00 75.50 407 PHE A CA 1
ATOM 3174 C C . PHE A 1 407 ? -18.679 0.600 21.182 1.00 75.50 407 PHE A C 1
ATOM 3176 O O . PHE A 1 407 ? -19.339 -0.313 20.690 1.00 75.50 407 PHE A O 1
ATOM 3183 N N . TRP A 1 408 ? -18.372 0.627 22.480 1.00 83.38 408 TRP A N 1
ATOM 3184 C CA . TRP A 1 408 ? -18.799 -0.421 23.403 1.00 83.38 408 TRP A CA 1
ATOM 3185 C C . TRP A 1 408 ? -20.275 -0.312 23.763 1.00 83.38 408 TRP A C 1
ATOM 3187 O O . TRP A 1 408 ? -20.947 -1.339 23.876 1.00 83.38 408 TRP A O 1
ATOM 3197 N N . SER A 1 409 ? -20.802 0.903 23.911 1.00 85.44 409 SER A N 1
ATOM 3198 C CA . SER A 1 409 ? -22.224 1.126 24.196 1.00 85.44 409 SER A CA 1
ATOM 3199 C C . SER A 1 409 ? -23.124 0.488 23.135 1.00 85.44 409 SER A C 1
ATOM 3201 O O . SER A 1 409 ? -24.097 -0.187 23.474 1.00 85.44 409 SER A O 1
ATOM 3203 N N . ASP A 1 410 ? -22.722 0.588 21.866 1.00 77.00 410 ASP A N 1
ATOM 3204 C CA . ASP A 1 410 ? -23.490 0.104 20.714 1.00 77.00 410 ASP A CA 1
ATOM 3205 C C . ASP A 1 410 ? -23.653 -1.418 20.649 1.00 77.00 410 ASP A C 1
ATOM 3207 O O . ASP A 1 410 ? -24.569 -1.917 19.993 1.00 77.00 410 ASP A O 1
ATOM 3211 N N . VAL A 1 411 ? -22.793 -2.170 21.341 1.00 78.06 411 VAL A N 1
ATOM 3212 C CA . VAL A 1 411 ? -22.758 -3.640 21.251 1.00 78.06 411 VAL A CA 1
ATOM 3213 C C . VAL A 1 411 ? -22.930 -4.361 22.588 1.00 78.06 411 VAL A C 1
ATOM 3215 O O . VAL A 1 411 ? -23.086 -5.580 22.595 1.00 78.06 411 VAL A O 1
ATOM 3218 N N . SER A 1 412 ? -22.911 -3.649 23.721 1.00 80.50 412 SER A N 1
ATOM 3219 C CA . SER A 1 412 ? -22.884 -4.269 25.062 1.00 80.50 412 SER A CA 1
ATOM 3220 C C . SER A 1 412 ? -24.104 -3.974 25.938 1.00 80.50 412 SER A C 1
ATOM 3222 O O . SER A 1 412 ? -24.249 -4.571 27.006 1.00 80.50 412 SER A O 1
ATOM 3224 N N . GLY A 1 413 ? -24.991 -3.064 25.515 1.00 83.38 413 GLY A N 1
ATOM 3225 C CA . GLY A 1 413 ? -26.108 -2.595 26.343 1.00 83.38 413 GLY A CA 1
ATOM 3226 C C . GLY A 1 413 ? -25.668 -1.812 27.587 1.00 83.38 413 GLY A C 1
ATOM 3227 O O . GLY A 1 413 ? -26.474 -1.637 28.502 1.00 83.38 413 GLY A O 1
ATOM 3228 N N . LEU A 1 414 ? -24.400 -1.390 27.631 1.00 91.94 414 LEU A N 1
ATOM 3229 C CA . LEU A 1 414 ? -23.860 -0.444 28.600 1.00 91.94 414 LEU A CA 1
ATOM 3230 C C . LEU A 1 414 ? -24.081 0.986 28.101 1.00 91.94 414 LEU A C 1
ATOM 3232 O O . LEU A 1 414 ? -24.068 1.238 26.895 1.00 91.94 414 LEU A O 1
ATOM 3236 N N . SER A 1 415 ? -24.241 1.926 29.022 1.00 94.06 415 SER A N 1
ATOM 3237 C CA . SER A 1 415 ? -24.224 3.358 28.741 1.00 94.06 415 SER A CA 1
ATOM 3238 C C . SER A 1 415 ? -23.046 3.999 29.470 1.00 94.06 415 SER A C 1
ATOM 3240 O O . SER A 1 415 ? -22.592 3.489 30.498 1.00 94.06 415 SER A O 1
ATOM 3242 N N . PHE A 1 416 ? -22.525 5.090 28.912 1.00 96.94 416 PHE A N 1
ATOM 3243 C CA . PHE A 1 416 ? -21.365 5.778 29.463 1.00 96.94 416 PHE A CA 1
ATOM 3244 C C . PHE A 1 416 ? -21.643 7.267 29.595 1.00 96.94 416 PHE A C 1
ATOM 3246 O O . PHE A 1 416 ? -22.104 7.898 28.644 1.00 96.94 416 PHE A O 1
ATOM 3253 N N . SER A 1 417 ? -21.340 7.835 30.758 1.00 96.25 417 SER A N 1
ATOM 3254 C CA . SER A 1 417 ? -21.423 9.275 30.996 1.00 96.25 417 SER A CA 1
ATOM 3255 C C . SER A 1 417 ? -20.165 9.792 31.683 1.00 96.25 417 SER A C 1
ATOM 3257 O O . SER A 1 417 ? -19.541 9.100 32.488 1.00 96.25 417 SER A O 1
ATOM 3259 N N . GLN A 1 418 ? -19.755 11.009 31.337 1.00 95.69 418 GLN A N 1
ATOM 3260 C CA . GLN A 1 418 ? -18.559 11.598 31.923 1.00 95.69 418 GLN A CA 1
ATOM 3261 C C . GLN A 1 418 ? -18.852 12.055 33.358 1.00 95.69 418 GLN A C 1
ATOM 3263 O O . GLN A 1 418 ? -19.831 12.757 33.615 1.00 95.69 418 GLN A O 1
ATOM 3268 N N . ALA A 1 419 ? -18.010 11.636 34.298 1.00 95.00 419 ALA A N 1
ATOM 3269 C CA . ALA A 1 419 ? -18.055 12.046 35.692 1.00 95.00 419 ALA A CA 1
ATOM 3270 C C . ALA A 1 419 ? -17.352 13.394 35.883 1.00 95.00 419 ALA A C 1
ATOM 3272 O O . ALA A 1 419 ? -16.417 13.730 35.158 1.00 95.00 419 ALA A O 1
ATOM 3273 N N . SER A 1 420 ? -17.740 14.139 36.918 1.00 91.62 420 SER A N 1
ATOM 3274 C CA . SER A 1 420 ? -17.076 15.395 37.289 1.00 91.62 420 SER A CA 1
ATOM 3275 C C . SER A 1 420 ? -15.752 15.187 38.032 1.00 91.62 420 SER A C 1
ATOM 3277 O O . SER A 1 420 ? -14.970 16.126 38.164 1.00 91.62 420 SER A O 1
ATOM 3279 N N . SER A 1 421 ? -15.488 13.976 38.535 1.00 92.50 421 SER A N 1
ATOM 3280 C CA . SER A 1 421 ? -14.261 13.644 39.260 1.00 92.50 421 SER A CA 1
ATOM 3281 C C . SER A 1 421 ? -13.881 12.170 39.117 1.00 92.50 421 SER A C 1
ATOM 3283 O O . SER A 1 421 ? -14.740 11.295 39.001 1.00 92.50 421 SER A O 1
ATOM 3285 N N . ALA A 1 422 ? -12.589 11.864 39.260 1.00 91.62 422 ALA A N 1
ATOM 3286 C CA . ALA A 1 422 ? -12.101 10.483 39.307 1.00 91.62 422 ALA A CA 1
ATOM 3287 C C . ALA A 1 422 ? -12.712 9.658 40.459 1.00 91.62 422 ALA A C 1
ATOM 3289 O O . ALA A 1 422 ? -12.813 8.436 40.366 1.00 91.62 422 ALA A O 1
ATOM 3290 N N . SER A 1 423 ? -13.120 10.302 41.558 1.00 92.25 423 SER A N 1
ATOM 3291 C CA . SER A 1 423 ? -13.745 9.634 42.709 1.00 92.25 423 SER A CA 1
ATOM 3292 C C . SER A 1 423 ? -15.183 9.180 42.451 1.00 92.25 423 SER A C 1
ATOM 3294 O O . SER A 1 423 ? -15.649 8.265 43.124 1.00 92.25 423 SER A O 1
ATOM 3296 N N . SER A 1 424 ? -15.868 9.790 41.484 1.00 92.06 424 SER A N 1
ATOM 3297 C CA . SER A 1 424 ? -17.249 9.467 41.105 1.00 92.06 424 SER A CA 1
ATOM 3298 C C . SER A 1 424 ? -17.346 8.619 39.827 1.00 92.06 424 SER A C 1
ATOM 3300 O O . SER A 1 424 ? -18.449 8.293 39.382 1.00 92.06 424 SER A O 1
ATOM 3302 N N . ALA A 1 425 ? -16.201 8.243 39.249 1.00 94.44 425 ALA A N 1
ATOM 3303 C CA . ALA A 1 425 ? -16.106 7.456 38.027 1.00 94.44 425 ALA A CA 1
ATOM 3304 C C . ALA A 1 425 ? -15.916 5.957 38.294 1.00 94.44 425 ALA A C 1
ATOM 3306 O O . ALA A 1 425 ? -15.080 5.566 39.115 1.00 94.44 425 ALA A O 1
ATOM 3307 N N . ASP A 1 426 ? -16.627 5.123 37.536 1.00 94.94 426 ASP A N 1
ATOM 3308 C CA . ASP A 1 426 ? -16.377 3.680 37.474 1.00 94.94 426 ASP A CA 1
ATOM 3309 C C . ASP A 1 426 ? -15.107 3.367 36.677 1.00 94.94 426 ASP A C 1
ATOM 3311 O O . ASP A 1 426 ? -14.288 2.547 37.092 1.00 94.94 426 ASP A O 1
ATOM 3315 N N . ILE A 1 427 ? -14.933 4.043 35.537 1.00 93.38 427 ILE A N 1
ATOM 3316 C CA . ILE A 1 427 ? -13.783 3.897 34.642 1.00 93.38 427 ILE A CA 1
ATOM 3317 C C . ILE A 1 427 ? -12.892 5.129 34.781 1.00 93.38 427 ILE A C 1
ATOM 3319 O O . ILE A 1 427 ? -13.317 6.259 34.550 1.00 93.38 427 ILE A O 1
ATOM 3323 N N . LYS A 1 428 ? -11.631 4.911 35.144 1.00 94.94 428 LYS A N 1
ATOM 3324 C CA . LYS A 1 428 ? -10.651 5.980 35.360 1.00 94.94 428 LYS A CA 1
ATOM 3325 C C . LYS A 1 428 ? -9.598 5.881 34.269 1.00 94.94 428 LYS A C 1
ATOM 3327 O O . LYS A 1 428 ? -8.880 4.887 34.209 1.00 94.94 428 LYS A O 1
ATOM 3332 N N . ILE A 1 429 ? -9.571 6.873 33.393 1.00 91.25 429 ILE A N 1
ATOM 3333 C CA . ILE A 1 429 ? -8.657 6.968 32.258 1.00 91.25 429 ILE A CA 1
ATOM 3334 C C . ILE A 1 429 ? -7.551 7.932 32.672 1.00 91.25 429 ILE A C 1
ATOM 3336 O O . ILE A 1 429 ? -7.857 9.040 33.112 1.00 91.25 429 ILE A O 1
ATOM 3340 N N . ARG A 1 430 ? -6.300 7.483 32.585 1.00 83.56 430 ARG A N 1
ATOM 3341 C CA . ARG A 1 430 ? -5.116 8.212 33.031 1.00 83.56 430 ARG A CA 1
ATOM 3342 C C . ARG A 1 430 ? -3.979 8.058 32.040 1.00 83.56 430 ARG A C 1
ATOM 3344 O O . ARG A 1 430 ? -3.886 6.950 31.462 1.00 83.56 430 ARG A O 1
#

Organism: Pocillopora damicornis (NCBI:txid46731)

Sequence (430 aa):
MLCSVLLLALTSHAFARYVDDQSFALNFLNHYQYLSPTRAGNHDLVVAIKKFQEFTGLPVTGKLDELTLAQMKAPRCGMPDPMGKQGRVKRYSTSGRWNKRHLTYFVEYGADLSRSKQDDVFEKALKFWSDVSGLSFSTTRSASTADLKISFGSRAHGGVSENQCGYPFDGASGTLAHAFYPSDGRAHFDEDETFTDGTSRGTNLLWVAVHEFGHALGIQHSSVRDAVMYPYYTGYVPNMQLKQDDIAAIQSLYVPNVGHGAGGVHVVFTHSSNATAGELVAVAKVAVLISQTLVFAEDDDSTMALKFLSQYYYISSTRSGNHDVETAIRRFQEFTGLSVTGELNEQTIAQMKKPRCGMADVDEEGRVKRYKTGSKWSKKDLTYFVEHGADLPQDLQDKIFAKALKFWSDVSGLSFSQASSASSADIKIR

pLDDT: mean 77.8, std 20.48, range [24.91, 98.75]

InterPro domains:
  IPR001818 Peptidase M10, metallopeptidase [PF00413] (97-254)
  IPR001818 Peptidase M10, metallopeptidase [PF00413] (376-430)
  IPR002477 Peptidoglycan binding-like [PF01471] (28-72)
  IPR002477 Peptidoglycan binding-like [PF01471] (307-352)
  IPR006026 Peptidase, metallopeptidase [SM00235] (94-256)
  IPR021158 Peptidase M10A, cysteine switch, zinc binding site [PS00546] (75-82)
  IPR021190 Peptidase M10A [PR00138] (72-85)
  IPR021190 Peptidase M10A [PR00138] (122-137)
  IPR021190 Peptidase M10A [PR00138] (152-180)
  IPR021190 Peptidase M10A [PR00138] (208-233)
  IPR021190 Peptidase M10A [PR00138] (242-255)
  IPR024079 Metallopeptidase, catalytic domain superfamily [G3DSA:3.40.390.10] (14-258)
  IPR024079 Metallopeptidase, catalytic domain superfamily [G3DSA:3.40.390.10] (294-430)
  IPR033739 Peptidase M10A, catalytic domain [cd04278] (97-254)
  IPR036365 PGBD-like superfamily [SSF47090] (14-81)
  IPR036365 PGBD-like superfamily [SSF47090] (294-362)

Secondary structure (DSSP, 8-state):
-HHHHHHHHHHHHHHHHHHHHHHHHHHHHHHTTSS-SSTTS---HHHHHHHHHHHHT-----S--HHHHHHHTS-EE-SPP--PPTT---SS-B----S-SEEEEEE---SSS-HHHHHHHHHHHHHHHHHHHS-EEEE-S-GGG-SEEEEEE-SS---TT-S--SS---SSSSEEEEE--TTT-EEEEETTS-EESSSSSSEEHHHHHHHHHHHHTTBPPPS-TTSTTSSB-----TT----HHHHHHHHHHHS------S--------------------S--SSSSSSS--S-----HHHHHHHHHHHTTSS-SSTTS---HHHHHHHHHHHHT-----S--HHHHHHHTS---SS-SS-TT----S----PPPS-SEEEEEE---SSS-HHHHHHHHHHHHHHHHHHHS-EEEE-SSGGG-SEEE-

Radius of gyration: 27.47 Å; Cα contacts (8 Å, |Δi|>4): 619; chains: 1; bounding box: 85×57×73 Å

Foldseek 3Di:
DVVVVVVVVVVVVVVVVVVVLVVLLVVLLDQLVLADPDPPTDPDQLSSLQVQCVLQVHPRPSDCDPVSSVVQQFFFASYHADPDDPDDDDLFAWADADPDQEFEEEDDDADQDDPVVVVVLLVVLVVLLCVQFSHHYDYDPDLVRGQAFEYEDAFFDAGRVGPTDPRGDPAEGHHQWAEAAGPNRYIYGHSSWNEDDPDQPTDDPNLVSSQRVLRNRTTAAHSPPLASSPGGDPTDDPPDHGDPSSSVRSCVRRPPPPPPDVDPPPPPPPPPDDDDDDDDDDDDDPPPPPPDDPDDDDPPLVVLLVVLLDQQQLAAPDPPAHNDQLSSLQLQCVLVVHDRPSDPDPVSSVVSPDDDDSYHQAPNNSDHDPDDDDDDDPDQEFEEEAPDDDPDDPVVVVVVVQVVVVVCCVPPVHHYDYDPDPVPGPHYHD

Mean predicted aligned error: 17.01 Å